Protein AF-A0A8T2RZX1-F1 (afdb_monomer)

Structure (mmCIF, N/CA/C/O backbone):
data_AF-A0A8T2RZX1-F1
#
_entry.id   AF-A0A8T2RZX1-F1
#
loop_
_atom_site.group_PDB
_atom_site.id
_atom_site.type_symbol
_atom_site.label_atom_id
_atom_site.label_alt_id
_atom_site.label_comp_id
_atom_site.label_asym_id
_atom_site.label_entity_id
_atom_site.label_seq_id
_atom_site.pdbx_PDB_ins_code
_atom_site.Cartn_x
_atom_site.Cartn_y
_atom_site.Cartn_z
_atom_site.occupancy
_atom_site.B_iso_or_equiv
_atom_site.auth_seq_id
_atom_site.auth_comp_id
_atom_site.auth_asym_id
_atom_site.auth_atom_id
_atom_site.pdbx_PDB_model_num
ATOM 1 N N . MET A 1 1 ? -17.677 41.504 13.437 1.00 40.47 1 MET A N 1
ATOM 2 C CA . MET A 1 1 ? -18.252 41.024 12.157 1.00 40.47 1 MET A CA 1
ATOM 3 C C . MET A 1 1 ? -18.308 42.037 10.997 1.00 40.47 1 MET A C 1
ATOM 5 O O . MET A 1 1 ? -18.642 41.612 9.906 1.00 40.47 1 MET A O 1
ATOM 9 N N . LYS A 1 2 ? -17.906 43.320 11.119 1.00 29.38 2 LYS A N 1
ATOM 10 C CA . LYS A 1 2 ? -17.843 44.239 9.945 1.00 29.38 2 LYS A CA 1
ATOM 11 C C . LYS A 1 2 ? -16.432 44.645 9.470 1.00 29.38 2 LYS A C 1
ATOM 13 O O . LYS A 1 2 ? -16.306 45.220 8.400 1.00 29.38 2 LYS A O 1
ATOM 18 N N . LYS A 1 3 ? -15.362 44.263 10.188 1.00 27.11 3 LYS A N 1
ATOM 19 C CA . LYS A 1 3 ? -13.953 44.397 9.737 1.00 27.11 3 LYS A CA 1
ATOM 20 C C . LYS A 1 3 ? -13.404 43.164 8.996 1.00 27.11 3 LYS A C 1
ATOM 22 O O . LYS A 1 3 ? -12.312 43.221 8.450 1.00 27.11 3 LYS A O 1
ATOM 27 N N . PHE A 1 4 ? -14.169 42.071 8.938 1.00 28.12 4 PHE A N 1
ATOM 28 C CA . PHE A 1 4 ? -13.739 40.815 8.307 1.00 28.12 4 PHE A CA 1
ATOM 29 C C . PHE A 1 4 ? -13.837 40.853 6.770 1.00 28.12 4 PHE A C 1
ATOM 31 O O . PHE A 1 4 ? -13.107 40.149 6.084 1.00 28.12 4 PHE A O 1
ATOM 38 N N . HIS A 1 5 ? -14.682 41.730 6.212 1.00 31.06 5 HIS A N 1
ATOM 39 C CA . HIS A 1 5 ? -14.920 41.786 4.766 1.00 31.06 5 HIS A CA 1
ATOM 40 C C . HIS A 1 5 ? -13.929 42.643 3.965 1.00 31.06 5 HIS A C 1
ATOM 42 O O . HIS A 1 5 ? -13.880 42.501 2.746 1.00 31.06 5 HIS A O 1
ATOM 48 N N . LEU A 1 6 ? -13.112 43.488 4.607 1.00 27.88 6 LEU A N 1
ATOM 49 C CA . LEU A 1 6 ? -12.158 44.344 3.885 1.00 27.88 6 LEU A CA 1
ATOM 50 C C . LEU A 1 6 ? -10.735 43.765 3.818 1.00 27.88 6 LEU A C 1
ATOM 52 O O . LEU A 1 6 ? -9.947 44.192 2.980 1.00 27.88 6 LEU A O 1
ATOM 56 N N . CYS A 1 7 ? -10.423 42.747 4.631 1.00 28.52 7 CYS A N 1
ATOM 57 C CA . CYS A 1 7 ? -9.118 42.077 4.595 1.00 28.52 7 CYS A CA 1
ATOM 58 C C . CYS A 1 7 ? -8.941 41.196 3.340 1.00 28.52 7 CYS A C 1
ATOM 60 O O . CYS A 1 7 ? -7.827 40.887 2.950 1.00 28.52 7 CYS A O 1
ATOM 62 N N . LEU A 1 8 ? -10.028 40.833 2.651 1.00 29.83 8 LEU A N 1
ATOM 63 C CA . LEU A 1 8 ? -10.008 39.908 1.509 1.00 29.83 8 LEU A CA 1
ATOM 64 C C . LEU A 1 8 ? -9.680 40.549 0.147 1.00 29.83 8 LEU A C 1
ATOM 66 O O . LEU A 1 8 ? -9.555 39.824 -0.836 1.00 29.83 8 LEU A O 1
ATOM 70 N N . ARG A 1 9 ? -9.526 41.879 0.047 1.00 30.45 9 ARG A N 1
ATOM 71 C CA . ARG A 1 9 ? -9.295 42.546 -1.255 1.00 30.45 9 ARG A CA 1
ATOM 72 C C . ARG A 1 9 ? -7.840 42.884 -1.594 1.00 30.45 9 ARG A C 1
ATOM 74 O O . ARG A 1 9 ? -7.581 43.171 -2.755 1.00 30.45 9 ARG A O 1
ATOM 81 N N . VAL A 1 10 ? -6.896 42.803 -0.651 1.00 32.56 10 VAL A N 1
ATOM 82 C CA . VAL A 1 10 ? -5.485 43.196 -0.892 1.00 32.56 10 VAL A CA 1
ATOM 83 C C . VAL A 1 10 ? -4.527 41.992 -1.010 1.00 32.56 10 VAL A C 1
ATOM 85 O O . VAL A 1 10 ? -3.425 42.123 -1.526 1.00 32.56 10 VAL A O 1
ATOM 88 N N . TYR A 1 11 ? -4.959 40.776 -0.662 1.00 30.78 11 TYR A N 1
ATOM 89 C CA . TYR A 1 11 ? -4.113 39.566 -0.655 1.00 30.78 11 TYR A CA 1
ATOM 90 C C . TYR A 1 11 ? -3.891 38.886 -2.021 1.00 30.78 11 TYR A C 1
ATOM 92 O O . TYR A 1 11 ? -3.545 37.708 -2.076 1.00 30.78 11 TYR A O 1
ATOM 100 N N . ARG A 1 12 ? -4.092 39.580 -3.150 1.00 31.86 12 ARG A N 1
ATOM 101 C CA . ARG A 1 12 ? -4.093 38.919 -4.470 1.00 31.86 12 ARG A CA 1
ATOM 102 C C . ARG A 1 12 ? -2.758 38.889 -5.222 1.00 31.86 12 ARG A C 1
ATOM 104 O O . ARG A 1 12 ? -2.741 38.336 -6.315 1.00 31.86 12 ARG A O 1
ATOM 111 N N . VAL A 1 13 ? -1.654 39.431 -4.690 1.00 39.66 13 VAL A N 1
ATOM 112 C CA . VAL A 1 13 ? -0.418 39.587 -5.496 1.00 39.66 13 VAL A CA 1
ATOM 113 C C . VAL A 1 13 ? 0.892 39.360 -4.719 1.00 39.66 13 VAL A C 1
ATOM 115 O O . VAL A 1 13 ? 1.847 40.107 -4.892 1.00 39.66 13 VAL A O 1
ATOM 118 N N . CYS A 1 14 ? 0.995 38.339 -3.855 1.00 29.94 14 CYS A N 1
ATOM 119 C CA . CYS A 1 14 ? 2.312 37.974 -3.304 1.00 29.94 14 CYS A CA 1
ATOM 120 C C . CYS A 1 14 ? 2.469 36.460 -3.041 1.00 29.94 14 CYS A C 1
ATOM 122 O O . CYS A 1 14 ? 1.711 35.907 -2.238 1.00 29.94 14 CYS A O 1
ATOM 124 N N . PRO A 1 15 ? 3.449 35.770 -3.663 1.00 40.44 15 PRO A N 1
ATOM 125 C CA . PRO A 1 15 ? 3.661 34.327 -3.490 1.00 40.44 15 PRO A CA 1
ATOM 126 C C . PRO A 1 15 ? 4.097 33.935 -2.066 1.00 40.44 15 PRO A C 1
ATOM 128 O O . PRO A 1 15 ? 3.793 32.829 -1.626 1.00 40.44 15 PRO A O 1
ATOM 131 N N . TYR A 1 16 ? 4.685 34.854 -1.291 1.00 33.75 16 TYR A N 1
ATOM 132 C CA . TYR A 1 16 ? 5.046 34.620 0.115 1.00 33.75 16 TYR A CA 1
ATOM 133 C C . TYR A 1 16 ? 3.836 34.535 1.068 1.00 33.75 16 TYR A C 1
ATOM 135 O O . TYR A 1 16 ? 3.938 33.957 2.149 1.00 33.75 16 TYR A O 1
ATOM 143 N N . CYS A 1 17 ? 2.656 35.032 0.674 1.00 33.94 17 CYS A N 1
ATOM 144 C CA . CYS A 1 17 ? 1.448 34.943 1.508 1.00 33.94 17 CYS A CA 1
ATOM 145 C C . CYS A 1 17 ? 0.807 33.540 1.525 1.00 33.94 17 CYS A C 1
ATOM 147 O O . CYS A 1 17 ? 0.084 33.224 2.470 1.00 33.94 17 CYS A O 1
ATOM 149 N N . LYS A 1 18 ? 1.094 32.670 0.544 1.00 39.84 18 LYS A N 1
ATOM 150 C CA . LYS A 1 18 ? 0.554 31.294 0.492 1.00 39.84 18 LYS A CA 1
ATOM 151 C C . LYS A 1 18 ? 1.147 30.375 1.570 1.00 39.84 18 LYS A C 1
ATOM 153 O O . LYS A 1 18 ? 0.457 29.498 2.091 1.00 39.84 18 LYS A O 1
ATOM 158 N N . VAL A 1 19 ? 2.396 30.623 1.961 1.00 42.75 19 VAL A N 1
ATOM 159 C CA . VAL A 1 19 ? 3.071 29.893 3.046 1.00 42.75 19 VAL A CA 1
ATOM 160 C C . VAL A 1 19 ? 2.481 30.288 4.403 1.00 42.75 19 VAL A C 1
ATOM 162 O O . VAL A 1 19 ? 2.178 29.427 5.224 1.00 42.75 19 VAL A O 1
ATOM 165 N N . ILE A 1 20 ? 2.196 31.578 4.608 1.00 40.31 20 ILE A N 1
ATOM 166 C CA . ILE A 1 20 ? 1.600 32.084 5.856 1.00 40.31 20 ILE A CA 1
ATOM 167 C C . ILE A 1 20 ? 0.167 31.568 6.042 1.00 40.31 20 ILE A C 1
ATOM 169 O O . ILE A 1 20 ? -0.214 31.223 7.156 1.00 40.31 20 ILE A O 1
ATOM 173 N N . GLN A 1 21 ? -0.617 31.442 4.967 1.00 38.03 21 GLN A N 1
ATOM 174 C CA . GLN A 1 21 ? -1.975 30.890 5.041 1.00 38.03 21 GLN A CA 1
ATOM 175 C C . GLN A 1 21 ? -1.978 29.393 5.407 1.00 38.03 21 GLN A C 1
ATOM 177 O O . GLN A 1 21 ? -2.831 28.948 6.176 1.00 38.03 21 GLN A O 1
ATOM 182 N N . SER A 1 22 ? -0.976 28.644 4.937 1.00 39.19 22 SER A N 1
ATOM 183 C CA . SER A 1 22 ? -0.759 27.237 5.301 1.00 39.19 22 SER A CA 1
ATOM 184 C C . SER A 1 22 ? -0.316 27.096 6.764 1.00 39.19 22 SER A C 1
ATOM 186 O O . SER A 1 22 ? -0.847 26.259 7.488 1.00 39.19 22 SER A O 1
ATOM 188 N N . ILE A 1 23 ? 0.563 27.983 7.247 1.00 42.16 23 ILE A N 1
ATOM 189 C CA . ILE A 1 23 ? 0.969 28.051 8.662 1.00 42.16 23 ILE A CA 1
ATOM 190 C C . ILE A 1 23 ? -0.216 28.432 9.567 1.00 42.16 23 ILE A C 1
ATOM 192 O O . ILE A 1 23 ? -0.361 27.879 10.654 1.00 42.16 23 ILE A O 1
ATOM 196 N N . PHE A 1 24 ? -1.109 29.321 9.124 1.00 37.66 24 PHE A N 1
ATOM 197 C CA . PHE A 1 24 ? -2.290 29.718 9.900 1.00 37.66 24 PHE A CA 1
ATOM 198 C C . PHE A 1 24 ? -3.325 28.586 10.022 1.00 37.66 24 PHE A C 1
ATOM 200 O O . PHE A 1 24 ? -3.945 28.427 11.073 1.00 37.66 24 PHE A O 1
ATOM 207 N N . LEU A 1 25 ? -3.480 27.760 8.980 1.00 42.66 25 LEU A N 1
ATOM 208 C CA . LEU A 1 25 ? -4.264 26.521 9.032 1.00 42.66 25 LEU A CA 1
ATOM 209 C C . LEU A 1 25 ? -3.620 25.490 9.968 1.00 42.66 25 LEU A C 1
ATOM 211 O O . LEU A 1 25 ? -4.326 24.908 10.784 1.00 42.66 25 LEU A O 1
ATOM 215 N N . ILE A 1 26 ? -2.292 25.336 9.933 1.00 46.75 26 ILE A N 1
ATOM 216 C CA . ILE A 1 26 ? -1.540 24.459 10.848 1.00 46.75 26 ILE A CA 1
ATOM 217 C C . ILE A 1 26 ? -1.704 24.905 12.310 1.00 46.75 26 ILE A C 1
ATOM 219 O O . ILE A 1 26 ? -1.990 24.075 13.171 1.00 46.75 26 ILE A O 1
ATOM 223 N N . LEU A 1 27 ? -1.611 26.206 12.601 1.00 36.62 27 LEU A N 1
ATOM 224 C CA . LEU A 1 27 ? -1.799 26.745 13.954 1.00 36.62 27 LEU A CA 1
ATOM 225 C C . LEU A 1 27 ? -3.257 26.658 14.429 1.00 36.62 27 LEU A C 1
ATOM 227 O O . LEU A 1 27 ? -3.494 26.479 15.619 1.00 36.62 27 LEU A O 1
ATOM 231 N N . MET A 1 28 ? -4.243 26.722 13.530 1.00 42.94 28 MET A N 1
ATOM 232 C CA . MET A 1 28 ? -5.652 26.471 13.872 1.00 42.94 28 MET A CA 1
ATOM 233 C C . MET A 1 28 ? -5.938 24.979 14.110 1.00 42.94 28 MET A C 1
ATOM 235 O O . MET A 1 28 ? -6.719 24.652 15.005 1.00 42.94 28 MET A O 1
ATOM 239 N N . PHE A 1 29 ? -5.282 24.083 13.363 1.00 41.84 29 PHE A N 1
ATOM 240 C CA . PHE A 1 29 ? -5.348 22.631 13.563 1.00 41.84 29 PHE A CA 1
ATOM 241 C C . PHE A 1 29 ? -4.657 22.194 14.865 1.00 41.84 29 PHE A C 1
ATOM 243 O O . PHE A 1 29 ? -5.203 21.370 15.592 1.00 41.84 29 PHE A O 1
ATOM 250 N N . GLN A 1 30 ? -3.503 22.775 15.210 1.00 35.97 30 GLN A N 1
ATOM 251 C CA . GLN A 1 30 ? -2.795 22.473 16.460 1.00 35.97 30 GLN A CA 1
ATOM 252 C C . GLN A 1 30 ? -3.371 23.221 17.675 1.00 35.97 30 GLN A C 1
ATOM 254 O O . GLN A 1 30 ? -3.436 22.665 18.767 1.00 35.97 30 GLN A O 1
ATOM 259 N N . GLY A 1 31 ? -3.850 24.457 17.514 1.00 30.95 31 GLY A N 1
ATOM 260 C CA . GLY A 1 31 ? -4.363 25.282 18.614 1.00 30.95 31 GLY A CA 1
ATOM 261 C C . GLY A 1 31 ? -5.676 24.780 19.224 1.00 30.95 31 GLY A C 1
ATOM 262 O O . GLY A 1 31 ? -5.871 24.900 20.430 1.00 30.95 31 GLY A O 1
ATOM 263 N N . ARG A 1 32 ? -6.555 24.146 18.432 1.00 35.62 32 ARG A N 1
ATOM 264 C CA . ARG A 1 32 ? -7.772 23.493 18.958 1.00 35.62 32 ARG A CA 1
ATOM 265 C C . ARG A 1 32 ? -7.502 22.146 19.633 1.00 35.62 32 ARG A C 1
ATOM 267 O O . ARG A 1 32 ? -8.350 21.670 20.378 1.00 35.62 32 ARG A O 1
ATOM 274 N N . PHE A 1 33 ? -6.329 21.558 19.401 1.00 36.06 33 PHE A N 1
ATOM 275 C CA . PHE A 1 33 ? -5.912 20.286 19.989 1.00 36.06 33 PHE A CA 1
ATOM 276 C C . PHE A 1 33 ? -5.457 20.449 21.451 1.00 36.06 33 PHE A C 1
ATOM 278 O O . PHE A 1 33 ? -5.734 19.595 22.286 1.00 36.06 33 PHE A O 1
ATOM 285 N N . TRP A 1 34 ? -4.842 21.586 21.799 1.00 28.66 34 TRP A N 1
ATOM 286 C CA . TRP A 1 34 ? -4.359 21.853 23.163 1.00 28.66 34 TRP A CA 1
ATOM 287 C C . TRP A 1 34 ? -5.446 22.290 24.154 1.00 28.66 34 TRP A C 1
ATOM 289 O O . TRP A 1 34 ? -5.296 22.074 25.354 1.00 28.66 34 TRP A O 1
ATOM 299 N N . GLN A 1 35 ? -6.573 22.836 23.686 1.00 31.02 35 GLN A N 1
ATOM 300 C CA . GLN A 1 35 ? -7.691 23.199 24.571 1.00 31.02 35 GLN A CA 1
ATOM 301 C C . GLN A 1 35 ? -8.473 21.992 25.117 1.00 31.02 35 GLN A C 1
ATOM 303 O O . GLN A 1 35 ? -9.204 22.153 26.085 1.00 31.02 35 GLN A O 1
ATOM 308 N N . GLY A 1 36 ? -8.296 20.789 24.554 1.00 31.25 36 GLY A N 1
ATOM 309 C CA . GLY A 1 36 ? -8.917 19.556 25.059 1.00 31.25 36 GLY A CA 1
ATOM 310 C C . GLY A 1 36 ? -8.085 18.780 26.090 1.00 31.25 36 GLY A C 1
ATOM 311 O O . GLY A 1 36 ? -8.565 17.782 26.613 1.00 31.25 36 GLY A O 1
ATOM 312 N N . VAL A 1 37 ? -6.846 19.205 26.372 1.00 33.16 37 VAL A N 1
ATOM 313 C CA . VAL A 1 37 ? -5.894 18.464 27.230 1.00 33.16 37 VAL A CA 1
ATOM 314 C C . VAL A 1 37 ? -5.577 19.213 28.539 1.00 33.16 37 VAL A C 1
ATOM 316 O O . VAL A 1 37 ? -4.970 18.651 29.443 1.00 33.16 37 VAL A O 1
ATOM 319 N N . ALA A 1 38 ? -6.025 20.465 28.692 1.00 27.39 38 ALA A N 1
ATOM 320 C CA . ALA A 1 38 ? -5.636 21.346 29.802 1.00 27.39 38 ALA A CA 1
ATOM 321 C C . ALA A 1 38 ? -6.643 21.445 30.972 1.00 27.39 38 ALA A C 1
ATOM 323 O O . ALA A 1 38 ? -6.560 22.383 31.760 1.00 27.39 38 ALA A O 1
ATOM 324 N N . GLU A 1 39 ? -7.559 20.488 31.134 1.00 31.56 39 GLU A N 1
ATOM 325 C CA . GLU A 1 39 ? -8.390 20.373 32.343 1.00 31.56 39 GLU A CA 1
ATOM 326 C C . GLU A 1 39 ? -8.179 18.998 32.988 1.00 31.56 39 GLU A C 1
ATOM 328 O O . GLU A 1 39 ? -8.930 18.066 32.724 1.00 31.56 39 GLU A O 1
ATOM 333 N N . ASN A 1 40 ? -7.095 18.864 33.768 1.00 30.45 40 ASN A N 1
ATOM 334 C CA . ASN A 1 40 ? -7.018 18.102 35.028 1.00 30.45 40 ASN A CA 1
ATOM 335 C C . ASN A 1 40 ? -5.576 18.079 35.590 1.00 30.45 40 ASN A C 1
ATOM 337 O O . ASN A 1 40 ? -4.721 17.354 35.095 1.00 30.45 40 ASN A O 1
ATOM 341 N N . GLY A 1 41 ? -5.354 18.822 36.683 1.00 25.53 41 GLY A N 1
ATOM 342 C CA . GLY A 1 41 ? -4.608 18.332 37.857 1.00 25.53 41 GLY A CA 1
ATOM 343 C C . GLY A 1 41 ? -3.070 18.376 37.894 1.00 25.53 41 GLY A C 1
ATOM 344 O O . GLY A 1 41 ? -2.411 17.406 37.557 1.00 25.53 41 GLY A O 1
ATOM 345 N N . HIS A 1 42 ? -2.559 19.495 38.420 1.00 26.97 42 HIS A N 1
ATOM 346 C CA . HIS A 1 42 ? -1.442 19.726 39.365 1.00 26.97 42 HIS A CA 1
ATOM 347 C C . HIS A 1 42 ? -0.428 18.632 39.814 1.00 26.97 42 HIS A C 1
ATOM 349 O O . HIS A 1 42 ? -0.797 17.546 40.246 1.00 26.97 42 HIS A O 1
ATOM 355 N N . ASP A 1 43 ? 0.824 19.126 39.911 1.00 23.98 43 ASP A N 1
ATOM 356 C CA . ASP A 1 43 ? 1.985 18.815 40.784 1.00 23.98 43 ASP A CA 1
ATOM 357 C C . ASP A 1 43 ? 2.790 17.502 40.640 1.00 23.98 43 ASP A C 1
ATOM 359 O O . ASP A 1 43 ? 2.336 16.426 41.010 1.00 23.98 43 ASP A O 1
ATOM 363 N N . VAL A 1 44 ? 4.066 17.624 40.211 1.00 24.05 44 VAL A N 1
ATOM 364 C CA . VAL A 1 44 ? 5.291 17.455 41.044 1.00 24.05 44 VAL A CA 1
ATOM 365 C C . VAL A 1 44 ? 6.587 17.639 40.202 1.00 24.05 44 VAL A C 1
ATOM 367 O O . VAL A 1 44 ? 6.818 16.951 39.217 1.00 24.05 44 VAL A O 1
ATOM 370 N N . SER A 1 45 ? 7.422 18.587 40.656 1.00 23.38 45 SER A N 1
ATOM 371 C CA . SER A 1 45 ? 8.904 18.717 40.667 1.00 23.38 45 SER A CA 1
ATOM 372 C C . SER A 1 45 ? 9.829 18.326 39.480 1.00 23.38 45 SER A C 1
ATOM 374 O O . SER A 1 45 ? 10.107 17.160 39.234 1.00 23.38 45 SER A O 1
ATOM 376 N N . GLN A 1 46 ? 10.448 19.375 38.906 1.00 23.59 46 GLN A N 1
ATOM 377 C CA . GLN A 1 46 ? 11.855 19.587 38.468 1.00 23.59 46 GLN A CA 1
ATOM 378 C C . GLN A 1 46 ? 12.762 18.395 38.077 1.00 23.59 46 GLN A C 1
ATOM 380 O O . GLN A 1 46 ? 13.173 17.638 38.951 1.00 23.59 46 GLN A O 1
ATOM 385 N N . THR A 1 47 ? 13.296 18.390 36.840 1.00 22.48 47 THR A N 1
ATOM 386 C CA . THR A 1 47 ? 14.721 18.718 36.537 1.00 22.48 47 THR A CA 1
ATOM 387 C C . THR A 1 47 ? 15.024 18.821 35.023 1.00 22.48 47 THR A C 1
ATOM 389 O O . THR A 1 47 ? 14.574 18.006 34.231 1.00 22.48 47 THR A O 1
ATOM 392 N N . GLU A 1 48 ? 15.807 19.859 34.695 1.00 24.34 48 GLU A N 1
ATOM 393 C CA . GLU A 1 48 ? 16.734 20.090 33.562 1.00 24.34 48 GLU A CA 1
ATOM 394 C C . GLU A 1 48 ? 16.275 20.121 32.083 1.00 24.34 48 GLU A C 1
ATOM 396 O O . GLU A 1 48 ? 15.779 19.167 31.496 1.00 24.34 48 GLU A O 1
ATOM 401 N N . ALA A 1 49 ? 16.581 21.262 31.451 1.00 22.73 49 ALA A N 1
ATOM 402 C CA . ALA A 1 49 ? 16.531 21.551 30.018 1.00 22.73 49 ALA A CA 1
ATOM 403 C C . ALA A 1 49 ? 17.916 22.034 29.542 1.00 22.73 49 ALA A C 1
ATOM 405 O O . ALA A 1 49 ? 18.672 22.569 30.358 1.00 22.73 49 ALA A O 1
ATOM 406 N N . PRO A 1 50 ? 18.197 22.007 28.224 1.00 25.36 50 PRO A N 1
ATOM 407 C CA . PRO A 1 50 ? 19.051 23.044 27.647 1.00 25.36 50 PRO A CA 1
ATOM 408 C C . PRO A 1 50 ? 18.457 23.738 26.401 1.00 25.36 50 PRO A C 1
ATOM 410 O O . PRO A 1 50 ? 18.252 23.138 25.353 1.00 25.36 50 PRO A O 1
ATOM 413 N N . LEU A 1 51 ? 18.237 25.048 26.577 1.00 24.38 51 LEU A N 1
ATOM 414 C CA . LEU A 1 51 ? 18.689 26.199 25.770 1.00 24.38 51 LEU A CA 1
ATOM 415 C C . LEU A 1 51 ? 18.383 26.298 24.252 1.00 24.38 51 LEU A C 1
ATOM 417 O O . LEU A 1 51 ? 19.057 25.716 23.409 1.00 24.38 51 LEU A O 1
ATOM 421 N N . LEU A 1 52 ? 17.491 27.247 23.930 1.00 22.70 52 LEU A N 1
ATOM 422 C CA . LEU A 1 52 ? 17.409 28.016 22.673 1.00 22.70 52 LEU A CA 1
ATOM 423 C C . LEU A 1 52 ? 17.975 29.439 22.887 1.00 22.70 52 LEU A C 1
ATOM 425 O O . LEU A 1 52 ? 17.773 29.989 23.975 1.00 22.70 52 LEU A O 1
ATOM 429 N N . PRO A 1 53 ? 18.564 30.108 21.872 1.00 25.42 53 PRO A N 1
ATOM 430 C CA . PRO A 1 53 ? 18.780 31.551 21.904 1.00 25.42 53 PRO A CA 1
ATOM 431 C C . PRO A 1 53 ? 17.627 32.348 21.271 1.00 25.42 53 PRO A C 1
ATOM 433 O O . PRO A 1 53 ? 17.049 31.990 20.247 1.00 25.42 53 PRO A O 1
ATOM 436 N N . TYR A 1 54 ? 17.364 33.470 21.934 1.00 21.12 54 TYR A N 1
ATOM 437 C CA . TYR A 1 54 ? 16.430 34.564 21.678 1.00 21.12 54 TYR A CA 1
ATOM 438 C C . TYR A 1 54 ? 16.736 35.386 20.420 1.00 21.12 54 TYR A C 1
ATOM 440 O O . TYR A 1 54 ? 17.908 35.619 20.164 1.00 21.12 54 TYR A O 1
ATOM 448 N N . TRP A 1 55 ? 15.700 36.020 19.837 1.00 22.55 55 TRP A N 1
ATOM 449 C CA . TRP A 1 55 ? 15.650 37.485 19.643 1.00 22.55 55 TRP A CA 1
ATOM 450 C C . TRP A 1 55 ? 14.214 38.028 19.798 1.00 22.55 55 TRP A C 1
ATOM 452 O O . TRP A 1 55 ? 13.282 37.608 19.118 1.00 22.55 55 TRP A O 1
ATOM 462 N N . ALA A 1 56 ? 14.071 38.985 20.716 1.00 22.14 56 ALA A N 1
ATOM 463 C CA . ALA A 1 56 ? 12.958 39.926 20.892 1.00 22.14 56 ALA A CA 1
ATOM 464 C C . ALA A 1 56 ? 13.375 41.272 20.228 1.00 22.14 56 ALA A C 1
ATOM 466 O O . ALA A 1 56 ? 14.554 41.446 19.951 1.00 22.14 56 ALA A O 1
ATOM 467 N N . SER A 1 57 ? 12.584 42.316 19.965 1.00 25.23 57 SER A N 1
ATOM 468 C CA . SER A 1 57 ? 11.219 42.706 20.312 1.00 25.23 57 SER A CA 1
ATOM 469 C C . SER A 1 57 ? 10.868 44.003 19.544 1.00 25.23 57 SER A C 1
ATOM 471 O O . SER A 1 57 ? 11.750 44.819 19.305 1.00 25.23 57 SER A O 1
ATOM 473 N N . ASN A 1 58 ? 9.568 44.221 19.306 1.00 22.64 58 ASN A N 1
ATOM 474 C CA . ASN A 1 58 ? 8.811 45.490 19.358 1.00 22.64 58 ASN A CA 1
ATOM 475 C C . ASN A 1 58 ? 9.161 46.711 18.480 1.00 22.64 58 ASN A C 1
ATOM 477 O O . ASN A 1 58 ? 10.247 47.271 18.567 1.00 22.64 58 ASN A O 1
ATOM 481 N N . SER A 1 59 ? 8.116 47.301 17.869 1.00 22.77 59 SER A N 1
ATOM 482 C CA . SER A 1 59 ? 7.771 48.729 18.050 1.00 22.77 59 SER A CA 1
ATOM 483 C C . SER A 1 59 ? 6.325 49.067 17.640 1.00 22.77 59 SER A C 1
ATOM 485 O O . SER A 1 59 ? 5.761 48.485 16.720 1.00 22.77 59 SER A O 1
ATOM 487 N N . LYS A 1 60 ? 5.735 49.996 18.406 1.00 22.47 60 LYS A N 1
ATOM 488 C CA . LYS A 1 60 ? 4.329 50.435 18.476 1.00 22.47 60 LYS A CA 1
ATOM 489 C C . LYS A 1 60 ? 3.856 51.255 17.267 1.00 22.47 60 LYS A C 1
ATOM 491 O O . LYS A 1 60 ? 4.613 52.029 16.696 1.00 22.47 60 LYS A O 1
ATOM 496 N N . MET A 1 61 ? 2.552 51.170 16.995 1.00 21.62 61 MET A N 1
ATOM 497 C CA . MET A 1 61 ? 1.803 51.987 16.035 1.00 21.62 61 MET A CA 1
ATOM 498 C C . MET A 1 61 ? 1.163 53.190 16.756 1.00 21.62 61 MET A C 1
ATOM 500 O O . MET A 1 61 ? 0.468 53.002 17.756 1.00 21.62 61 MET A O 1
ATOM 504 N N . GLN A 1 62 ? 1.398 54.411 16.263 1.00 22.75 62 GLN A N 1
ATOM 505 C CA . GLN A 1 62 ? 0.679 55.630 16.661 1.00 22.75 62 GLN A CA 1
ATOM 506 C C . GLN A 1 62 ? -0.361 56.014 15.602 1.00 22.75 62 GLN A C 1
ATOM 508 O O . GLN A 1 62 ? -0.163 55.823 14.405 1.00 22.75 62 GLN A O 1
ATOM 513 N N . VAL A 1 63 ? -1.483 56.534 16.095 1.00 21.95 63 VAL A N 1
ATOM 514 C CA . VAL A 1 63 ? -2.691 56.948 15.375 1.00 21.95 63 VAL A CA 1
ATOM 515 C C . VAL A 1 63 ? -2.629 58.449 15.099 1.00 21.95 63 VAL A C 1
ATOM 517 O O . VAL A 1 63 ? -2.314 59.208 16.012 1.00 21.95 63 VAL A O 1
ATOM 520 N N . ASN A 1 64 ? -3.016 58.880 13.895 1.00 21.28 64 ASN A N 1
ATOM 521 C CA . ASN A 1 64 ? -3.860 60.066 13.748 1.00 21.28 64 ASN A CA 1
ATOM 522 C C . ASN A 1 64 ? -4.654 60.051 12.435 1.00 21.28 64 ASN A C 1
ATOM 524 O O . ASN A 1 64 ? -4.184 59.599 11.395 1.00 21.28 64 ASN A O 1
ATOM 528 N N . ASP A 1 65 ? -5.888 60.522 12.560 1.00 20.91 65 ASP A N 1
ATOM 529 C CA . ASP A 1 65 ? -6.986 60.540 11.598 1.00 20.91 65 ASP A CA 1
ATOM 530 C C . ASP A 1 65 ? -7.208 61.987 11.122 1.00 20.91 65 ASP A C 1
ATOM 532 O O . ASP A 1 65 ? -7.037 62.898 11.936 1.00 20.91 65 ASP A O 1
ATOM 536 N N . SER A 1 66 ? -7.594 62.198 9.851 1.00 22.84 66 SER A N 1
ATOM 537 C CA . SER A 1 66 ? -8.613 63.180 9.398 1.00 22.84 66 SER A CA 1
ATOM 538 C C . SER A 1 66 ? -8.588 63.476 7.881 1.00 22.84 66 SER A C 1
ATOM 540 O O . SER A 1 66 ? -7.654 64.079 7.369 1.00 22.84 66 SER A O 1
ATOM 542 N N . ARG A 1 67 ? -9.700 63.102 7.222 1.00 23.53 67 ARG A N 1
ATOM 543 C CA . ARG A 1 67 ? -10.517 63.763 6.159 1.00 23.53 67 ARG A CA 1
ATOM 544 C C . ARG A 1 67 ? -9.886 64.645 5.052 1.00 23.53 67 ARG A C 1
ATOM 546 O O . ARG A 1 67 ? -9.272 65.658 5.348 1.00 23.53 67 ARG A O 1
ATOM 553 N N . GLY A 1 68 ? -10.367 64.441 3.808 1.00 21.95 68 GLY A N 1
ATOM 554 C CA . GLY A 1 68 ? -10.748 65.556 2.907 1.00 21.95 68 GLY A CA 1
ATOM 555 C C . GLY A 1 68 ? -10.517 65.409 1.385 1.00 21.95 68 GLY A C 1
ATOM 556 O O . GLY A 1 68 ? -9.400 65.562 0.927 1.00 21.95 68 GLY A O 1
ATOM 557 N N . SER A 1 69 ? -11.613 65.194 0.639 1.00 21.36 69 SER A N 1
ATOM 558 C CA . SER A 1 69 ? -12.020 65.708 -0.700 1.00 21.36 69 SER A CA 1
ATOM 559 C C . SER A 1 69 ? -11.095 65.776 -1.949 1.00 21.36 69 SER A C 1
ATOM 561 O O . SER A 1 69 ? -10.100 66.480 -1.976 1.00 21.36 69 SER A O 1
ATOM 563 N N . SER A 1 70 ? -11.592 65.148 -3.035 1.00 25.17 70 SER A N 1
ATOM 564 C CA . SER A 1 70 ? -11.692 65.565 -4.464 1.00 25.17 70 SER A CA 1
ATOM 565 C C . SER A 1 70 ? -10.643 66.472 -5.145 1.00 25.17 70 SER A C 1
ATOM 567 O O . SER A 1 70 ? -10.561 67.642 -4.792 1.00 25.17 70 SER A O 1
ATOM 569 N N . GLN A 1 71 ? -10.055 65.996 -6.262 1.00 22.12 71 GLN A N 1
ATOM 570 C CA . GLN A 1 71 ? -9.998 66.614 -7.618 1.00 22.12 71 GLN A CA 1
ATOM 571 C C . GLN A 1 71 ? -8.938 65.916 -8.514 1.00 22.12 71 GLN A C 1
ATOM 573 O O . GLN A 1 71 ? -7.901 65.473 -8.036 1.00 22.12 71 GLN A O 1
ATOM 578 N N . SER A 1 72 ? -9.204 65.827 -9.819 1.00 24.75 72 SER A N 1
ATOM 579 C CA . SER A 1 72 ? -8.219 65.687 -10.919 1.00 24.75 72 SER A CA 1
ATOM 580 C C . SER A 1 72 ? -8.207 67.013 -11.707 1.00 24.75 72 SER A C 1
ATOM 582 O O . SER A 1 72 ? -9.177 67.753 -11.516 1.00 24.75 72 SER A O 1
ATOM 584 N N . PRO A 1 73 ? -7.295 67.315 -12.664 1.00 41.28 73 PRO A N 1
ATOM 585 C CA . PRO A 1 73 ? -6.173 66.541 -13.235 1.00 41.28 73 PRO A CA 1
ATOM 586 C C . PRO A 1 73 ? -4.846 67.351 -13.346 1.00 41.28 73 PRO A C 1
ATOM 588 O O . PRO A 1 73 ? -4.875 68.560 -13.208 1.00 41.28 73 PRO A O 1
ATOM 591 N N . GLU A 1 74 ? -3.701 66.715 -13.638 1.00 22.23 74 GLU A N 1
ATOM 592 C CA . GLU A 1 74 ? -2.657 67.205 -14.578 1.00 22.23 74 GLU A CA 1
ATOM 593 C C . GLU A 1 74 ? -1.373 66.356 -14.529 1.00 22.23 74 GLU A C 1
ATOM 595 O O . GLU A 1 74 ? -0.991 65.763 -13.524 1.00 22.23 74 GLU A O 1
ATOM 600 N N . SER A 1 75 ? -0.744 66.285 -15.693 1.00 25.08 75 SER A N 1
ATOM 601 C CA . SER A 1 75 ? 0.497 65.621 -16.084 1.00 25.08 75 SER A CA 1
ATOM 602 C C . SER A 1 75 ? 1.759 66.119 -15.369 1.00 25.08 75 SER A C 1
ATOM 604 O O . SER A 1 75 ? 1.960 67.325 -15.295 1.00 25.08 75 SER A O 1
ATOM 606 N N . SER A 1 76 ? 2.671 65.211 -14.984 1.00 24.48 76 SER A N 1
ATOM 607 C CA . SER A 1 76 ? 4.126 65.266 -15.277 1.00 24.48 76 SER A CA 1
ATOM 608 C C . SER A 1 76 ? 4.979 64.351 -14.371 1.00 24.48 76 SER A C 1
ATOM 610 O O . SER A 1 76 ? 4.769 64.257 -13.171 1.00 24.48 76 SER A O 1
ATOM 612 N N . LEU A 1 77 ? 5.956 63.697 -15.013 1.00 26.34 77 LEU A N 1
ATOM 613 C CA . LEU A 1 77 ? 7.228 63.149 -14.511 1.00 26.34 77 LEU A CA 1
ATOM 614 C C . LEU A 1 77 ? 7.229 62.209 -13.283 1.00 26.34 77 LEU A C 1
ATOM 616 O O . LEU A 1 77 ? 7.192 62.620 -12.127 1.00 26.34 77 LEU A O 1
ATOM 620 N N . SER A 1 78 ? 7.464 60.923 -13.558 1.00 26.11 78 SER A N 1
ATOM 621 C CA . SER A 1 78 ? 7.942 59.931 -12.588 1.00 26.11 78 SER A CA 1
ATOM 622 C C . SER A 1 78 ? 9.345 60.291 -12.058 1.00 26.11 78 SER A C 1
ATOM 624 O O . SER A 1 78 ? 10.246 60.498 -12.874 1.00 26.11 78 SER A O 1
ATOM 626 N N . PRO A 1 79 ? 9.596 60.296 -10.733 1.00 27.92 79 PRO A N 1
ATOM 627 C CA . PRO A 1 79 ? 10.949 60.270 -10.190 1.00 27.92 79 PRO A CA 1
ATOM 628 C C . PRO A 1 79 ? 11.501 58.841 -10.227 1.00 27.92 79 PRO A C 1
ATOM 630 O O . PRO A 1 79 ? 10.789 57.871 -9.964 1.00 27.92 79 PRO A O 1
ATOM 633 N N . ALA A 1 80 ? 12.780 58.737 -10.572 1.00 27.55 80 ALA A N 1
ATOM 634 C CA . ALA A 1 80 ? 13.535 57.507 -10.739 1.00 27.55 80 ALA A CA 1
ATOM 635 C C . ALA A 1 80 ? 13.411 56.536 -9.549 1.00 27.55 80 ALA A C 1
ATOM 637 O O . ALA A 1 80 ? 13.612 56.903 -8.392 1.00 27.55 80 ALA A O 1
ATOM 638 N N . SER A 1 81 ? 13.140 55.269 -9.869 1.00 31.86 81 SER A N 1
ATOM 639 C CA . SER A 1 81 ? 13.292 54.146 -8.944 1.00 31.86 81 SER A CA 1
ATOM 640 C C . SER A 1 81 ? 14.785 53.931 -8.645 1.00 31.86 81 SER A C 1
ATOM 642 O O . SER A 1 81 ? 15.593 54.001 -9.576 1.00 31.86 81 SER A O 1
ATOM 644 N N . PRO A 1 82 ? 15.188 53.659 -7.390 1.00 30.77 82 PRO A N 1
ATOM 645 C CA . PRO A 1 82 ? 16.581 53.388 -7.065 1.00 30.77 82 PRO A CA 1
ATOM 646 C C . PRO A 1 82 ? 17.044 52.094 -7.744 1.00 30.77 82 PRO A C 1
ATOM 648 O O . PRO A 1 82 ? 16.377 51.060 -7.682 1.00 30.77 82 PRO A O 1
ATOM 651 N N . PHE A 1 83 ? 18.189 52.195 -8.417 1.00 31.42 83 PHE A N 1
ATOM 652 C CA . PHE A 1 83 ? 18.903 51.113 -9.082 1.00 31.42 83 PHE A CA 1
ATOM 653 C C . PHE A 1 83 ? 19.124 49.926 -8.132 1.00 31.42 83 PHE A C 1
ATOM 655 O O . PHE A 1 83 ? 19.800 50.055 -7.113 1.00 31.42 83 PHE A O 1
ATOM 662 N N . ILE A 1 84 ? 18.605 48.755 -8.506 1.00 34.34 84 ILE A N 1
ATOM 663 C CA . ILE A 1 84 ? 19.100 47.466 -8.013 1.00 34.34 84 ILE A CA 1
ATOM 664 C C . ILE A 1 84 ? 20.305 47.104 -8.897 1.00 34.34 84 ILE A C 1
ATOM 666 O O . ILE A 1 84 ? 20.167 47.141 -10.123 1.00 34.34 84 ILE A O 1
ATOM 670 N N . PRO A 1 85 ? 21.486 46.791 -8.335 1.00 29.67 85 PRO A N 1
ATOM 671 C CA . PRO A 1 85 ? 22.643 46.409 -9.134 1.00 29.67 85 PRO A CA 1
ATOM 672 C C . PRO A 1 85 ? 22.365 45.102 -9.884 1.00 29.67 85 PRO A C 1
ATOM 674 O O . PRO A 1 85 ? 21.846 44.139 -9.318 1.00 29.67 85 PRO A O 1
ATOM 677 N N . ALA A 1 86 ? 22.712 45.088 -11.172 1.00 30.91 86 ALA A N 1
ATOM 678 C CA . ALA A 1 86 ? 22.636 43.908 -12.018 1.00 30.91 86 ALA A CA 1
ATOM 679 C C . ALA A 1 86 ? 23.515 42.790 -11.437 1.00 30.91 86 ALA A C 1
ATOM 681 O O . ALA A 1 86 ? 24.716 42.975 -11.229 1.00 30.91 86 ALA A O 1
ATOM 682 N N . LEU A 1 87 ? 22.901 41.635 -11.178 1.00 31.48 87 LEU A N 1
ATOM 683 C CA . LEU A 1 87 ? 23.617 40.400 -10.874 1.00 31.48 87 LEU A CA 1
ATOM 684 C C . LEU A 1 87 ? 24.421 39.961 -12.113 1.00 31.48 87 LEU A C 1
ATOM 686 O O . LEU A 1 87 ? 23.942 40.150 -13.236 1.00 31.48 87 LEU A O 1
ATOM 690 N N . PRO A 1 88 ? 25.636 39.409 -11.940 1.00 32.34 88 PRO A N 1
ATOM 691 C CA . PRO A 1 88 ? 26.522 39.100 -13.055 1.00 32.34 88 PRO A CA 1
ATOM 692 C C . PRO A 1 88 ? 25.892 38.074 -13.998 1.00 32.34 88 PRO A C 1
ATOM 694 O O . PRO A 1 88 ? 25.312 37.087 -13.548 1.00 32.34 88 PRO A O 1
ATOM 697 N N . ASN A 1 89 ? 26.074 38.282 -15.304 1.00 39.47 89 ASN A N 1
ATOM 698 C CA . ASN A 1 89 ? 25.908 37.240 -16.313 1.00 39.47 89 ASN A CA 1
ATOM 699 C C . ASN A 1 89 ? 26.770 36.028 -15.925 1.00 39.47 89 ASN A C 1
ATOM 701 O O . ASN A 1 89 ? 27.983 36.026 -16.128 1.00 39.47 89 ASN A O 1
ATOM 705 N N . GLY A 1 90 ? 26.130 35.009 -15.364 1.00 33.00 90 GLY A N 1
ATOM 706 C CA . GLY A 1 90 ? 26.720 33.724 -15.035 1.00 33.00 90 GLY A CA 1
ATOM 707 C C . GLY A 1 90 ? 25.631 32.666 -15.119 1.00 33.00 90 GLY A C 1
ATOM 708 O O . GLY A 1 90 ? 24.751 32.626 -14.269 1.00 33.00 90 GLY A O 1
ATOM 709 N N . SER A 1 91 ? 25.698 31.868 -16.188 1.00 29.20 91 SER A N 1
ATOM 710 C CA . SER A 1 91 ? 24.903 30.666 -16.481 1.00 29.20 91 SER A CA 1
ATOM 711 C C . SER A 1 91 ? 23.379 30.800 -16.365 1.00 29.20 91 SER A C 1
ATOM 713 O O . SER A 1 91 ? 22.797 30.744 -15.285 1.00 29.20 91 SER A O 1
ATOM 715 N N . ILE A 1 92 ? 22.719 30.823 -17.528 1.00 35.47 92 ILE A N 1
ATOM 716 C CA . ILE A 1 92 ? 21.408 30.179 -17.702 1.00 35.47 92 ILE A CA 1
ATOM 717 C C . ILE A 1 92 ? 21.496 28.832 -16.963 1.00 35.47 92 ILE A C 1
ATOM 719 O O . ILE A 1 92 ? 22.440 28.095 -17.265 1.00 35.47 92 ILE A O 1
ATOM 723 N N . PRO A 1 93 ? 20.613 28.500 -15.999 1.00 31.92 93 PRO A N 1
ATOM 724 C CA . PRO A 1 93 ? 20.627 27.163 -15.432 1.00 31.92 93 PRO A CA 1
ATOM 725 C C . PRO A 1 93 ? 20.443 26.219 -16.612 1.00 31.92 93 PRO A C 1
ATOM 727 O O . PRO A 1 93 ? 19.449 26.332 -17.338 1.00 31.92 93 PRO A O 1
ATOM 730 N N . GLN A 1 94 ? 21.453 25.384 -16.865 1.00 35.31 94 GLN A N 1
ATOM 731 C CA . GLN A 1 94 ? 21.379 24.329 -17.864 1.00 35.31 94 GLN A CA 1
ATOM 732 C C . GLN A 1 94 ? 20.026 23.638 -17.707 1.00 35.31 94 GLN A C 1
ATOM 734 O O . GLN A 1 94 ? 19.543 23.456 -16.586 1.00 35.31 94 GLN A O 1
ATOM 739 N N . GLN A 1 95 ? 19.389 23.331 -18.839 1.00 36.12 95 GLN A N 1
ATOM 740 C CA . GLN A 1 95 ? 18.216 22.465 -18.885 1.00 36.12 95 GLN A CA 1
ATOM 741 C C . GLN A 1 95 ? 18.378 21.371 -17.836 1.00 36.12 95 GLN A C 1
ATOM 743 O O . GLN A 1 95 ? 19.434 20.753 -17.792 1.00 36.12 95 GLN A O 1
ATOM 748 N N . ARG A 1 96 ? 17.363 21.182 -16.989 1.00 42.91 96 ARG A N 1
ATOM 749 C CA . ARG A 1 96 ? 17.313 20.112 -15.995 1.00 42.91 96 ARG A CA 1
ATOM 750 C C . ARG A 1 96 ? 17.602 18.792 -16.718 1.00 42.91 96 ARG A C 1
ATOM 752 O O . ARG A 1 96 ? 16.708 18.243 -17.364 1.00 42.91 96 ARG A O 1
ATOM 759 N N . GLU A 1 97 ? 18.863 18.364 -16.707 1.00 47.00 97 GLU A N 1
ATOM 760 C CA . GLU A 1 97 ? 19.281 17.063 -17.215 1.00 47.00 97 GLU A CA 1
ATOM 761 C C . GLU A 1 97 ? 18.451 16.043 -16.425 1.00 47.00 97 GLU A C 1
ATOM 763 O O . GLU A 1 97 ? 18.198 16.227 -15.236 1.00 47.00 97 GLU A O 1
ATOM 768 N N . GLY A 1 98 ? 17.803 15.132 -17.150 1.00 62.56 98 GLY A N 1
ATOM 769 C CA . GLY A 1 98 ? 16.522 14.549 -16.753 1.00 62.56 98 GLY A CA 1
ATOM 770 C C . GLY A 1 98 ? 16.479 13.871 -15.379 1.00 62.56 98 GLY A C 1
ATOM 771 O O . GLY A 1 98 ? 17.490 13.456 -14.829 1.00 62.56 98 GLY A O 1
ATOM 772 N N . LEU A 1 99 ? 15.268 13.695 -14.845 1.00 72.88 99 LEU A N 1
ATOM 773 C CA . LEU A 1 99 ? 15.039 12.977 -13.590 1.00 72.88 99 LEU A CA 1
ATOM 774 C C . LEU A 1 99 ? 15.577 11.541 -13.704 1.00 72.88 99 LEU A C 1
ATOM 776 O O . LEU A 1 99 ? 15.046 10.776 -14.507 1.00 72.88 99 LEU A O 1
ATOM 780 N N . CYS A 1 100 ? 16.612 11.180 -12.939 1.00 80.62 100 CYS A N 1
ATOM 781 C CA . CYS A 1 100 ? 17.304 9.886 -13.053 1.00 80.62 100 CYS A CA 1
ATOM 782 C C . CYS A 1 100 ? 17.867 9.603 -14.458 1.00 80.62 100 CYS A C 1
ATOM 784 O O . CYS A 1 100 ? 17.788 8.476 -14.949 1.00 80.62 100 CYS A O 1
ATOM 786 N N . ASN A 1 101 ? 18.331 10.638 -15.165 1.00 77.62 101 ASN A N 1
ATOM 787 C CA . ASN A 1 101 ? 18.679 10.580 -16.588 1.00 77.62 101 ASN A CA 1
ATOM 788 C C . ASN A 1 101 ? 17.512 10.164 -17.508 1.00 77.62 101 ASN A C 1
ATOM 790 O O . ASN A 1 101 ? 17.728 9.907 -18.691 1.00 77.62 101 ASN A O 1
ATOM 794 N N . LEU A 1 102 ? 16.261 10.116 -17.029 1.00 80.06 102 LEU A N 1
ATOM 795 C CA . LEU A 1 102 ? 15.072 9.744 -17.805 1.00 80.06 102 LEU A CA 1
ATOM 796 C C . LEU A 1 102 ? 14.450 10.946 -18.528 1.00 80.06 102 LEU A C 1
ATOM 798 O O . LEU A 1 102 ? 14.668 12.108 -18.189 1.00 80.06 102 LEU A O 1
ATOM 802 N N . ASN A 1 103 ? 13.626 10.671 -19.546 1.00 76.62 103 ASN A N 1
ATOM 803 C CA . ASN A 1 103 ? 12.847 11.722 -20.202 1.00 76.62 103 ASN A CA 1
ATOM 804 C C . ASN A 1 103 ? 11.725 12.194 -19.266 1.00 76.62 103 ASN A C 1
ATOM 806 O O . ASN A 1 103 ? 10.712 11.510 -19.111 1.00 76.62 103 ASN A O 1
ATOM 810 N N . VAL A 1 104 ? 11.901 13.385 -18.692 1.00 71.31 104 VAL A N 1
ATOM 811 C CA . VAL A 1 104 ? 10.963 13.993 -17.741 1.00 71.31 104 VAL A CA 1
ATOM 812 C C . VAL A 1 104 ? 9.557 14.093 -18.328 1.00 71.31 104 VAL A C 1
ATOM 814 O O . VAL A 1 104 ? 8.604 13.775 -17.629 1.00 71.31 104 VAL A O 1
ATOM 817 N N . SER A 1 105 ? 9.392 14.419 -19.614 1.00 78.81 105 SER A N 1
ATOM 818 C CA . SER A 1 105 ? 8.062 14.569 -20.227 1.00 78.81 105 SER A CA 1
ATOM 819 C C . SER A 1 105 ? 7.231 13.280 -20.219 1.00 78.81 105 SER A C 1
ATOM 821 O O . SER A 1 105 ? 6.004 13.346 -20.193 1.00 78.81 105 SER A O 1
ATOM 823 N N . ALA A 1 106 ? 7.873 12.106 -20.212 1.00 75.31 106 ALA A N 1
ATOM 824 C CA . ALA A 1 106 ? 7.174 10.820 -20.181 1.00 75.31 106 ALA A CA 1
ATOM 825 C C . ALA A 1 106 ? 6.608 10.480 -18.790 1.00 75.31 106 ALA A C 1
ATOM 827 O O . ALA A 1 106 ? 5.616 9.760 -18.689 1.00 75.31 106 ALA A O 1
ATOM 828 N N . ILE A 1 107 ? 7.218 11.015 -17.728 1.00 82.31 107 ILE A N 1
ATOM 829 C CA . ILE A 1 107 ? 6.904 10.677 -16.331 1.00 82.31 107 ILE A CA 1
ATOM 830 C C . ILE A 1 107 ? 6.392 11.867 -15.515 1.00 82.31 107 ILE A C 1
ATOM 832 O O . ILE A 1 107 ? 5.868 11.675 -14.424 1.00 82.31 107 ILE A O 1
ATOM 836 N N . GLU A 1 108 ? 6.467 13.089 -16.046 1.00 84.50 108 GLU A N 1
ATOM 837 C CA . GLU A 1 108 ? 6.137 14.337 -15.349 1.00 84.50 108 GLU A CA 1
ATOM 838 C C . GLU A 1 108 ? 4.760 14.288 -14.687 1.00 84.50 108 GLU A C 1
ATOM 840 O O . GLU A 1 108 ? 4.600 14.687 -13.536 1.00 84.50 108 GLU A O 1
ATOM 845 N N . ARG A 1 109 ? 3.758 13.769 -15.395 1.00 89.44 109 ARG A N 1
ATOM 846 C CA . ARG A 1 109 ? 2.394 13.654 -14.875 1.00 89.44 109 ARG A CA 1
ATOM 847 C C . ARG A 1 109 ? 2.283 12.671 -13.716 1.00 89.44 109 ARG A C 1
ATOM 849 O O . ARG A 1 109 ? 1.551 12.959 -12.773 1.00 89.44 109 ARG A O 1
ATOM 856 N N . ILE A 1 110 ? 3.005 11.553 -13.773 1.00 92.69 110 ILE A N 1
ATOM 857 C CA . ILE A 1 110 ? 3.055 10.580 -12.679 1.00 92.69 110 ILE A CA 1
ATOM 858 C C . ILE A 1 110 ? 3.745 11.213 -11.476 1.00 92.69 110 ILE A C 1
ATOM 860 O O . ILE A 1 110 ? 3.176 11.210 -10.393 1.00 92.69 110 ILE A O 1
ATOM 864 N N . VAL A 1 111 ? 4.906 11.843 -11.667 1.00 90.38 111 VAL A N 1
ATOM 865 C CA . VAL A 1 111 ? 5.667 12.443 -10.563 1.00 90.38 111 VAL A CA 1
ATOM 866 C C . VAL A 1 111 ? 4.914 13.613 -9.924 1.00 90.38 111 VAL A C 1
ATOM 868 O O . VAL A 1 111 ? 4.829 13.694 -8.701 1.00 90.38 111 VAL A O 1
ATOM 871 N N . ARG A 1 112 ? 4.292 14.493 -10.721 1.00 90.50 112 ARG A N 1
ATOM 872 C CA . ARG A 1 112 ? 3.434 15.576 -10.205 1.00 90.50 112 ARG A CA 1
ATOM 873 C C . ARG A 1 112 ? 2.224 15.032 -9.450 1.00 90.50 112 ARG A C 1
ATOM 875 O O . ARG A 1 112 ? 1.865 15.586 -8.414 1.00 90.50 112 ARG A O 1
ATOM 882 N N . ARG A 1 113 ? 1.603 13.955 -9.944 1.00 93.19 113 ARG A N 1
ATOM 883 C CA . ARG A 1 113 ? 0.512 13.288 -9.227 1.00 93.19 113 ARG A CA 1
ATOM 884 C C . ARG A 1 113 ? 1.001 12.749 -7.889 1.00 93.19 113 ARG A C 1
ATOM 886 O O . ARG A 1 113 ? 0.380 13.037 -6.878 1.00 93.19 113 ARG A O 1
ATOM 893 N N . THR A 1 114 ? 2.131 12.049 -7.873 1.00 95.25 114 THR A N 1
ATOM 894 C CA . THR A 1 114 ? 2.747 11.543 -6.644 1.00 95.25 114 THR A CA 1
ATOM 895 C C . THR A 1 114 ? 3.065 12.663 -5.660 1.00 95.25 114 THR A C 1
ATOM 897 O O . THR A 1 114 ? 2.770 12.528 -4.480 1.00 95.25 114 THR A O 1
ATOM 900 N N . ALA A 1 115 ? 3.602 13.795 -6.125 1.00 94.00 115 ALA A N 1
ATOM 901 C CA . ALA A 1 115 ? 3.840 14.961 -5.276 1.00 94.00 115 ALA A CA 1
ATOM 902 C C . ALA A 1 115 ? 2.541 15.484 -4.637 1.00 94.00 115 ALA A C 1
ATOM 904 O O . ALA A 1 115 ? 2.525 15.771 -3.442 1.00 94.00 115 ALA A O 1
ATOM 905 N N . GLY A 1 116 ? 1.445 15.539 -5.401 1.00 93.44 116 GLY A N 1
ATOM 906 C CA . GLY A 1 116 ? 0.132 15.922 -4.883 1.00 93.44 116 GLY A CA 1
ATOM 907 C C . GLY A 1 116 ? -0.457 14.909 -3.896 1.00 93.44 116 GLY A C 1
ATOM 908 O O . GLY A 1 116 ? -0.894 15.280 -2.808 1.00 93.44 116 GLY A O 1
ATOM 909 N N . ASP A 1 117 ? -0.413 13.623 -4.239 1.00 95.00 117 ASP A N 1
ATOM 910 C CA . ASP A 1 117 ? -0.897 12.518 -3.404 1.00 95.00 117 ASP A CA 1
ATOM 911 C C . ASP A 1 117 ? -0.103 12.398 -2.090 1.00 95.00 117 ASP A C 1
ATOM 913 O O . ASP A 1 117 ? -0.660 12.047 -1.048 1.00 95.00 117 ASP A O 1
ATOM 917 N N . CYS A 1 118 ? 1.178 12.770 -2.120 1.00 95.75 118 CYS A N 1
ATOM 918 C CA . CYS A 1 118 ? 2.087 12.827 -0.977 1.00 95.75 118 CYS A CA 1
ATOM 919 C C . CYS A 1 118 ? 2.318 14.247 -0.451 1.00 95.75 118 CYS A C 1
ATOM 921 O O . CYS A 1 118 ? 3.352 14.516 0.159 1.00 95.75 118 CYS A O 1
ATOM 923 N N . THR A 1 119 ? 1.394 15.181 -0.657 1.00 92.88 119 THR A N 1
ATOM 924 C CA . THR A 1 119 ? 1.595 16.567 -0.222 1.00 92.88 119 THR A CA 1
ATOM 925 C C . THR A 1 119 ? 1.735 16.702 1.287 1.00 92.88 119 THR A C 1
ATOM 927 O O . THR A 1 119 ? 0.955 16.148 2.069 1.00 92.88 119 THR A O 1
ATOM 930 N N . ALA A 1 120 ? 2.676 17.534 1.731 1.00 82.88 120 ALA A N 1
ATOM 931 C CA . ALA A 1 120 ? 2.604 18.078 3.085 1.00 82.88 120 ALA A CA 1
ATOM 932 C C . ALA A 1 120 ? 1.418 19.068 3.140 1.00 82.88 120 ALA A C 1
ATOM 934 O O . ALA A 1 120 ? 1.271 19.855 2.202 1.00 82.88 120 ALA A O 1
ATOM 935 N N . PRO A 1 121 ? 0.531 19.047 4.161 1.00 81.06 121 PRO A N 1
ATOM 936 C CA . PRO A 1 121 ? 0.592 18.344 5.452 1.00 81.06 121 PRO A CA 1
ATOM 937 C C . PRO A 1 121 ? -0.169 16.999 5.521 1.00 81.06 121 PRO A C 1
ATOM 939 O O . PRO A 1 121 ? -0.237 16.397 6.592 1.00 81.06 121 PRO A O 1
ATOM 942 N N . LEU A 1 122 ? -0.781 16.535 4.426 1.00 87.31 122 LEU A N 1
ATOM 943 C CA . LEU A 1 122 ? -1.693 15.383 4.443 1.00 87.31 122 LEU A CA 1
ATOM 944 C C . LEU A 1 122 ? -0.998 14.025 4.363 1.00 87.31 122 LEU A C 1
ATOM 946 O O . LEU A 1 122 ? -1.581 13.050 4.828 1.00 87.31 122 LEU A O 1
ATOM 950 N N . ALA A 1 123 ? 0.224 13.955 3.825 1.00 90.81 123 ALA A N 1
ATOM 951 C CA . ALA A 1 123 ? 0.913 12.697 3.529 1.00 90.81 123 ALA A CA 1
ATOM 952 C C . ALA A 1 123 ? 0.874 11.690 4.690 1.00 90.81 123 ALA A C 1
ATOM 954 O O . ALA A 1 123 ? 0.541 10.533 4.474 1.00 90.81 123 ALA A O 1
ATOM 955 N N . LYS A 1 124 ? 1.098 12.130 5.937 1.00 91.31 124 LYS A N 1
ATOM 956 C CA . LYS A 1 124 ? 1.031 11.258 7.123 1.00 91.31 124 LYS A CA 1
ATOM 957 C C . LYS A 1 124 ? -0.337 10.582 7.298 1.00 91.31 124 LYS A C 1
ATOM 959 O O . LYS A 1 124 ? -0.401 9.423 7.689 1.00 91.31 124 LYS A O 1
ATOM 964 N N . TYR A 1 125 ? -1.422 11.298 7.014 1.00 91.06 125 TYR A N 1
ATOM 965 C CA . TYR A 1 125 ? -2.788 10.818 7.222 1.00 91.06 125 TYR A CA 1
ATOM 966 C C . TYR A 1 125 ? -3.328 10.012 6.042 1.00 91.06 125 TYR A C 1
ATOM 968 O O . TYR A 1 125 ? -4.249 9.233 6.233 1.00 91.06 125 TYR A O 1
ATOM 976 N N . VAL A 1 126 ? -2.774 10.181 4.839 1.00 92.31 126 VAL A N 1
ATOM 977 C CA . VAL A 1 126 ? -3.176 9.421 3.639 1.00 92.31 126 VAL A CA 1
ATOM 978 C C . VAL A 1 126 ? -2.098 8.446 3.156 1.00 92.31 126 VAL A C 1
ATOM 980 O O . VAL A 1 126 ? -2.241 7.838 2.095 1.00 92.31 126 VAL A O 1
ATOM 983 N N . GLY A 1 127 ? -1.023 8.291 3.937 1.00 92.56 127 GLY A N 1
ATOM 984 C CA . GLY A 1 127 ? 0.177 7.515 3.617 1.00 92.56 127 GLY A CA 1
ATOM 985 C C . GLY A 1 127 ? -0.153 6.113 3.136 1.00 92.56 127 GLY A C 1
ATOM 986 O O . GLY A 1 127 ? 0.222 5.720 2.037 1.00 92.56 127 GLY A O 1
ATOM 987 N N . ASN A 1 128 ? -0.949 5.404 3.929 1.00 91.75 128 ASN A N 1
ATOM 988 C CA . ASN A 1 128 ? -1.269 4.001 3.709 1.00 91.75 128 ASN A CA 1
ATOM 989 C C . ASN A 1 128 ? -2.117 3.730 2.448 1.00 91.75 128 ASN A C 1
ATOM 991 O O . ASN A 1 128 ? -2.023 2.660 1.862 1.00 91.75 128 ASN A O 1
ATOM 995 N N . VAL A 1 129 ? -2.950 4.682 2.026 1.00 91.94 129 VAL A N 1
ATOM 996 C CA . VAL A 1 129 ? -4.036 4.439 1.052 1.00 91.94 129 VAL A CA 1
ATOM 997 C C . VAL A 1 129 ? -3.896 5.224 -0.248 1.00 91.94 129 VAL A C 1
ATOM 999 O O . VAL A 1 129 ? -4.359 4.769 -1.292 1.00 91.94 129 VAL A O 1
ATOM 1002 N N . ILE A 1 130 ? -3.246 6.389 -0.208 1.00 94.50 130 ILE A N 1
ATOM 1003 C CA . ILE A 1 130 ? -3.076 7.268 -1.371 1.00 94.50 130 ILE A CA 1
ATOM 1004 C C . ILE A 1 130 ? -1.588 7.461 -1.664 1.00 94.50 130 ILE A C 1
ATOM 1006 O O . ILE A 1 130 ? -1.116 7.024 -2.712 1.00 94.50 130 ILE A O 1
ATOM 1010 N N . CYS A 1 131 ? -0.841 8.057 -0.728 1.00 96.06 131 CYS A N 1
ATOM 1011 C CA . CYS A 1 131 ? 0.533 8.491 -0.986 1.00 96.06 131 CYS A CA 1
ATOM 1012 C C . CYS A 1 131 ? 1.481 7.322 -1.289 1.00 96.06 131 CYS A C 1
ATOM 1014 O O . CYS A 1 131 ? 2.074 7.292 -2.364 1.00 96.06 131 CYS A O 1
ATOM 1016 N N . CYS A 1 132 ? 1.611 6.334 -0.401 1.00 96.19 132 CYS A N 1
ATOM 1017 C CA . CYS A 1 132 ? 2.572 5.249 -0.602 1.00 96.19 132 CYS A CA 1
ATOM 1018 C C . CYS A 1 132 ? 2.213 4.324 -1.773 1.00 96.19 132 CYS A C 1
ATOM 1020 O O . CYS A 1 132 ? 3.107 4.041 -2.569 1.00 96.19 132 CYS A O 1
ATOM 1022 N N . PRO A 1 133 ? 0.938 3.941 -1.991 1.00 95.50 133 PRO A N 1
ATOM 1023 C CA . PRO A 1 133 ? 0.537 3.254 -3.220 1.00 95.50 133 PRO A CA 1
ATOM 1024 C C . PRO A 1 133 ? 0.934 3.999 -4.505 1.00 95.50 133 PRO A C 1
ATOM 1026 O O . PRO A 1 133 ? 1.435 3.387 -5.448 1.00 95.50 133 PRO A O 1
ATOM 1029 N N . GLN A 1 134 ? 0.749 5.324 -4.551 1.00 96.56 134 GLN A N 1
ATOM 1030 C CA . GLN A 1 134 ? 1.145 6.140 -5.701 1.00 96.56 134 GLN A CA 1
ATOM 1031 C C . GLN A 1 134 ? 2.675 6.263 -5.823 1.00 96.56 134 GLN A C 1
ATOM 1033 O O . GLN A 1 134 ? 3.206 6.184 -6.932 1.00 96.56 134 GLN A O 1
ATOM 1038 N N . PHE A 1 135 ? 3.390 6.431 -4.709 1.00 96.56 135 PHE A N 1
ATOM 1039 C CA . PHE A 1 135 ? 4.846 6.559 -4.690 1.00 96.56 135 PHE A CA 1
ATOM 1040 C C . PHE A 1 135 ? 5.537 5.272 -5.150 1.00 96.56 135 PHE A C 1
ATOM 1042 O O . PHE A 1 135 ? 6.369 5.318 -6.051 1.00 96.56 135 PHE A O 1
ATOM 1049 N N . THR A 1 136 ? 5.139 4.113 -4.623 1.00 95.56 136 THR A N 1
ATOM 1050 C CA . THR A 1 136 ? 5.674 2.814 -5.053 1.00 95.56 136 THR A CA 1
ATOM 1051 C C . THR A 1 136 ? 5.376 2.538 -6.529 1.00 9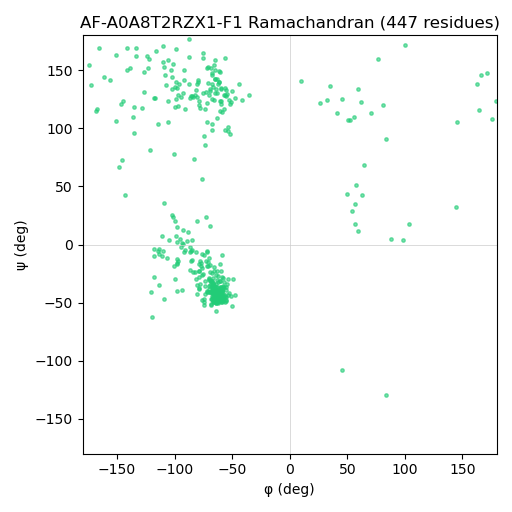5.56 136 THR A C 1
ATOM 1053 O O . THR A 1 136 ? 6.276 2.146 -7.269 1.00 95.56 136 THR A O 1
ATOM 1056 N N . SER A 1 137 ? 4.149 2.824 -6.988 1.00 96.31 137 SER A N 1
ATOM 1057 C CA . SER A 1 137 ? 3.779 2.723 -8.408 1.00 96.31 137 SER A CA 1
ATOM 1058 C C . SER A 1 137 ? 4.702 3.564 -9.298 1.00 96.31 137 SER A C 1
ATOM 1060 O O . SER A 1 137 ? 5.199 3.088 -10.319 1.00 96.31 137 SER A O 1
ATOM 1062 N N . MET A 1 138 ? 4.989 4.803 -8.886 1.00 95.56 138 MET A N 1
ATOM 1063 C CA . MET A 1 138 ? 5.914 5.683 -9.596 1.00 95.56 138 MET A CA 1
ATOM 1064 C C . MET A 1 138 ? 7.328 5.096 -9.682 1.00 95.56 138 MET A C 1
ATOM 1066 O O . MET A 1 138 ? 7.912 5.152 -10.761 1.00 95.56 138 MET A O 1
ATOM 1070 N N . LEU A 1 139 ? 7.868 4.514 -8.603 1.00 95.25 139 LEU A N 1
ATOM 1071 C CA . LEU A 1 139 ? 9.203 3.900 -8.629 1.00 95.25 139 LEU A CA 1
ATOM 1072 C C . LEU A 1 139 ? 9.285 2.763 -9.661 1.00 95.25 139 LEU A C 1
ATOM 1074 O O . LEU A 1 139 ? 10.211 2.741 -10.471 1.00 95.25 139 LEU A O 1
ATOM 1078 N N . TRP A 1 140 ? 8.288 1.873 -9.707 1.00 96.00 140 TRP A N 1
ATOM 1079 C CA . TRP A 1 140 ? 8.233 0.801 -10.712 1.00 96.00 140 TRP A CA 1
ATOM 1080 C C . TRP A 1 140 ? 8.113 1.336 -12.140 1.00 96.00 140 TRP A C 1
ATOM 1082 O O . TRP A 1 140 ? 8.775 0.839 -13.049 1.00 96.00 140 TRP A O 1
ATOM 1092 N N . ILE A 1 141 ? 7.313 2.386 -12.346 1.00 95.62 141 ILE A N 1
ATOM 1093 C CA . ILE A 1 141 ? 7.188 3.044 -13.652 1.00 95.62 141 ILE A CA 1
ATOM 1094 C C . ILE A 1 141 ? 8.518 3.637 -14.100 1.00 95.62 141 ILE A C 1
ATOM 1096 O O . ILE A 1 141 ? 8.899 3.488 -15.260 1.00 95.62 141 ILE A O 1
ATOM 1100 N N . MET A 1 142 ? 9.243 4.284 -13.192 1.00 92.81 142 MET A N 1
ATOM 1101 C CA . MET A 1 142 ? 10.565 4.824 -13.489 1.00 92.81 142 MET A CA 1
ATOM 1102 C C . MET A 1 142 ? 11.564 3.714 -13.822 1.00 92.81 142 MET A C 1
ATOM 1104 O O . MET A 1 142 ? 12.311 3.863 -14.787 1.00 92.81 142 MET A O 1
ATOM 1108 N N . GLY A 1 143 ? 11.505 2.577 -13.121 1.00 93.31 143 GLY A N 1
ATOM 1109 C CA . GLY A 1 143 ? 12.235 1.363 -13.495 1.00 93.31 143 GLY A CA 1
ATOM 1110 C C . GLY A 1 143 ? 11.901 0.880 -14.908 1.00 93.31 143 GLY A C 1
ATOM 1111 O O . GLY A 1 143 ? 12.803 0.589 -15.690 1.00 93.31 143 GLY A O 1
ATOM 1112 N N . GLY A 1 144 ? 10.620 0.857 -15.284 1.00 94.69 144 GLY A N 1
ATOM 1113 C CA . GLY A 1 144 ? 10.195 0.470 -16.637 1.00 94.69 144 GLY A CA 1
ATOM 1114 C C . GLY A 1 144 ? 10.743 1.408 -17.713 1.00 94.69 144 GLY A C 1
ATOM 1115 O O . GLY A 1 144 ? 11.245 0.967 -18.746 1.00 94.69 144 GLY A O 1
ATOM 1116 N N . MET A 1 145 ? 10.721 2.713 -17.439 1.00 92.06 145 MET A N 1
ATOM 1117 C CA . MET A 1 145 ? 11.270 3.733 -18.336 1.00 92.06 145 MET A CA 1
ATOM 1118 C C . MET A 1 145 ? 12.795 3.664 -18.457 1.00 92.06 145 MET A C 1
ATOM 1120 O O . MET A 1 145 ? 13.327 3.916 -19.539 1.00 92.06 145 MET A O 1
ATOM 1124 N N . TYR A 1 146 ? 13.491 3.327 -17.371 1.00 92.56 146 TYR A N 1
ATOM 1125 C CA . TYR A 1 146 ? 14.923 3.040 -17.388 1.00 92.56 146 TYR A CA 1
ATOM 1126 C C . TYR A 1 146 ? 15.220 1.818 -18.265 1.00 92.56 146 TYR A C 1
ATOM 1128 O O . TYR A 1 146 ? 16.060 1.884 -19.164 1.00 92.56 146 TYR A O 1
ATOM 1136 N N . SER A 1 147 ? 14.441 0.748 -18.090 1.00 93.56 147 SER A N 1
ATOM 1137 C CA . SER A 1 147 ? 14.599 -0.507 -18.823 1.00 93.56 147 SER A CA 1
ATOM 1138 C C . SER A 1 147 ? 14.447 -0.375 -20.338 1.00 93.56 147 SER A C 1
ATOM 1140 O O . SER A 1 147 ? 15.140 -1.061 -21.083 1.00 93.56 147 SER A O 1
ATOM 1142 N N . LEU A 1 148 ? 13.616 0.552 -20.825 1.00 91.88 148 LEU A N 1
ATOM 1143 C CA . LEU A 1 148 ? 13.507 0.854 -22.262 1.00 91.88 148 LEU A CA 1
ATOM 1144 C C . LEU A 1 148 ? 14.820 1.343 -22.902 1.00 91.88 148 LEU A C 1
ATOM 1146 O O . LEU A 1 148 ? 14.912 1.387 -24.126 1.00 91.88 148 LEU A O 1
ATOM 1150 N N . ARG A 1 149 ? 15.806 1.769 -22.104 1.00 88.06 149 ARG A N 1
ATOM 1151 C CA . ARG A 1 149 ? 17.081 2.324 -22.586 1.00 88.06 149 ARG A CA 1
ATOM 1152 C C . ARG A 1 149 ? 18.280 1.449 -22.269 1.00 88.06 149 ARG A C 1
ATOM 1154 O O . ARG A 1 149 ? 19.234 1.451 -23.038 1.00 88.06 149 ARG A O 1
ATOM 1161 N N . SER A 1 150 ? 18.249 0.778 -21.122 1.00 91.12 150 SER A N 1
ATOM 1162 C CA . SER A 1 150 ? 19.350 -0.051 -20.633 1.00 91.12 150 SER A CA 1
ATOM 1163 C C . SER A 1 150 ? 19.161 -1.538 -20.933 1.00 91.12 150 SER A C 1
ATOM 1165 O O . SER A 1 150 ? 20.121 -2.290 -20.823 1.00 91.12 150 SER A O 1
ATOM 1167 N N . ASP A 1 151 ? 17.940 -1.982 -21.261 1.00 93.75 151 ASP A N 1
ATOM 1168 C CA . ASP A 1 151 ? 17.530 -3.397 -21.277 1.00 93.75 151 ASP A CA 1
ATOM 1169 C C . ASP A 1 151 ? 17.735 -4.129 -19.929 1.00 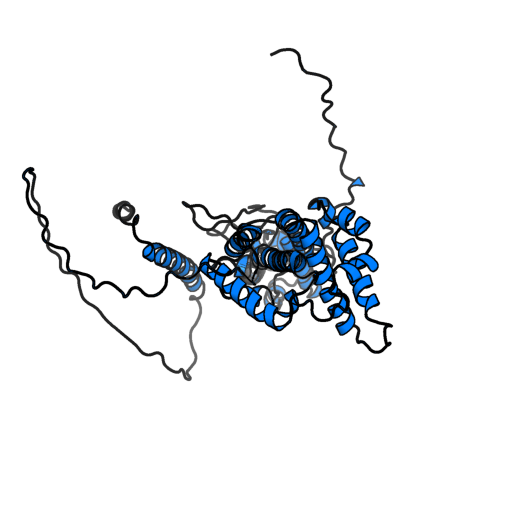93.75 151 ASP A C 1
ATOM 1171 O O . ASP A 1 151 ? 17.687 -5.363 -19.842 1.00 93.75 151 ASP A O 1
ATOM 1175 N N . HIS A 1 152 ? 17.887 -3.359 -18.846 1.00 94.88 152 HIS A N 1
ATOM 1176 C CA . HIS A 1 152 ? 17.928 -3.826 -17.462 1.00 94.88 152 HIS A CA 1
ATOM 1177 C C . HIS A 1 152 ? 16.635 -3.454 -16.727 1.00 94.88 152 HIS A C 1
ATOM 1179 O O . HIS A 1 152 ? 16.115 -2.354 -16.869 1.00 94.88 152 HIS A O 1
ATOM 1185 N N . LEU A 1 153 ? 16.095 -4.378 -15.936 1.00 96.06 153 LEU A N 1
ATOM 1186 C CA . LEU A 1 153 ? 14.852 -4.231 -15.168 1.00 96.06 153 LEU A CA 1
ATOM 1187 C C . LEU A 1 153 ? 15.068 -3.639 -13.767 1.00 96.06 153 LEU A C 1
ATOM 1189 O O . LEU A 1 153 ? 14.117 -3.499 -13.003 1.00 96.06 153 LEU A O 1
ATOM 1193 N N . ALA A 1 154 ? 16.306 -3.287 -13.440 1.00 94.88 154 ALA A N 1
ATOM 1194 C CA . ALA A 1 154 ? 16.724 -2.682 -12.187 1.00 94.88 154 ALA A CA 1
ATOM 1195 C C . ALA A 1 154 ? 17.787 -1.620 -12.469 1.00 94.88 154 ALA A C 1
ATOM 1197 O O . ALA A 1 154 ? 18.557 -1.756 -13.421 1.00 94.88 154 ALA A O 1
ATOM 1198 N N . PHE A 1 155 ? 17.832 -0.591 -11.628 1.00 93.12 155 PHE A N 1
ATOM 1199 C CA . PHE A 1 155 ? 18.914 0.389 -11.634 1.00 93.12 155 PHE A CA 1
ATOM 1200 C C . PHE A 1 155 ? 20.210 -0.235 -11.110 1.00 93.12 155 PHE A C 1
ATOM 1202 O O . PHE A 1 155 ? 20.178 -1.142 -10.275 1.00 93.12 155 PHE A O 1
ATOM 1209 N N . HIS A 1 156 ? 21.352 0.293 -11.548 1.00 90.62 156 HIS A N 1
ATOM 1210 C CA . HIS A 1 156 ? 22.623 0.023 -10.880 1.00 90.62 156 HIS A CA 1
ATOM 1211 C C . HIS A 1 156 ? 22.661 0.687 -9.492 1.00 90.62 156 HIS A C 1
ATOM 1213 O O . HIS A 1 156 ? 22.015 1.712 -9.272 1.00 90.62 156 HIS A O 1
ATOM 1219 N N . ASP A 1 157 ? 23.424 0.121 -8.551 1.00 87.44 157 ASP A N 1
ATOM 1220 C CA . ASP A 1 157 ? 23.415 0.550 -7.141 1.00 87.44 157 ASP A CA 1
ATOM 1221 C C . ASP A 1 157 ? 23.719 2.044 -6.948 1.00 87.44 157 ASP A C 1
ATOM 1223 O O . ASP A 1 157 ? 23.051 2.728 -6.172 1.00 87.44 157 ASP A O 1
ATOM 1227 N N . ASN A 1 158 ? 24.710 2.569 -7.671 1.00 86.69 158 ASN A N 1
ATOM 1228 C CA . ASN A 1 158 ? 25.070 3.986 -7.637 1.00 86.69 158 ASN A CA 1
ATOM 1229 C C . ASN A 1 158 ? 23.968 4.876 -8.236 1.00 86.69 158 ASN A C 1
ATOM 1231 O O . ASN A 1 158 ? 23.602 5.888 -7.641 1.00 86.69 158 ASN A O 1
ATOM 1235 N N . GLU A 1 159 ? 23.400 4.469 -9.372 1.00 89.62 159 GLU A N 1
ATOM 1236 C CA . GLU A 1 159 ? 22.330 5.203 -10.051 1.00 89.62 159 GLU A CA 1
ATOM 1237 C C . GLU A 1 159 ? 21.046 5.239 -9.217 1.00 89.62 159 GLU A C 1
ATOM 1239 O O . GLU A 1 159 ? 20.339 6.242 -9.222 1.00 89.62 159 GLU A O 1
ATOM 1244 N N . ALA A 1 160 ? 20.743 4.176 -8.467 1.00 92.19 160 ALA A N 1
ATOM 1245 C CA . ALA A 1 160 ? 19.556 4.100 -7.621 1.00 92.19 160 ALA A CA 1
ATOM 1246 C C . ALA A 1 160 ? 19.575 5.130 -6.480 1.00 92.19 160 ALA A C 1
ATOM 1248 O O . ALA A 1 160 ? 18.543 5.734 -6.180 1.00 92.19 160 ALA A O 1
ATOM 1249 N N . VAL A 1 161 ? 20.737 5.346 -5.853 1.00 91.12 161 VAL A N 1
ATOM 1250 C CA . VAL A 1 161 ? 20.897 6.329 -4.768 1.00 91.12 161 VAL A CA 1
ATOM 1251 C C . VAL A 1 161 ? 20.692 7.748 -5.296 1.00 91.12 161 VAL A C 1
ATOM 1253 O O . VAL A 1 161 ? 19.900 8.506 -4.731 1.00 91.12 161 VAL A O 1
ATOM 1256 N N . GLU A 1 162 ? 21.369 8.093 -6.392 1.00 90.75 162 GLU A N 1
ATOM 1257 C CA . GLU A 1 162 ? 21.259 9.411 -7.027 1.00 90.75 162 GLU A CA 1
ATOM 1258 C C . GLU A 1 162 ? 19.838 9.653 -7.556 1.00 90.75 162 GLU A C 1
ATOM 1260 O O . GLU A 1 162 ? 19.227 10.684 -7.272 1.00 90.75 162 GLU A O 1
ATOM 1265 N N . CYS A 1 163 ? 19.254 8.654 -8.223 1.00 91.69 163 CYS A N 1
ATOM 1266 C CA . CYS A 1 163 ? 17.898 8.720 -8.755 1.00 91.69 163 CYS A CA 1
ATOM 1267 C C . CYS A 1 163 ? 16.849 8.955 -7.663 1.00 91.69 163 CYS A C 1
ATOM 1269 O O . CYS A 1 163 ? 15.974 9.810 -7.813 1.00 91.69 163 CYS A O 1
ATOM 1271 N N . LEU A 1 164 ? 16.922 8.225 -6.545 1.00 92.19 164 LEU A N 1
ATOM 1272 C CA . LEU A 1 164 ? 15.963 8.402 -5.457 1.00 92.19 164 LEU A CA 1
ATOM 1273 C C . LEU A 1 164 ? 16.062 9.807 -4.839 1.00 92.19 164 LEU A C 1
ATOM 1275 O O . LEU A 1 164 ? 15.033 10.403 -4.509 1.00 92.19 164 LEU A O 1
ATOM 1279 N N . ALA A 1 165 ? 17.272 10.362 -4.732 1.00 91.31 165 ALA A N 1
ATOM 1280 C CA . ALA A 1 165 ? 17.475 11.736 -4.276 1.00 91.31 165 ALA A CA 1
ATOM 1281 C C . ALA A 1 165 ? 16.861 12.758 -5.251 1.00 91.31 165 ALA A C 1
ATOM 1283 O O . ALA A 1 165 ? 16.139 13.662 -4.823 1.00 91.31 165 ALA A O 1
ATOM 1284 N N . ASP A 1 166 ? 17.067 12.583 -6.557 1.00 89.62 166 ASP A N 1
ATOM 1285 C CA . ASP A 1 166 ? 16.485 13.444 -7.589 1.00 89.62 166 ASP A CA 1
ATOM 1286 C C . ASP A 1 166 ? 14.952 13.401 -7.597 1.00 89.62 166 ASP A C 1
ATOM 1288 O O . ASP A 1 166 ? 14.298 14.446 -7.700 1.00 89.62 166 ASP A O 1
ATOM 1292 N N . ILE A 1 167 ? 14.365 12.207 -7.436 1.00 91.69 167 ILE A N 1
ATOM 1293 C CA . ILE A 1 167 ? 12.912 12.009 -7.294 1.00 91.69 167 ILE A CA 1
ATOM 1294 C C . ILE A 1 167 ? 12.386 12.838 -6.133 1.00 91.69 167 ILE A C 1
ATOM 1296 O O . ILE A 1 167 ? 11.412 13.577 -6.290 1.00 91.69 167 ILE A O 1
ATOM 1300 N N . MET A 1 168 ? 13.037 12.741 -4.977 1.00 92.12 168 MET A N 1
ATOM 1301 C CA . MET A 1 168 ? 12.607 13.454 -3.782 1.00 92.12 168 MET A CA 1
ATOM 1302 C C . MET A 1 168 ? 12.747 14.968 -3.933 1.00 92.12 168 MET A C 1
ATOM 1304 O O . MET A 1 168 ? 11.810 15.692 -3.593 1.00 92.12 168 MET A O 1
ATOM 1308 N N . ASN A 1 169 ? 13.841 15.453 -4.523 1.00 90.88 169 ASN A N 1
ATOM 1309 C CA . ASN A 1 169 ? 14.018 16.875 -4.821 1.00 90.88 169 ASN A CA 1
ATOM 1310 C C . ASN A 1 169 ? 12.901 17.397 -5.738 1.00 90.88 169 ASN A C 1
ATOM 1312 O O . ASN A 1 169 ? 12.269 18.413 -5.440 1.00 90.88 169 ASN A O 1
ATOM 1316 N N . PHE A 1 170 ? 12.589 16.668 -6.814 1.00 88.88 170 PHE A N 1
ATOM 1317 C CA . PHE A 1 170 ? 11.496 17.029 -7.715 1.00 88.88 170 PHE A CA 1
ATOM 1318 C C . PHE A 1 170 ? 10.139 17.008 -7.003 1.00 88.88 170 PHE A C 1
ATOM 1320 O O . PHE A 1 170 ? 9.327 17.919 -7.185 1.00 88.88 170 PHE A O 1
ATOM 1327 N N . MET A 1 171 ? 9.863 15.980 -6.197 1.00 91.19 171 MET A N 1
ATOM 1328 C CA . MET A 1 171 ? 8.613 15.890 -5.446 1.00 91.19 171 MET A CA 1
ATOM 1329 C C . MET A 1 171 ? 8.440 17.082 -4.508 1.00 91.19 171 MET A C 1
ATOM 1331 O O . MET A 1 171 ? 7.375 17.698 -4.518 1.00 91.19 171 MET A O 1
ATOM 1335 N N . VAL A 1 172 ? 9.479 17.446 -3.754 1.00 92.50 172 VAL A N 1
ATOM 1336 C CA . VAL A 1 172 ? 9.461 18.589 -2.829 1.00 92.50 172 VAL A CA 1
ATOM 1337 C C . VAL A 1 172 ? 9.238 19.908 -3.568 1.00 92.50 172 VAL A C 1
ATOM 1339 O O . VAL A 1 172 ? 8.397 20.704 -3.151 1.00 92.50 172 VAL A O 1
ATOM 1342 N N . GLU A 1 173 ? 9.900 20.125 -4.708 1.00 89.56 173 GLU A N 1
ATOM 1343 C CA . GLU A 1 173 ? 9.659 21.300 -5.562 1.00 89.56 173 GLU A CA 1
ATOM 1344 C C . GLU A 1 173 ? 8.204 21.406 -6.045 1.00 89.56 173 GLU A C 1
ATOM 1346 O O . GLU A 1 173 ? 7.704 22.506 -6.288 1.00 89.56 173 GLU A O 1
ATOM 1351 N N . ASN A 1 174 ? 7.509 20.272 -6.162 1.00 88.19 174 ASN A N 1
ATOM 1352 C CA . ASN A 1 174 ? 6.109 20.195 -6.575 1.00 88.19 174 ASN A CA 1
ATOM 1353 C C . ASN A 1 174 ? 5.130 20.084 -5.389 1.00 88.19 174 ASN A C 1
ATOM 1355 O O . ASN A 1 174 ? 3.957 19.777 -5.594 1.00 88.19 174 ASN A O 1
ATOM 1359 N N . GLY A 1 175 ? 5.577 20.367 -4.159 1.00 88.94 175 GLY A N 1
ATOM 1360 C CA . GLY A 1 175 ? 4.730 20.400 -2.958 1.00 88.94 175 GLY A CA 1
ATOM 1361 C C . GLY A 1 175 ? 4.571 19.060 -2.230 1.00 88.94 175 GLY A C 1
ATOM 1362 O O . GLY A 1 175 ? 3.836 18.981 -1.243 1.00 88.94 175 GLY A O 1
ATOM 1363 N N . GLY A 1 176 ? 5.276 18.022 -2.680 1.00 93.06 176 GLY A N 1
ATOM 1364 C CA . GLY A 1 176 ? 5.368 16.736 -2.000 1.00 93.06 176 GLY A CA 1
ATOM 1365 C C . GLY A 1 176 ? 6.063 16.836 -0.642 1.00 93.06 176 GLY A C 1
ATOM 1366 O O . GLY A 1 176 ? 6.803 17.775 -0.346 1.00 93.06 176 GLY A O 1
ATOM 1367 N N . ASN A 1 177 ? 5.811 15.852 0.214 1.00 95.44 177 ASN A N 1
ATOM 1368 C CA . ASN A 1 177 ? 6.410 15.777 1.536 1.00 95.44 177 ASN A CA 1
ATOM 1369 C C . ASN A 1 177 ? 7.883 15.337 1.449 1.00 95.44 177 ASN A C 1
ATOM 1371 O O . ASN A 1 177 ? 8.202 14.323 0.826 1.00 95.44 177 ASN A O 1
ATOM 1375 N N . ALA A 1 178 ? 8.773 16.076 2.116 1.00 93.94 178 ALA A N 1
ATOM 1376 C CA . ALA A 1 178 ? 10.208 15.798 2.145 1.00 93.94 178 ALA A CA 1
ATOM 1377 C C . ALA A 1 178 ? 10.574 14.454 2.801 1.00 93.94 178 ALA A C 1
ATOM 1379 O O . ALA A 1 178 ? 11.615 13.897 2.479 1.00 93.94 178 ALA A O 1
ATOM 1380 N N . THR A 1 179 ? 9.717 13.903 3.666 1.00 94.75 179 THR A N 1
ATOM 1381 C CA . THR A 1 179 ? 9.936 12.614 4.346 1.00 94.75 179 THR A CA 1
ATOM 1382 C C . THR A 1 179 ? 9.144 11.464 3.712 1.00 94.75 179 THR A C 1
ATOM 1384 O O . THR A 1 179 ? 8.852 10.470 4.372 1.00 94.75 179 THR A O 1
ATOM 1387 N N . THR A 1 180 ? 8.760 11.574 2.430 1.00 95.25 180 THR A N 1
ATOM 1388 C CA . THR A 1 180 ? 7.967 10.529 1.745 1.00 95.25 180 THR A CA 1
ATOM 1389 C C . THR A 1 180 ? 8.669 9.166 1.739 1.00 95.25 180 THR A C 1
ATOM 1391 O O . THR A 1 180 ? 8.012 8.150 1.953 1.00 95.25 180 THR A O 1
ATOM 1394 N N . THR A 1 181 ? 9.991 9.120 1.556 1.00 94.81 181 THR A N 1
ATOM 1395 C CA . THR A 1 181 ? 10.762 7.864 1.603 1.00 94.81 181 THR A CA 1
ATOM 1396 C C . THR A 1 181 ? 10.674 7.186 2.966 1.00 94.81 181 THR A C 1
ATOM 1398 O O . THR A 1 181 ? 10.420 5.989 3.033 1.00 94.81 181 THR A O 1
ATOM 1401 N N . GLU A 1 182 ? 10.793 7.945 4.054 1.00 94.56 182 GLU A N 1
ATOM 1402 C CA . GLU A 1 182 ? 10.630 7.433 5.420 1.00 94.56 182 GLU A CA 1
ATOM 1403 C C . GLU A 1 182 ? 9.190 6.969 5.675 1.00 94.56 182 GLU A C 1
ATOM 1405 O O . GLU A 1 182 ? 8.969 5.872 6.181 1.00 94.56 182 GLU A O 1
ATOM 1410 N N . LEU A 1 183 ? 8.203 7.779 5.272 1.00 94.38 183 LEU A N 1
ATOM 1411 C CA . LEU A 1 183 ? 6.778 7.480 5.429 1.00 94.38 183 LEU A CA 1
ATOM 1412 C C . LEU A 1 183 ? 6.377 6.180 4.719 1.00 94.38 183 LEU A C 1
ATOM 1414 O O . LEU A 1 183 ? 5.570 5.418 5.247 1.00 94.38 183 LEU A O 1
ATOM 1418 N N . CYS A 1 184 ? 6.924 5.946 3.527 1.00 95.38 184 CYS A N 1
ATOM 1419 C CA . CYS A 1 184 ? 6.592 4.804 2.681 1.00 95.38 184 CYS A CA 1
ATOM 1420 C C . CYS A 1 184 ? 7.596 3.653 2.773 1.00 95.38 184 CYS A C 1
ATOM 1422 O O . CYS A 1 184 ? 7.483 2.699 2.005 1.00 95.38 184 CYS A O 1
ATOM 1424 N N . ASN A 1 185 ? 8.556 3.731 3.702 1.00 94.50 185 ASN A N 1
ATOM 1425 C CA . ASN A 1 185 ? 9.629 2.754 3.873 1.00 94.50 185 ASN A CA 1
ATOM 1426 C C . ASN A 1 185 ? 10.364 2.430 2.555 1.00 94.50 185 ASN A C 1
ATOM 1428 O O . ASN A 1 185 ? 10.617 1.270 2.234 1.00 94.50 185 ASN A O 1
ATOM 1432 N N . ALA A 1 186 ? 10.663 3.465 1.773 1.00 93.19 186 ALA A N 1
ATOM 1433 C CA . ALA A 1 186 ? 11.328 3.337 0.489 1.00 93.19 186 ALA A CA 1
ATOM 1434 C C . ALA A 1 186 ? 12.830 3.600 0.608 1.00 93.19 186 ALA A C 1
ATOM 1436 O O . ALA A 1 186 ? 13.263 4.571 1.231 1.00 93.19 186 ALA A O 1
ATOM 1437 N N . GLN A 1 187 ? 13.610 2.737 -0.030 1.00 92.62 187 GLN A N 1
ATOM 1438 C CA . GLN A 1 187 ? 15.067 2.724 -0.035 1.00 92.62 187 GLN A CA 1
ATOM 1439 C C . GLN A 1 187 ? 15.584 2.534 -1.470 1.00 92.62 187 GLN A C 1
ATOM 1441 O O . GLN A 1 187 ? 14.844 2.044 -2.328 1.00 92.62 187 GLN A O 1
ATOM 1446 N N . PRO A 1 188 ? 16.862 2.849 -1.754 1.00 90.94 188 PRO A N 1
ATOM 1447 C CA . PRO A 1 188 ? 17.463 2.596 -3.066 1.00 90.94 188 PRO A CA 1
ATOM 1448 C C . PRO A 1 188 ? 17.332 1.137 -3.533 1.00 90.94 188 PRO A C 1
ATOM 1450 O O . PRO A 1 188 ? 17.175 0.886 -4.725 1.00 90.94 188 PRO A O 1
ATOM 1453 N N . SER A 1 189 ? 17.292 0.174 -2.603 1.00 89.19 189 SER A N 1
ATOM 1454 C CA . SER A 1 189 ? 17.075 -1.246 -2.912 1.00 89.19 189 SER A CA 1
ATOM 1455 C C . SER A 1 189 ? 15.743 -1.538 -3.613 1.00 89.19 189 SER A C 1
ATOM 1457 O O . SER A 1 189 ? 15.637 -2.528 -4.330 1.00 89.19 189 SER A O 1
ATOM 1459 N N . ASN A 1 190 ? 14.735 -0.667 -3.478 1.00 90.50 190 ASN A N 1
ATOM 1460 C CA . ASN A 1 190 ? 13.480 -0.788 -4.226 1.00 90.50 190 ASN A CA 1
ATOM 1461 C C . ASN A 1 190 ? 13.625 -0.462 -5.724 1.00 90.50 190 ASN A C 1
ATOM 1463 O O . ASN A 1 190 ? 12.713 -0.763 -6.489 1.00 90.50 190 ASN A O 1
ATOM 1467 N N . LEU A 1 191 ? 14.727 0.179 -6.135 1.00 92.00 191 LEU A N 1
ATOM 1468 C CA . LEU A 1 191 ? 15.055 0.475 -7.535 1.00 92.00 191 LEU A CA 1
ATOM 1469 C C . LEU A 1 191 ? 16.056 -0.529 -8.120 1.00 92.00 191 LEU A C 1
ATOM 1471 O O . LEU A 1 191 ? 16.029 -0.782 -9.324 1.00 92.00 191 LEU A O 1
ATOM 1475 N N . THR A 1 192 ? 16.930 -1.093 -7.284 1.00 92.56 192 THR A N 1
ATOM 1476 C CA . THR A 1 192 ? 17.896 -2.125 -7.698 1.00 92.56 192 THR A CA 1
ATOM 1477 C C . THR A 1 192 ? 17.302 -3.533 -7.675 1.00 92.56 192 THR A C 1
ATOM 1479 O O . THR A 1 192 ? 17.896 -4.459 -8.218 1.00 92.56 192 THR A O 1
ATOM 1482 N N . HIS A 1 193 ? 16.128 -3.702 -7.052 1.00 89.44 193 HIS A N 1
ATOM 1483 C CA . HIS A 1 193 ? 15.459 -4.991 -6.832 1.00 89.44 193 HIS A CA 1
ATOM 1484 C C . HIS A 1 193 ? 16.343 -6.028 -6.131 1.00 89.44 193 HIS A C 1
ATOM 1486 O O . HIS A 1 193 ? 16.170 -7.229 -6.324 1.00 89.44 193 HIS A O 1
ATOM 1492 N N . GLY A 1 194 ? 17.283 -5.543 -5.314 1.00 83.62 194 GLY A N 1
ATOM 1493 C CA . GLY A 1 194 ? 18.039 -6.308 -4.327 1.00 83.62 194 GLY A CA 1
ATOM 1494 C C . GLY A 1 194 ? 18.574 -7.650 -4.828 1.00 83.62 194 GLY A C 1
ATOM 1495 O O . GLY A 1 194 ? 19.548 -7.713 -5.573 1.00 83.62 194 GLY A O 1
ATOM 1496 N N . MET A 1 195 ? 17.963 -8.729 -4.340 1.00 86.69 195 MET A N 1
ATOM 1497 C CA . MET A 1 195 ? 18.442 -10.104 -4.466 1.00 86.69 195 MET A CA 1
ATOM 1498 C C . MET A 1 195 ? 17.872 -10.866 -5.669 1.00 86.69 195 MET A C 1
ATOM 1500 O O . MET A 1 195 ? 18.170 -12.054 -5.818 1.00 86.69 195 MET A O 1
ATOM 1504 N N . CYS A 1 196 ? 17.037 -10.251 -6.515 1.00 92.50 196 CYS A N 1
ATOM 1505 C CA . CYS A 1 196 ? 16.456 -10.988 -7.633 1.00 92.50 196 CYS A CA 1
ATOM 1506 C C . CYS A 1 196 ? 17.538 -11.366 -8.666 1.00 92.50 196 CYS A C 1
ATOM 1508 O O . CYS A 1 196 ? 18.230 -10.491 -9.185 1.00 92.50 196 CYS A O 1
ATOM 1510 N N . PRO A 1 197 ? 17.686 -12.653 -9.028 1.00 92.19 197 PRO A N 1
ATOM 1511 C CA . PRO A 1 197 ? 18.808 -13.101 -9.855 1.00 92.19 197 PRO A CA 1
ATOM 1512 C C . PRO A 1 197 ? 18.652 -12.788 -11.348 1.00 92.19 197 PRO A C 1
ATOM 1514 O O . PRO A 1 197 ? 19.609 -12.902 -12.113 1.00 92.19 197 PRO A O 1
ATOM 1517 N N . VAL A 1 198 ? 17.445 -12.430 -11.786 1.00 93.81 198 VAL A N 1
ATOM 1518 C CA . VAL A 1 198 ? 17.135 -12.139 -13.186 1.00 93.81 198 VAL A CA 1
ATOM 1519 C C . VAL A 1 198 ? 16.771 -10.668 -13.305 1.00 93.81 198 VAL A C 1
ATOM 1521 O O . VAL A 1 198 ? 15.668 -10.267 -12.955 1.00 93.81 198 VAL A O 1
ATOM 1524 N N . LEU A 1 199 ? 17.708 -9.872 -13.820 1.00 94.50 199 LEU A N 1
ATOM 1525 C CA . LEU A 1 199 ? 17.550 -8.420 -13.969 1.00 94.50 199 LEU A CA 1
ATOM 1526 C C . LEU A 1 199 ? 17.610 -7.951 -15.428 1.00 94.50 199 LEU A C 1
ATOM 1528 O O . LEU A 1 199 ? 17.452 -6.766 -15.693 1.00 94.50 199 LEU A O 1
ATOM 1532 N N . ASN A 1 200 ? 17.860 -8.844 -16.386 1.00 94.25 200 ASN A N 1
ATOM 1533 C CA . ASN A 1 200 ? 17.899 -8.504 -17.808 1.00 94.25 200 ASN A CA 1
ATOM 1534 C C . ASN A 1 200 ? 16.574 -8.873 -18.485 1.00 94.25 200 ASN A C 1
ATOM 1536 O O . ASN A 1 200 ? 16.028 -9.945 -18.222 1.00 94.25 200 ASN A O 1
ATOM 1540 N N . VAL A 1 201 ? 16.095 -8.016 -19.390 1.00 97.00 201 VAL A N 1
ATOM 1541 C CA . VAL A 1 201 ? 14.834 -8.220 -20.123 1.00 97.00 201 VAL A CA 1
ATOM 1542 C C . VAL A 1 201 ? 14.807 -9.560 -20.857 1.00 97.00 201 VAL A C 1
ATOM 1544 O O . VAL A 1 201 ? 13.844 -10.308 -20.729 1.00 97.00 201 VAL A O 1
ATOM 1547 N N . LYS A 1 202 ? 15.869 -9.906 -21.591 1.00 96.38 202 LYS A N 1
ATOM 1548 C CA . LYS A 1 202 ? 15.898 -11.137 -22.387 1.00 96.38 202 LYS A CA 1
ATOM 1549 C C . LYS A 1 202 ? 15.793 -12.375 -21.494 1.00 96.38 202 LYS A C 1
ATOM 1551 O O . LYS A 1 202 ? 15.005 -13.272 -21.767 1.00 96.38 202 LYS A O 1
ATOM 1556 N N . ALA A 1 203 ? 16.552 -12.392 -20.400 1.00 95.31 203 ALA A N 1
ATOM 1557 C CA . ALA A 1 203 ? 16.504 -13.481 -19.428 1.00 95.31 203 ALA A CA 1
ATOM 1558 C C . ALA A 1 203 ? 15.132 -13.568 -18.733 1.00 95.31 203 ALA A C 1
ATOM 1560 O O . ALA A 1 203 ? 14.635 -14.659 -18.477 1.00 95.31 203 ALA A O 1
ATOM 1561 N N . PHE A 1 204 ? 14.488 -12.430 -18.462 1.00 97.31 204 PHE A N 1
ATOM 1562 C CA . PHE A 1 204 ? 13.126 -12.403 -17.932 1.00 97.31 204 PHE A CA 1
ATOM 1563 C C . PHE A 1 204 ? 12.135 -13.066 -18.897 1.00 97.31 204 PHE A C 1
ATOM 1565 O O . PHE A 1 204 ? 11.356 -13.926 -18.487 1.00 97.31 204 PHE A O 1
ATOM 1572 N N . GLU A 1 205 ? 12.184 -12.699 -20.179 1.00 96.94 205 GLU A N 1
ATOM 1573 C CA . GLU A 1 205 ? 11.278 -13.203 -21.218 1.00 96.94 205 GLU A CA 1
ATOM 1574 C C . GLU A 1 205 ? 11.483 -14.697 -21.526 1.00 96.94 205 GLU A C 1
ATOM 1576 O O . GLU A 1 205 ? 10.548 -15.370 -21.955 1.00 96.94 205 GLU A O 1
ATOM 1581 N N . GLU A 1 206 ? 12.678 -15.235 -21.264 1.00 96.06 206 GLU A N 1
ATOM 1582 C CA . GLU A 1 206 ? 12.974 -16.672 -21.351 1.00 96.06 206 GLU A CA 1
ATOM 1583 C C . GLU A 1 206 ? 12.361 -17.475 -20.184 1.00 96.06 206 GLU A C 1
ATOM 1585 O O . GLU A 1 206 ? 11.986 -18.637 -20.359 1.00 96.06 206 GLU A O 1
ATOM 1590 N N . VAL A 1 207 ? 12.235 -16.869 -18.997 1.00 95.75 207 VAL A N 1
ATOM 1591 C CA . VAL A 1 207 ? 11.779 -17.537 -17.761 1.00 95.75 207 VAL A CA 1
ATOM 1592 C C . VAL A 1 207 ? 10.275 -17.386 -17.532 1.00 95.75 207 VAL A C 1
ATOM 1594 O O . VAL A 1 207 ? 9.604 -18.308 -17.052 1.00 95.75 207 VAL A O 1
ATOM 1597 N N . VAL A 1 208 ? 9.730 -16.210 -17.836 1.00 97.06 208 VAL A N 1
ATOM 1598 C CA . VAL A 1 208 ? 8.351 -15.835 -17.522 1.00 97.06 208 VAL A CA 1
ATOM 1599 C C . VAL A 1 208 ? 7.468 -16.002 -18.751 1.00 97.06 208 VAL A C 1
ATOM 1601 O O . VAL A 1 208 ? 7.792 -15.552 -19.844 1.00 97.06 208 VAL A O 1
ATOM 1604 N N . ASN A 1 209 ? 6.278 -16.582 -18.568 1.00 97.00 209 ASN A N 1
ATOM 1605 C CA . ASN A 1 209 ? 5.254 -16.560 -19.610 1.00 97.00 209 ASN A CA 1
ATOM 1606 C C . ASN A 1 209 ? 4.638 -15.152 -19.710 1.00 97.00 209 ASN A C 1
ATOM 1608 O O . ASN A 1 209 ? 3.606 -14.856 -19.100 1.00 97.00 209 ASN A O 1
ATOM 1612 N N . THR A 1 210 ? 5.287 -14.295 -20.492 1.00 97.50 210 THR A N 1
ATOM 1613 C CA . THR A 1 210 ? 4.924 -12.887 -20.696 1.00 97.50 210 THR A CA 1
ATOM 1614 C C . THR A 1 210 ? 3.522 -12.712 -21.266 1.00 97.50 210 THR A C 1
ATOM 1616 O O . THR A 1 210 ? 2.795 -11.820 -20.838 1.00 97.50 210 THR A O 1
ATOM 1619 N N . SER A 1 211 ? 3.090 -13.606 -22.161 1.00 96.75 211 SER A N 1
ATOM 1620 C CA . SER A 1 211 ? 1.740 -13.570 -22.735 1.00 96.75 211 SER A CA 1
ATOM 1621 C C . SER A 1 211 ? 0.654 -13.749 -21.669 1.00 96.75 211 SER A C 1
ATOM 1623 O O . SER A 1 211 ? -0.311 -12.983 -21.624 1.00 96.75 211 SER A O 1
ATOM 1625 N N . LYS A 1 212 ? 0.843 -14.708 -20.751 1.00 96.62 212 LYS A N 1
ATOM 1626 C CA . LYS A 1 212 ? -0.071 -14.946 -19.630 1.00 96.62 212 LYS A CA 1
ATOM 1627 C C . LYS A 1 212 ? -0.056 -13.762 -18.664 1.00 96.62 212 LYS A C 1
ATOM 1629 O O . LYS A 1 212 ? -1.124 -13.291 -18.279 1.00 96.62 212 LYS A O 1
ATOM 1634 N N . LEU A 1 213 ? 1.128 -13.257 -18.319 1.00 97.81 213 LEU A N 1
ATOM 1635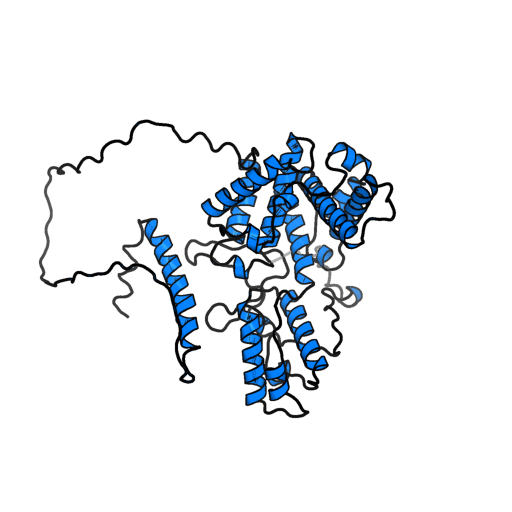 C CA . LEU A 1 213 ? 1.286 -12.117 -17.416 1.00 97.81 213 LEU A CA 1
ATOM 1636 C C . LEU A 1 213 ? 0.599 -10.850 -17.963 1.00 97.81 213 LEU A C 1
ATOM 1638 O O . LEU A 1 213 ? -0.201 -10.231 -17.263 1.00 97.81 213 LEU A O 1
ATOM 1642 N N . LEU A 1 214 ? 0.824 -10.505 -19.235 1.00 97.56 214 LEU A N 1
ATOM 1643 C CA . LEU A 1 214 ? 0.166 -9.364 -19.882 1.00 97.56 214 LEU A CA 1
ATOM 1644 C C . 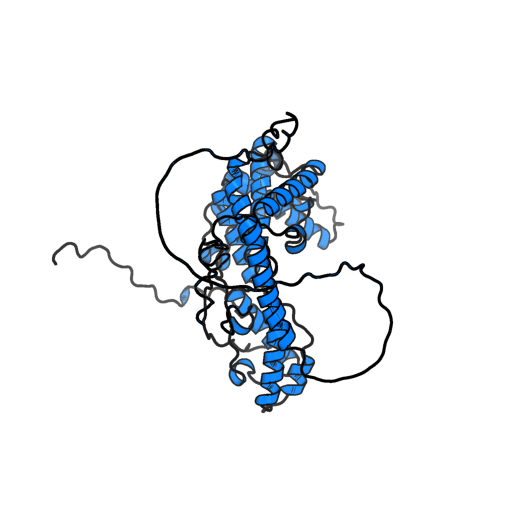LEU A 1 214 ? -1.348 -9.556 -19.996 1.00 97.56 214 LEU A C 1
ATOM 1646 O O . LEU A 1 214 ? -2.103 -8.610 -19.768 1.00 97.56 214 LEU A O 1
ATOM 1650 N N . SER A 1 215 ? -1.816 -10.771 -20.297 1.00 95.56 215 SER A N 1
ATOM 1651 C CA . SER A 1 215 ? -3.258 -11.050 -20.347 1.00 95.56 215 SER A CA 1
ATOM 1652 C C . SER A 1 215 ? -3.945 -10.847 -18.992 1.00 95.56 215 SER A C 1
ATOM 1654 O O . SER A 1 215 ? -5.087 -10.401 -18.952 1.00 95.56 215 SER A O 1
ATOM 1656 N N . ALA A 1 216 ? -3.234 -11.110 -17.892 1.00 96.31 216 ALA A N 1
ATOM 1657 C CA . ALA A 1 216 ? -3.738 -10.923 -16.537 1.00 96.31 216 ALA A CA 1
ATOM 1658 C C . ALA A 1 216 ? -3.709 -9.452 -16.088 1.00 96.31 216 ALA A C 1
ATOM 1660 O O . ALA A 1 216 ? -4.616 -9.013 -15.389 1.00 96.31 216 ALA A O 1
ATOM 1661 N N . CYS A 1 217 ? -2.679 -8.694 -16.480 1.00 97.25 217 CYS A N 1
ATOM 1662 C CA . CYS A 1 217 ? -2.375 -7.388 -15.883 1.00 97.25 217 CYS A CA 1
ATOM 1663 C C . CYS A 1 217 ? -2.597 -6.170 -16.793 1.00 97.25 217 CYS A C 1
ATOM 1665 O O . CYS A 1 217 ? -2.548 -5.039 -16.315 1.00 97.25 217 CYS A O 1
ATOM 1667 N N . SER A 1 218 ? -2.850 -6.358 -18.091 1.00 93.38 218 SER A N 1
ATOM 1668 C CA . SER A 1 218 ? -3.029 -5.238 -19.033 1.00 93.38 218 SER A CA 1
ATOM 1669 C C . SER A 1 218 ? -4.295 -4.415 -18.786 1.00 93.38 218 SER A C 1
ATOM 1671 O O . SER A 1 218 ? -4.309 -3.211 -19.032 1.00 93.38 218 SER A O 1
ATOM 1673 N N . THR A 1 219 ? -5.359 -5.046 -18.286 1.00 91.31 219 THR A N 1
ATOM 1674 C CA . THR A 1 219 ? -6.603 -4.376 -17.891 1.00 91.31 219 THR A CA 1
ATOM 1675 C C . THR A 1 219 ? -7.055 -4.921 -16.546 1.00 91.31 219 THR A C 1
ATOM 1677 O O . THR A 1 219 ? -7.713 -5.954 -16.475 1.00 91.31 219 THR A O 1
ATOM 1680 N N . VAL A 1 220 ? -6.698 -4.218 -15.474 1.00 93.44 220 VAL A N 1
ATOM 1681 C CA . VAL A 1 220 ? -7.088 -4.594 -14.111 1.00 93.44 220 VAL A CA 1
ATOM 1682 C C . VAL A 1 220 ? -8.412 -3.916 -13.760 1.00 93.44 220 VAL A C 1
ATOM 1684 O O . VAL A 1 220 ? -8.492 -2.684 -13.720 1.00 93.44 220 VAL A O 1
ATOM 1687 N N . ASP A 1 221 ? -9.455 -4.711 -13.520 1.00 91.44 221 ASP A N 1
ATOM 1688 C CA . ASP A 1 221 ? -10.719 -4.227 -12.962 1.00 91.44 221 ASP A CA 1
ATOM 1689 C C . ASP A 1 221 ? -10.631 -4.182 -11.424 1.00 91.44 221 ASP A C 1
ATOM 1691 O O . ASP A 1 221 ? -10.276 -5.194 -10.819 1.00 91.44 221 ASP A O 1
ATOM 1695 N N . PRO A 1 222 ? -10.951 -3.052 -10.764 1.00 88.81 222 PRO A N 1
ATOM 1696 C CA . PRO A 1 222 ? -10.828 -2.941 -9.312 1.00 88.81 222 PRO A CA 1
ATOM 1697 C C . PRO A 1 222 ? -11.672 -3.942 -8.523 1.00 88.81 222 PRO A C 1
ATOM 1699 O O . PRO A 1 222 ? -11.219 -4.433 -7.495 1.00 88.81 222 PRO A O 1
ATOM 1702 N N . LEU A 1 223 ? -12.892 -4.250 -8.975 1.00 86.62 223 LEU A N 1
ATOM 1703 C CA . LEU A 1 223 ? -13.765 -5.173 -8.252 1.00 86.62 223 LEU A CA 1
ATOM 1704 C C . LEU A 1 223 ? -13.278 -6.604 -8.437 1.00 86.62 223 LEU A C 1
ATOM 1706 O O . LEU A 1 223 ? -13.145 -7.338 -7.462 1.00 86.62 223 LEU A O 1
ATOM 1710 N N . GLN A 1 224 ? -12.975 -6.994 -9.674 1.00 88.31 224 GLN A N 1
ATOM 1711 C CA . GLN A 1 224 ? -12.450 -8.321 -9.952 1.00 88.31 224 GLN A CA 1
ATOM 1712 C C . GLN A 1 224 ? -11.130 -8.551 -9.221 1.00 88.31 224 GLN A C 1
ATOM 1714 O O . GLN A 1 224 ? -11.001 -9.568 -8.558 1.00 88.31 224 GLN A O 1
ATOM 1719 N N . GLU A 1 225 ? -10.185 -7.614 -9.276 1.00 91.44 225 GLU A N 1
ATOM 1720 C CA . GLU A 1 225 ? -8.873 -7.815 -8.661 1.00 91.44 225 GLU A CA 1
ATOM 1721 C C . GLU A 1 225 ? -8.947 -7.876 -7.130 1.00 91.44 225 GLU A C 1
ATOM 1723 O O . GLU A 1 225 ? -8.275 -8.699 -6.516 1.00 91.44 225 GLU A O 1
ATOM 1728 N N . CYS A 1 226 ? -9.806 -7.071 -6.496 1.00 89.62 226 CYS A N 1
ATOM 1729 C CA . CYS A 1 226 ? -9.958 -7.098 -5.041 1.00 89.62 226 CYS A CA 1
ATOM 1730 C C . CYS A 1 226 ? -10.757 -8.318 -4.537 1.00 89.62 226 CYS A C 1
ATOM 1732 O O . CYS A 1 226 ? -10.586 -8.715 -3.386 1.00 89.62 226 CYS A O 1
ATOM 1734 N N . CYS A 1 227 ? -11.630 -8.904 -5.366 1.00 86.06 227 CYS A N 1
ATOM 1735 C CA . CYS A 1 227 ? -12.490 -10.035 -4.991 1.00 86.06 227 CYS A CA 1
ATOM 1736 C C . CYS A 1 227 ? -11.960 -11.405 -5.424 1.00 86.06 227 CYS A C 1
ATOM 1738 O O . CYS A 1 227 ? -12.154 -12.406 -4.740 1.00 86.06 227 CYS A O 1
ATOM 1740 N N . ASN A 1 228 ? -11.397 -11.459 -6.622 1.00 87.19 228 ASN A N 1
ATOM 1741 C CA . ASN A 1 228 ? -11.011 -12.659 -7.347 1.00 87.19 228 ASN A CA 1
ATOM 1742 C C . ASN A 1 228 ? -9.777 -12.325 -8.193 1.00 87.19 228 ASN A C 1
ATOM 1744 O O . ASN A 1 228 ? -9.849 -12.227 -9.422 1.00 87.19 228 ASN A O 1
ATOM 1748 N N . ALA A 1 229 ? -8.678 -12.061 -7.484 1.00 90.19 229 ALA A N 1
ATOM 1749 C CA . ALA A 1 229 ? -7.436 -11.553 -8.044 1.00 90.19 229 ALA A CA 1
ATOM 1750 C C . ALA A 1 229 ? -6.912 -12.445 -9.175 1.00 90.19 229 ALA A C 1
ATOM 1752 O O . ALA A 1 229 ? -6.826 -13.666 -9.033 1.00 90.19 229 ALA A O 1
ATOM 1753 N N . VAL A 1 230 ? -6.523 -11.824 -10.288 1.00 93.38 230 VAL A N 1
ATOM 1754 C CA . VAL A 1 230 ? -5.921 -12.520 -11.436 1.00 93.38 230 VAL A CA 1
ATOM 1755 C C . VAL A 1 230 ? -4.526 -11.978 -11.709 1.00 93.38 230 VAL A C 1
ATOM 1757 O O . VAL A 1 230 ? -3.608 -12.759 -11.969 1.00 93.38 230 VAL A O 1
ATOM 1760 N N . CYS A 1 231 ? -4.339 -10.660 -11.607 1.00 97.12 231 CYS A N 1
ATOM 1761 C CA . CYS A 1 231 ? -3.052 -10.040 -11.882 1.00 97.12 231 CYS A CA 1
ATOM 1762 C C . CYS A 1 231 ? -2.058 -10.253 -10.734 1.00 97.12 231 CYS A C 1
ATOM 1764 O O . CYS A 1 231 ? -0.942 -10.705 -10.991 1.00 97.12 231 CYS A O 1
ATOM 1766 N N . GLN A 1 232 ? -2.448 -10.026 -9.473 1.00 94.75 232 GLN A N 1
ATOM 1767 C CA . GLN A 1 232 ? -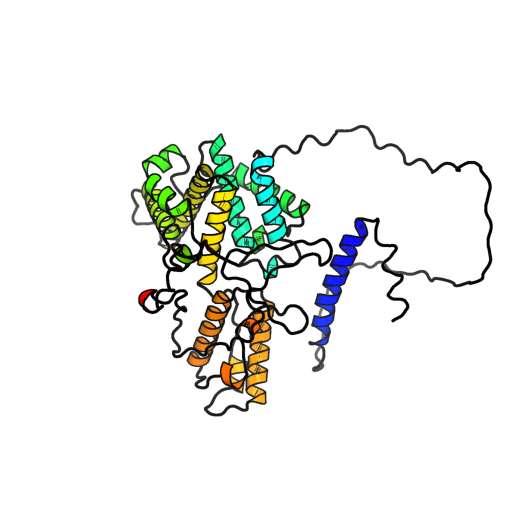1.548 -10.221 -8.332 1.00 94.75 232 GLN A CA 1
ATOM 1768 C C . GLN A 1 232 ? -0.997 -11.663 -8.258 1.00 94.75 232 GLN A C 1
ATOM 1770 O O . GLN A 1 232 ? 0.221 -11.811 -8.157 1.00 94.75 232 GLN A O 1
ATOM 1775 N N . PRO A 1 233 ? -1.807 -12.736 -8.405 1.00 95.50 233 PRO A N 1
ATOM 1776 C CA . PRO A 1 233 ? -1.274 -14.099 -8.452 1.00 95.50 233 PRO A CA 1
ATOM 1777 C C . PRO A 1 233 ? -0.362 -14.362 -9.657 1.00 95.50 233 PRO A C 1
ATOM 1779 O O . PRO A 1 233 ? 0.597 -15.121 -9.536 1.00 95.50 233 PRO A O 1
ATOM 1782 N N . ALA A 1 234 ? -0.631 -13.747 -10.815 1.00 97.50 234 ALA A N 1
ATOM 1783 C CA . ALA A 1 234 ? 0.236 -13.872 -11.987 1.00 97.50 234 ALA A CA 1
ATOM 1784 C C . ALA A 1 234 ? 1.606 -13.209 -11.762 1.00 97.50 234 ALA A C 1
ATOM 1786 O O . ALA A 1 234 ? 2.623 -13.765 -12.179 1.00 97.50 234 ALA A O 1
ATOM 1787 N N . ILE A 1 235 ? 1.639 -12.066 -11.069 1.00 98.25 235 ILE A N 1
ATOM 1788 C CA . ILE A 1 235 ? 2.876 -11.386 -10.664 1.00 98.25 235 ILE A CA 1
ATOM 1789 C C . ILE A 1 235 ? 3.676 -12.266 -9.703 1.00 98.25 235 ILE A C 1
ATOM 1791 O O . ILE A 1 235 ? 4.861 -12.498 -9.934 1.00 98.25 235 ILE A O 1
ATOM 1795 N N . THR A 1 236 ? 3.030 -12.810 -8.670 1.00 96.81 236 THR A N 1
ATOM 1796 C CA . THR A 1 236 ? 3.705 -13.666 -7.688 1.00 96.81 236 THR A CA 1
ATOM 1797 C C . THR A 1 236 ? 4.204 -14.981 -8.315 1.00 96.81 236 THR A C 1
ATOM 1799 O O . THR A 1 236 ? 5.325 -15.391 -8.026 1.00 96.81 236 THR A O 1
ATOM 1802 N N . ASP A 1 237 ? 3.456 -15.619 -9.231 1.00 96.25 237 ASP A N 1
ATOM 1803 C CA . ASP A 1 237 ? 3.941 -16.803 -9.978 1.00 96.25 237 ASP A CA 1
ATOM 1804 C C . ASP A 1 237 ? 5.182 -16.473 -10.821 1.00 96.25 237 ASP A C 1
ATOM 1806 O O . ASP A 1 237 ? 6.154 -17.230 -10.822 1.00 96.25 237 ASP A O 1
ATOM 1810 N N . ALA A 1 238 ? 5.185 -15.324 -11.504 1.00 97.69 238 ALA A N 1
ATOM 1811 C CA . ALA A 1 238 ? 6.351 -14.865 -12.253 1.00 97.69 238 ALA A CA 1
ATOM 1812 C C . ALA A 1 238 ? 7.553 -14.611 -11.327 1.00 97.69 238 ALA A C 1
ATOM 1814 O O . ALA A 1 238 ? 8.652 -15.087 -11.611 1.00 97.69 238 ALA A O 1
ATOM 1815 N N . ALA A 1 239 ? 7.345 -13.944 -10.191 1.00 96.75 239 ALA A N 1
ATOM 1816 C CA . ALA A 1 239 ? 8.394 -13.665 -9.215 1.00 96.75 239 ALA A CA 1
ATOM 1817 C C . ALA A 1 239 ? 9.014 -14.947 -8.634 1.00 96.75 239 ALA A C 1
ATOM 1819 O O . ALA A 1 239 ? 10.236 -15.054 -8.549 1.00 96.75 239 ALA A O 1
ATOM 1820 N N . ILE A 1 240 ? 8.197 -15.957 -8.312 1.00 94.88 240 ILE A N 1
ATOM 1821 C CA . ILE A 1 240 ? 8.674 -17.264 -7.834 1.00 94.88 240 ILE A CA 1
ATOM 1822 C C . ILE A 1 240 ? 9.548 -17.952 -8.891 1.00 94.88 240 ILE A C 1
ATOM 1824 O O . ILE A 1 240 ? 10.593 -18.516 -8.555 1.00 94.88 240 ILE A O 1
ATOM 1828 N N . ARG A 1 241 ? 9.166 -17.893 -10.174 1.00 94.62 241 ARG A N 1
ATOM 1829 C CA . ARG A 1 241 ? 9.969 -18.463 -11.272 1.00 94.62 241 ARG A CA 1
ATOM 1830 C C . ARG A 1 241 ? 11.324 -17.773 -11.398 1.00 94.62 241 ARG A C 1
ATOM 1832 O O . ARG A 1 241 ? 12.332 -18.461 -11.529 1.00 94.62 241 ARG A O 1
ATOM 1839 N N . LEU A 1 242 ? 11.355 -16.443 -11.310 1.00 94.62 242 LEU A N 1
ATOM 1840 C CA . LEU A 1 242 ? 12.596 -15.663 -11.355 1.00 94.62 242 LEU A CA 1
ATOM 1841 C C . LEU A 1 242 ? 13.496 -15.979 -10.157 1.00 94.62 242 LEU A C 1
ATOM 1843 O O . LEU A 1 242 ? 14.671 -16.280 -10.345 1.00 94.62 242 LEU A O 1
ATOM 1847 N N . ALA A 1 243 ? 12.937 -16.003 -8.945 1.00 92.62 243 ALA A N 1
ATOM 1848 C CA . ALA A 1 243 ? 13.659 -16.361 -7.725 1.00 92.62 243 ALA A CA 1
ATOM 1849 C C . ALA A 1 243 ? 14.288 -17.764 -7.815 1.00 92.62 243 ALA A C 1
ATOM 1851 O O . ALA A 1 243 ? 15.409 -17.984 -7.358 1.00 92.62 243 ALA A O 1
ATOM 1852 N N . SER A 1 244 ? 13.591 -18.699 -8.464 1.00 87.94 244 SER A N 1
ATOM 1853 C CA . SER A 1 244 ? 14.060 -20.073 -8.678 1.00 87.94 244 SER A CA 1
ATOM 1854 C C . SER A 1 244 ? 15.112 -20.194 -9.790 1.00 87.94 244 SER A C 1
ATOM 1856 O O . SER A 1 244 ? 15.825 -21.189 -9.848 1.00 87.94 244 SER A O 1
ATOM 1858 N N . HIS A 1 245 ? 15.227 -19.208 -10.684 1.00 81.31 245 HIS A N 1
ATOM 1859 C CA . HIS A 1 245 ? 16.136 -19.260 -11.834 1.00 81.31 245 HIS A CA 1
ATOM 1860 C C . HIS A 1 245 ? 17.598 -18.956 -11.464 1.00 81.31 245 HIS A C 1
ATOM 1862 O O . HIS A 1 245 ? 18.518 -19.453 -12.108 1.00 81.31 245 HIS A O 1
ATOM 1868 N N . GLY A 1 246 ? 17.829 -18.170 -10.409 1.00 62.94 246 GLY A N 1
ATOM 1869 C CA . GLY A 1 246 ? 19.177 -17.888 -9.891 1.00 62.94 246 GLY A CA 1
ATOM 1870 C C . GLY A 1 246 ? 19.758 -18.953 -8.979 1.00 62.94 246 GLY A C 1
ATOM 1871 O O . GLY A 1 246 ? 20.920 -18.851 -8.594 1.00 62.94 246 GLY A O 1
ATOM 1872 N N . SER A 1 247 ? 18.959 -19.960 -8.635 1.00 55.91 247 SER A N 1
ATOM 1873 C CA . SER A 1 247 ? 19.291 -20.935 -7.614 1.00 55.91 247 SER A CA 1
ATOM 1874 C C . SER A 1 247 ? 18.934 -22.332 -8.112 1.00 55.91 247 SER A C 1
ATOM 1876 O O . SER A 1 247 ? 17.776 -22.742 -8.086 1.00 55.91 247 SER A O 1
ATOM 1878 N N . GLY A 1 248 ? 19.954 -23.145 -8.399 1.00 50.38 248 GLY A N 1
ATOM 1879 C CA . GLY A 1 248 ? 19.928 -24.458 -7.765 1.00 50.38 248 GLY A CA 1
ATOM 1880 C C . GLY A 1 248 ? 19.842 -24.158 -6.274 1.00 50.38 248 GLY A C 1
ATOM 1881 O O . GLY A 1 248 ? 20.828 -23.702 -5.713 1.00 50.38 248 GLY A O 1
ATOM 1882 N N . LEU A 1 249 ? 18.636 -24.222 -5.700 1.00 50.09 249 LEU A N 1
ATOM 1883 C CA . LEU A 1 249 ? 18.382 -23.916 -4.295 1.00 50.09 249 LEU A CA 1
ATOM 1884 C C . LEU A 1 249 ? 19.342 -24.765 -3.462 1.00 50.09 249 LEU A C 1
ATOM 1886 O O . LEU A 1 249 ? 19.084 -25.949 -3.241 1.00 50.09 249 LEU A O 1
ATOM 1890 N N . GLU A 1 250 ? 20.470 -24.194 -3.032 1.00 47.75 250 GLU A N 1
ATOM 1891 C CA . GLU A 1 250 ? 21.191 -24.803 -1.932 1.00 47.75 250 GLU A CA 1
ATOM 1892 C C . GLU A 1 250 ? 20.219 -24.818 -0.744 1.00 47.75 250 GLU A C 1
ATOM 1894 O O . GLU A 1 250 ? 19.541 -23.813 -0.505 1.00 47.75 250 GLU A O 1
ATOM 1899 N N . PRO A 1 251 ? 20.102 -25.931 0.000 1.00 51.34 251 PRO A N 1
ATOM 1900 C CA . PRO A 1 251 ? 19.051 -26.117 1.007 1.00 51.34 251 PRO A CA 1
ATOM 1901 C C . PRO A 1 251 ? 19.191 -25.218 2.253 1.00 51.34 251 PRO A C 1
ATOM 1903 O O . PRO A 1 251 ? 18.617 -25.526 3.294 1.00 51.34 251 PRO A O 1
ATOM 1906 N N . THR A 1 252 ? 20.010 -24.167 2.194 1.00 53.81 252 THR A N 1
ATOM 1907 C CA . THR A 1 252 ? 20.563 -23.435 3.340 1.00 53.81 252 THR A CA 1
ATOM 1908 C C . THR A 1 252 ? 20.072 -21.992 3.463 1.00 53.81 252 THR A C 1
ATOM 1910 O O . THR A 1 252 ? 20.386 -21.347 4.463 1.00 53.81 252 THR A O 1
ATOM 1913 N N . LEU A 1 253 ? 19.291 -21.472 2.506 1.00 59.31 253 LEU A N 1
ATOM 1914 C CA . LEU A 1 253 ? 18.647 -20.163 2.652 1.00 59.31 253 LEU A CA 1
ATOM 1915 C C . LEU A 1 253 ? 17.511 -20.250 3.686 1.00 59.31 253 LEU A C 1
ATOM 1917 O O . LEU A 1 253 ? 16.582 -21.041 3.534 1.00 59.31 253 LEU A O 1
ATOM 1921 N N . ASP A 1 254 ? 17.586 -19.438 4.744 1.00 67.75 254 ASP A N 1
ATOM 1922 C CA . ASP A 1 254 ? 16.513 -19.319 5.739 1.00 67.75 254 ASP A CA 1
ATOM 1923 C C . ASP A 1 254 ? 15.218 -18.805 5.077 1.00 67.75 254 ASP A C 1
ATOM 1925 O O . ASP A 1 254 ? 15.264 -18.015 4.129 1.00 67.75 254 ASP A O 1
ATOM 1929 N N . MET A 1 255 ? 14.051 -19.208 5.588 1.00 66.19 255 MET A N 1
ATOM 1930 C CA . MET A 1 255 ? 12.735 -18.859 5.031 1.00 66.19 255 MET A CA 1
ATOM 1931 C C . MET A 1 255 ? 12.542 -17.343 4.869 1.00 66.19 255 MET A C 1
ATOM 1933 O O . MET A 1 255 ? 11.906 -16.898 3.913 1.00 66.19 255 MET A O 1
ATOM 1937 N N . THR A 1 256 ? 13.124 -16.550 5.773 1.00 68.88 256 THR A N 1
ATOM 1938 C CA . THR A 1 256 ? 13.093 -15.080 5.734 1.00 68.88 256 THR A CA 1
ATOM 1939 C C . THR A 1 256 ? 13.809 -14.512 4.505 1.00 68.88 256 THR A C 1
ATOM 1941 O O . THR A 1 256 ? 13.317 -13.583 3.864 1.00 68.88 256 THR A O 1
ATOM 1944 N N . SER A 1 257 ? 14.938 -15.112 4.124 1.00 77.44 257 SER A N 1
ATOM 1945 C CA . SER A 1 257 ? 15.694 -14.727 2.931 1.00 77.44 257 SER A CA 1
ATOM 1946 C C . SER A 1 257 ? 14.959 -15.111 1.647 1.00 77.44 257 SER A C 1
ATOM 1948 O O . SER A 1 257 ? 14.940 -14.333 0.697 1.00 77.44 257 SER A O 1
ATOM 1950 N N . GLN A 1 258 ? 14.262 -16.251 1.639 1.00 82.81 258 GLN A N 1
ATOM 1951 C CA . GLN A 1 258 ? 13.460 -16.677 0.493 1.00 82.81 258 GLN A CA 1
ATOM 1952 C C . GLN A 1 258 ? 12.264 -15.744 0.244 1.00 82.81 258 GLN A C 1
ATOM 1954 O O . GLN A 1 258 ? 11.988 -15.395 -0.903 1.00 82.81 258 GLN A O 1
ATOM 1959 N N . GLU A 1 259 ? 11.572 -15.302 1.300 1.00 88.81 259 GLU A N 1
ATOM 1960 C CA . GLU A 1 259 ? 10.484 -14.324 1.171 1.00 88.81 259 GLU A CA 1
ATOM 1961 C C . GLU A 1 259 ? 10.994 -12.987 0.612 1.00 88.81 259 GLU A C 1
ATOM 1963 O O . GLU A 1 259 ? 10.348 -12.394 -0.254 1.00 88.81 259 GLU A O 1
ATOM 1968 N N . GLN A 1 260 ? 12.166 -12.528 1.063 1.00 89.75 260 GLN A N 1
ATOM 1969 C CA . GLN A 1 260 ? 12.764 -11.293 0.560 1.00 89.75 260 GLN A CA 1
ATOM 1970 C C . GLN A 1 260 ? 13.151 -11.399 -0.921 1.00 89.75 260 GLN A C 1
ATOM 1972 O O . GLN A 1 260 ? 12.817 -10.501 -1.687 1.00 89.75 260 GLN A O 1
ATOM 1977 N N . VAL A 1 261 ? 13.763 -12.509 -1.351 1.00 92.00 261 VAL A N 1
ATOM 1978 C CA . VAL A 1 261 ? 14.103 -12.737 -2.770 1.00 92.00 261 VAL A CA 1
ATOM 1979 C C . VAL A 1 261 ? 12.851 -12.710 -3.652 1.00 92.00 261 VAL A C 1
ATOM 1981 O O . VAL A 1 261 ? 12.873 -12.131 -4.737 1.00 92.00 261 VAL A O 1
ATOM 1984 N N . ILE A 1 262 ? 11.738 -13.298 -3.198 1.00 93.50 262 ILE A N 1
ATOM 1985 C CA . ILE A 1 262 ? 10.476 -13.258 -3.951 1.00 93.50 262 ILE A CA 1
ATOM 1986 C C . ILE A 1 262 ? 9.958 -11.820 -4.055 1.00 93.50 262 ILE A C 1
ATOM 1988 O O . ILE A 1 262 ? 9.604 -11.402 -5.152 1.00 93.50 262 ILE A O 1
ATOM 1992 N N . LYS A 1 263 ? 9.950 -11.050 -2.958 1.00 93.50 263 LYS A N 1
ATOM 1993 C CA . LYS A 1 263 ? 9.526 -9.634 -2.968 1.00 93.50 263 LYS A CA 1
ATOM 1994 C C . LYS A 1 263 ? 10.378 -8.781 -3.904 1.00 93.50 263 LYS A C 1
ATOM 1996 O O . LYS A 1 263 ? 9.848 -7.961 -4.651 1.00 93.50 263 LYS A O 1
ATOM 2001 N N . ASP A 1 264 ? 11.683 -9.003 -3.887 1.00 94.00 264 ASP A N 1
ATOM 2002 C CA . ASP A 1 264 ? 12.632 -8.350 -4.780 1.00 94.00 264 ASP A CA 1
ATOM 2003 C C . ASP A 1 264 ? 12.321 -8.693 -6.250 1.00 94.00 264 ASP A C 1
ATOM 2005 O O . ASP A 1 264 ? 12.238 -7.807 -7.103 1.00 94.00 264 ASP A O 1
ATOM 2009 N N . CYS A 1 265 ? 12.018 -9.961 -6.548 1.00 96.88 265 CYS A N 1
ATOM 2010 C CA . CYS A 1 265 ? 11.583 -10.368 -7.883 1.00 96.88 265 CYS A CA 1
ATOM 2011 C C . CYS A 1 265 ? 10.185 -9.867 -8.273 1.00 96.88 265 CYS A C 1
ATOM 2013 O O . CYS A 1 265 ? 9.951 -9.629 -9.457 1.00 96.88 265 CYS A O 1
ATOM 2015 N N . GLU A 1 266 ? 9.258 -9.648 -7.335 1.00 97.31 266 GLU A N 1
ATOM 2016 C CA . GLU A 1 266 ? 8.002 -8.948 -7.639 1.00 97.31 266 GLU A CA 1
ATOM 2017 C C . GLU A 1 266 ? 8.297 -7.534 -8.163 1.00 97.31 266 GLU A C 1
ATOM 2019 O O . GLU A 1 266 ? 7.691 -7.115 -9.148 1.00 97.31 266 GLU A O 1
ATOM 2024 N N . GLY A 1 267 ? 9.282 -6.837 -7.581 1.00 96.62 267 GLY A N 1
ATOM 2025 C CA . GLY A 1 267 ? 9.769 -5.543 -8.074 1.00 96.62 267 GLY A CA 1
ATOM 2026 C C . GLY A 1 267 ? 10.228 -5.590 -9.535 1.00 96.62 267 GLY A C 1
ATOM 2027 O O . GLY A 1 267 ? 9.812 -4.750 -10.338 1.00 96.62 267 GLY A O 1
ATOM 2028 N N . VAL A 1 268 ? 10.995 -6.619 -9.912 1.00 97.81 268 VAL A N 1
ATOM 2029 C CA . VAL A 1 268 ? 11.416 -6.859 -11.306 1.00 97.81 268 VAL A CA 1
ATOM 2030 C C . VAL A 1 268 ? 10.211 -7.049 -12.231 1.00 97.81 268 VAL A C 1
ATOM 2032 O O . VAL A 1 268 ? 10.156 -6.453 -13.309 1.00 97.81 268 VAL A O 1
ATOM 2035 N N . VAL A 1 269 ? 9.223 -7.847 -11.811 1.00 98.44 269 VAL A N 1
ATOM 2036 C CA . VAL A 1 269 ? 7.998 -8.095 -12.589 1.00 98.44 269 VAL A CA 1
ATOM 2037 C C . VAL A 1 269 ? 7.195 -6.807 -12.781 1.00 98.44 269 VAL A C 1
ATOM 2039 O O . VAL A 1 269 ? 6.735 -6.539 -13.892 1.00 98.44 269 VAL A O 1
ATOM 2042 N N . PHE A 1 270 ? 7.057 -5.981 -11.739 1.00 98.25 270 PHE A N 1
ATOM 2043 C CA . PHE A 1 270 ? 6.406 -4.673 -11.842 1.00 98.25 270 PHE A CA 1
ATOM 2044 C C . PHE A 1 270 ? 7.143 -3.737 -12.807 1.00 98.25 270 PHE A C 1
ATOM 2046 O O . PHE A 1 270 ? 6.499 -3.104 -13.644 1.00 98.25 270 PHE A O 1
ATOM 2053 N N . THR A 1 271 ? 8.478 -3.680 -12.752 1.00 97.88 271 THR A N 1
ATOM 2054 C CA . THR A 1 271 ? 9.276 -2.898 -13.707 1.00 97.88 271 THR A CA 1
ATOM 2055 C C . THR A 1 271 ? 9.059 -3.371 -15.148 1.00 97.88 271 THR A C 1
ATOM 2057 O O . THR A 1 271 ? 8.823 -2.542 -16.031 1.00 97.88 271 THR A O 1
ATOM 2060 N N . TRP A 1 272 ? 9.079 -4.685 -15.402 1.00 98.31 272 TRP A N 1
ATOM 2061 C CA . TRP A 1 272 ? 8.832 -5.227 -16.743 1.00 98.31 272 TRP A CA 1
ATOM 2062 C C . TRP A 1 272 ? 7.407 -4.911 -17.223 1.00 98.31 272 TRP A C 1
ATOM 2064 O O . TRP A 1 272 ? 7.218 -4.415 -18.329 1.00 98.31 272 TRP A O 1
ATOM 2074 N N . LEU A 1 273 ? 6.393 -5.082 -16.370 1.00 98.44 273 LEU A N 1
ATOM 2075 C CA . LEU A 1 273 ? 5.016 -4.692 -16.694 1.00 98.44 273 LEU A CA 1
ATOM 2076 C C . LEU A 1 273 ? 4.903 -3.201 -17.025 1.00 98.44 273 LEU A C 1
ATOM 2078 O O . LEU A 1 273 ? 4.182 -2.827 -17.947 1.00 98.44 273 LEU A O 1
ATOM 2082 N N . ALA A 1 274 ? 5.614 -2.338 -16.301 1.00 97.19 274 ALA A N 1
ATOM 2083 C CA . ALA A 1 274 ? 5.591 -0.907 -16.567 1.00 97.19 274 ALA A CA 1
ATOM 2084 C C . ALA A 1 274 ? 6.213 -0.542 -17.920 1.00 97.19 274 ALA A C 1
ATOM 2086 O O . ALA A 1 274 ? 5.700 0.347 -18.606 1.00 97.19 274 ALA A O 1
ATOM 2087 N N . ARG A 1 275 ? 7.289 -1.243 -18.302 1.00 95.88 275 ARG A N 1
ATOM 2088 C CA . ARG A 1 275 ? 7.934 -1.135 -19.617 1.00 95.88 275 ARG A CA 1
ATOM 2089 C C . ARG A 1 275 ? 6.952 -1.460 -20.742 1.00 95.88 275 ARG A C 1
ATOM 2091 O O . ARG A 1 275 ? 6.836 -0.675 -21.677 1.00 95.88 275 ARG A O 1
ATOM 2098 N N . GLU A 1 276 ? 6.211 -2.558 -20.614 1.00 97.25 276 GLU A N 1
ATOM 2099 C CA . GLU A 1 276 ? 5.305 -3.036 -21.667 1.00 97.25 276 GLU A CA 1
ATOM 2100 C C . GLU A 1 276 ? 3.973 -2.270 -21.733 1.00 97.25 276 GLU A C 1
ATOM 2102 O O . GLU A 1 276 ? 3.453 -2.003 -22.816 1.00 97.25 276 GLU A O 1
ATOM 2107 N N . LEU A 1 277 ? 3.396 -1.892 -20.588 1.00 96.00 277 LEU A N 1
ATOM 2108 C CA . LEU A 1 277 ? 2.098 -1.203 -20.539 1.00 96.00 277 LEU A CA 1
ATOM 2109 C C . LEU A 1 277 ? 2.211 0.308 -20.793 1.00 96.00 277 LEU A C 1
ATOM 2111 O O . LEU A 1 277 ? 1.237 0.956 -21.185 1.00 96.00 277 LEU A O 1
ATOM 2115 N N . GLY A 1 278 ? 3.385 0.884 -20.536 1.00 93.62 278 GLY A N 1
ATOM 2116 C CA . GLY A 1 278 ? 3.595 2.325 -20.495 1.00 93.62 278 GLY A CA 1
ATOM 2117 C C . GLY A 1 278 ? 3.074 2.969 -19.205 1.00 93.62 278 GLY A C 1
ATOM 2118 O O . GLY A 1 278 ? 2.217 2.438 -18.496 1.00 93.62 278 GLY A O 1
ATOM 2119 N N . ALA A 1 279 ? 3.588 4.167 -18.910 1.00 93.06 279 ALA A N 1
ATOM 2120 C CA . ALA A 1 279 ? 3.471 4.809 -17.598 1.00 93.06 279 ALA A CA 1
ATOM 2121 C C . ALA A 1 279 ? 2.036 4.921 -17.051 1.00 93.06 279 ALA A C 1
ATOM 2123 O O . ALA A 1 279 ? 1.802 4.679 -15.873 1.00 93.06 279 ALA A O 1
ATOM 2124 N N . GLU A 1 280 ? 1.055 5.272 -17.880 1.00 93.00 280 GLU A N 1
ATOM 2125 C CA . GLU A 1 280 ? -0.309 5.537 -17.402 1.00 93.00 280 GLU A CA 1
ATOM 2126 C C . GLU A 1 280 ? -1.138 4.282 -17.170 1.00 93.00 280 GLU A C 1
ATOM 2128 O O . GLU A 1 280 ? -1.846 4.191 -16.165 1.00 93.00 280 GLU A O 1
ATOM 2133 N N . ALA A 1 281 ? -1.054 3.318 -18.089 1.00 95.12 281 ALA A N 1
ATOM 2134 C CA . ALA A 1 281 ? -1.737 2.042 -17.926 1.00 95.12 281 ALA A CA 1
ATOM 2135 C C . ALA A 1 281 ? -1.139 1.277 -16.738 1.00 95.12 281 ALA A C 1
ATOM 2137 O O . ALA A 1 281 ? -1.892 0.791 -15.893 1.00 95.12 281 ALA A O 1
ATOM 2138 N N . ALA A 1 282 ? 0.193 1.288 -16.612 1.00 96.56 282 ALA A N 1
ATOM 2139 C CA . ALA A 1 282 ? 0.903 0.750 -15.459 1.00 96.56 282 ALA A CA 1
ATOM 2140 C C . ALA A 1 282 ? 0.473 1.440 -14.157 1.00 96.56 282 ALA A C 1
ATOM 2142 O O . ALA A 1 282 ? 0.055 0.763 -13.222 1.00 96.56 282 ALA A O 1
ATOM 2143 N N . ASN A 1 283 ? 0.455 2.781 -14.110 1.00 95.75 283 ASN A N 1
ATOM 2144 C CA . ASN A 1 283 ? 0.049 3.504 -12.901 1.00 95.75 283 ASN A CA 1
ATOM 2145 C C . ASN A 1 283 ? -1.379 3.162 -12.475 1.00 95.75 283 ASN A C 1
ATOM 2147 O O . ASN A 1 283 ? -1.652 2.980 -11.292 1.00 95.75 283 ASN A O 1
ATOM 2151 N N . LYS A 1 284 ? -2.305 3.057 -13.434 1.00 94.62 284 LYS A N 1
ATOM 2152 C CA . LYS A 1 284 ? -3.680 2.651 -13.141 1.00 94.62 284 LYS A CA 1
ATOM 2153 C C . LYS A 1 284 ? -3.724 1.234 -12.562 1.00 94.62 284 LYS A C 1
ATOM 2155 O O . LYS A 1 284 ? -4.359 1.039 -11.530 1.00 94.62 284 LYS A O 1
ATOM 2160 N N . ALA A 1 285 ? -3.053 0.273 -13.198 1.00 96.44 285 ALA A N 1
ATOM 2161 C CA . ALA A 1 285 ? -3.029 -1.121 -12.760 1.00 96.44 285 ALA A CA 1
ATOM 2162 C C . ALA A 1 285 ? -2.397 -1.278 -11.367 1.00 96.44 285 ALA A C 1
ATOM 2164 O O . ALA A 1 285 ? -3.010 -1.852 -10.469 1.00 96.44 285 ALA A O 1
ATOM 2165 N N . PHE A 1 286 ? -1.213 -0.706 -11.150 1.00 97.19 286 PHE A N 1
ATOM 2166 C CA . PHE A 1 286 ? -0.462 -0.855 -9.902 1.00 97.19 286 PHE A CA 1
ATOM 2167 C C . PHE A 1 286 ? -1.187 -0.241 -8.718 1.00 97.19 286 PHE A C 1
ATOM 2169 O O . PHE A 1 286 ? -1.271 -0.854 -7.659 1.00 97.19 286 PHE A O 1
ATOM 2176 N N . ARG A 1 287 ? -1.808 0.925 -8.904 1.00 94.88 287 ARG A N 1
ATOM 2177 C CA . ARG A 1 287 ? -2.614 1.531 -7.845 1.00 94.88 287 ARG A CA 1
ATOM 2178 C C . ARG A 1 287 ? -3.813 0.682 -7.457 1.00 94.88 287 ARG A C 1
ATOM 2180 O O . ARG A 1 287 ? -4.159 0.677 -6.278 1.00 94.88 287 ARG A O 1
ATOM 2187 N N . ILE A 1 288 ? -4.449 0.002 -8.413 1.00 94.75 288 ILE A N 1
ATOM 2188 C CA . ILE A 1 288 ? -5.547 -0.929 -8.126 1.00 94.75 288 ILE A CA 1
ATOM 2189 C C . ILE A 1 288 ? -5.023 -2.096 -7.289 1.00 94.75 288 ILE A C 1
ATOM 2191 O O . ILE A 1 288 ? -5.566 -2.338 -6.216 1.00 94.75 288 ILE A O 1
ATOM 2195 N N . LEU A 1 289 ? -3.929 -2.735 -7.716 1.00 95.38 289 LEU A N 1
ATOM 2196 C CA . LEU A 1 289 ? -3.289 -3.833 -6.981 1.00 95.38 289 LEU A CA 1
ATOM 2197 C C . LEU A 1 289 ? -2.929 -3.419 -5.548 1.00 95.38 289 LEU A C 1
ATOM 2199 O O . LEU A 1 289 ? -3.301 -4.089 -4.584 1.00 95.38 289 LEU A O 1
ATOM 2203 N N . SER A 1 290 ? -2.278 -2.263 -5.389 1.00 93.94 290 SER A N 1
ATOM 2204 C CA . SER A 1 290 ? -1.935 -1.721 -4.076 1.00 93.94 290 SER A CA 1
ATOM 2205 C C . SER A 1 290 ? -3.173 -1.421 -3.231 1.00 93.94 290 SER A C 1
ATOM 2207 O O . SER A 1 290 ? -3.182 -1.768 -2.056 1.00 93.94 290 SER A O 1
ATOM 2209 N N . ASN A 1 291 ? -4.231 -0.830 -3.802 1.00 91.19 291 ASN A N 1
ATOM 2210 C CA . ASN A 1 291 ? -5.475 -0.555 -3.070 1.00 91.19 291 ASN A CA 1
ATOM 2211 C C . ASN A 1 291 ? -6.154 -1.848 -2.600 1.00 91.19 291 ASN A C 1
ATOM 2213 O O . ASN A 1 291 ? -6.539 -1.948 -1.437 1.00 91.19 291 ASN A O 1
ATOM 2217 N N . CYS A 1 292 ? -6.240 -2.860 -3.466 1.00 91.06 292 CYS A N 1
ATOM 2218 C CA . CYS A 1 292 ? -6.780 -4.164 -3.095 1.00 91.06 292 CYS A CA 1
ATOM 2219 C C . CYS A 1 292 ? -5.986 -4.800 -1.952 1.00 91.06 292 CYS A C 1
ATOM 2221 O O . CYS A 1 292 ? -6.587 -5.339 -1.027 1.00 91.06 292 CYS A O 1
ATOM 2223 N N . LYS A 1 293 ? -4.653 -4.685 -1.974 1.00 91.06 293 LYS A N 1
ATOM 2224 C CA . LYS A 1 293 ? -3.779 -5.200 -0.914 1.00 91.06 293 LYS A CA 1
ATOM 2225 C C . LYS A 1 293 ? -3.969 -4.461 0.413 1.00 91.06 293 LYS A C 1
ATOM 2227 O O . LYS A 1 293 ? -4.153 -5.104 1.442 1.00 91.06 293 LYS A O 1
ATOM 2232 N N . VAL A 1 294 ? -3.948 -3.125 0.419 1.00 90.81 294 VAL A N 1
ATOM 2233 C CA . VAL A 1 294 ? -4.051 -2.352 1.675 1.00 90.81 294 VAL A CA 1
ATOM 2234 C C . VAL A 1 294 ? -5.438 -2.444 2.309 1.00 90.81 294 VAL A C 1
ATOM 2236 O O . VAL A 1 294 ? -5.555 -2.278 3.520 1.00 90.81 294 VAL A O 1
ATOM 2239 N N . ASN A 1 295 ? -6.482 -2.738 1.532 1.00 89.69 295 ASN A N 1
ATOM 2240 C CA . ASN A 1 295 ? -7.838 -2.913 2.052 1.00 89.69 295 ASN A CA 1
ATOM 2241 C C . ASN A 1 295 ? -8.058 -4.238 2.797 1.00 89.69 295 ASN A C 1
ATOM 2243 O O . ASN A 1 295 ? -9.091 -4.391 3.429 1.00 89.69 295 ASN A O 1
ATOM 2247 N N . GLN A 1 296 ? -7.116 -5.182 2.763 1.00 86.75 296 GLN A N 1
ATOM 2248 C CA . GLN A 1 296 ? -7.269 -6.486 3.426 1.00 86.75 296 GLN A CA 1
ATOM 2249 C C . GLN A 1 296 ? -6.847 -6.484 4.902 1.00 86.75 296 GLN A C 1
ATOM 2251 O O . GLN A 1 296 ? -6.917 -7.519 5.560 1.00 86.75 296 GLN A O 1
ATOM 2256 N N . VAL A 1 297 ? -6.359 -5.355 5.423 1.00 89.56 297 VAL A N 1
ATOM 2257 C CA . VAL A 1 297 ? -5.817 -5.257 6.783 1.00 89.56 297 VAL A CA 1
ATOM 2258 C C . VAL A 1 297 ? -6.260 -3.970 7.468 1.00 89.56 297 VAL A C 1
ATOM 2260 O O . VAL A 1 297 ? -6.467 -2.942 6.824 1.00 89.56 297 VAL A O 1
ATOM 2263 N N . CYS A 1 298 ? -6.348 -4.005 8.798 1.00 93.19 298 CYS A N 1
ATOM 2264 C CA . CYS A 1 298 ? -6.479 -2.794 9.600 1.00 93.19 298 CYS A CA 1
ATOM 2265 C C . CYS A 1 298 ? -5.107 -2.112 9.761 1.00 93.19 298 CYS A C 1
ATOM 2267 O O . CYS A 1 298 ? -4.209 -2.720 10.346 1.00 93.19 298 CYS A O 1
ATOM 2269 N N . PRO A 1 299 ? -4.929 -0.854 9.317 1.00 93.62 299 PRO A N 1
ATOM 2270 C CA . PRO A 1 299 ? -3.654 -0.149 9.465 1.00 93.62 299 PRO A CA 1
ATOM 2271 C C . PRO A 1 299 ? -3.488 0.561 10.821 1.00 93.62 299 PRO A C 1
ATOM 2273 O O . PRO A 1 299 ? -2.436 1.141 11.083 1.00 93.62 299 PRO A O 1
ATOM 2276 N N . LEU A 1 300 ? -4.518 0.575 11.674 1.00 94.81 300 LEU A N 1
ATOM 2277 C CA . LEU A 1 300 ? -4.484 1.294 12.949 1.00 94.81 300 LEU A CA 1
ATOM 2278 C C . LEU A 1 300 ? -3.721 0.509 14.016 1.00 94.81 300 LEU A C 1
ATOM 2280 O O . LEU A 1 300 ? -3.860 -0.704 14.157 1.00 94.81 300 LEU A O 1
ATOM 2284 N N . THR A 1 301 ? -2.959 1.233 14.831 1.00 94.38 301 THR A N 1
ATOM 2285 C CA . THR A 1 301 ? -2.275 0.660 15.990 1.00 94.38 301 THR A CA 1
ATOM 2286 C C . THR A 1 301 ? -3.195 0.645 17.207 1.00 94.38 301 THR A C 1
ATOM 2288 O O . THR A 1 301 ? -3.714 1.689 17.617 1.00 94.38 301 THR A O 1
ATOM 2291 N N . PHE A 1 302 ? -3.332 -0.525 17.831 1.00 93.25 302 PHE A N 1
ATOM 2292 C CA . PHE A 1 302 ? -4.101 -0.730 19.059 1.00 93.25 302 PHE A CA 1
ATOM 2293 C C . PHE A 1 302 ? -3.208 -0.589 20.300 1.00 93.25 302 PHE A C 1
ATOM 2295 O O . PHE A 1 302 ? -2.149 -1.206 20.390 1.00 93.25 302 PHE A O 1
ATOM 2302 N N . LYS A 1 303 ? -3.646 0.209 21.279 1.00 92.94 303 LYS A N 1
ATOM 2303 C CA . LYS A 1 303 ? -3.022 0.314 22.611 1.00 92.94 303 LYS A CA 1
ATOM 2304 C C . LYS A 1 303 ? -3.575 -0.730 23.585 1.00 92.94 303 LYS A C 1
ATOM 2306 O O . LYS A 1 303 ? -4.507 -1.466 23.261 1.00 92.94 303 LYS A O 1
ATOM 2311 N N . ASP A 1 304 ? -3.031 -0.752 24.798 1.00 92.19 304 ASP A N 1
ATOM 2312 C CA . ASP A 1 304 ? -3.597 -1.511 25.913 1.00 92.19 304 ASP A CA 1
ATOM 2313 C C . ASP A 1 304 ? -5.066 -1.133 26.175 1.00 92.19 304 ASP A C 1
ATOM 2315 O O . ASP A 1 304 ? -5.416 0.041 26.306 1.00 92.19 304 ASP A O 1
ATOM 2319 N N . THR A 1 305 ? -5.921 -2.149 26.230 1.00 95.44 305 THR A N 1
ATOM 2320 C CA . THR A 1 305 ? -7.383 -2.057 26.344 1.00 95.44 305 THR A CA 1
ATOM 2321 C C . THR A 1 305 ? -7.878 -2.156 27.786 1.00 95.44 305 THR A C 1
ATOM 2323 O O . THR A 1 305 ? -9.088 -2.101 28.020 1.00 95.44 305 THR A O 1
ATOM 2326 N N . SER A 1 306 ? -6.979 -2.219 28.777 1.00 94.75 306 SER A N 1
ATOM 2327 C CA . SER A 1 306 ? -7.336 -2.423 30.187 1.00 94.75 306 SER A CA 1
ATOM 2328 C C . SER A 1 306 ? -8.300 -1.365 30.722 1.00 94.75 306 SER A C 1
ATOM 2330 O O . SER A 1 306 ? -9.115 -1.666 31.592 1.00 94.75 306 SER A O 1
ATOM 2332 N N . SER A 1 307 ? -8.225 -0.121 30.236 1.00 93.94 307 SER A N 1
ATOM 2333 C CA . SER A 1 307 ? -9.148 0.952 30.633 1.00 93.94 307 SER A CA 1
ATOM 2334 C C . SER A 1 307 ? -10.584 0.683 30.173 1.00 93.94 307 SER A C 1
ATOM 2336 O O . SER A 1 307 ? -11.516 0.862 30.956 1.00 93.94 307 SER A O 1
ATOM 2338 N N . VAL A 1 308 ? -10.757 0.199 28.940 1.00 96.06 308 VAL A N 1
ATOM 2339 C CA . VAL A 1 308 ? -12.059 -0.189 28.382 1.00 96.06 308 VAL A CA 1
ATOM 2340 C C . VAL A 1 308 ? -12.582 -1.417 29.114 1.00 96.06 308 VAL A C 1
ATOM 2342 O O . VAL A 1 308 ? -13.721 -1.415 29.572 1.00 96.06 308 VAL A O 1
ATOM 2345 N N . VAL A 1 309 ? -11.736 -2.433 29.311 1.00 95.75 309 VAL A N 1
ATOM 2346 C CA . VAL A 1 309 ? -12.127 -3.664 30.009 1.00 95.75 309 VAL A CA 1
ATOM 2347 C C . VAL A 1 309 ? -12.595 -3.359 31.430 1.00 95.75 309 VAL A C 1
ATOM 2349 O O . VAL A 1 309 ? -13.694 -3.751 31.806 1.00 95.75 309 VAL A O 1
ATOM 2352 N N . LYS A 1 310 ? -11.835 -2.584 32.211 1.00 94.62 310 LYS A N 1
ATOM 2353 C CA . LYS A 1 310 ? -12.224 -2.208 33.583 1.00 94.62 310 LYS A CA 1
ATOM 2354 C C . LYS A 1 310 ? -13.566 -1.472 33.648 1.00 94.62 310 LYS A C 1
ATOM 2356 O O . LYS A 1 310 ? -14.310 -1.679 34.600 1.00 94.62 310 LYS A O 1
ATOM 2361 N N . ALA A 1 311 ? -13.864 -0.624 32.665 1.00 94.50 311 ALA A N 1
ATOM 2362 C CA . ALA A 1 311 ? -15.088 0.175 32.628 1.00 94.50 311 ALA A CA 1
ATOM 2363 C C . ALA A 1 311 ? -16.314 -0.596 32.106 1.00 94.50 311 ALA A C 1
ATOM 2365 O O . ALA A 1 311 ? -17.441 -0.278 32.478 1.00 94.50 311 ALA A O 1
ATOM 2366 N N . CYS A 1 312 ? -16.100 -1.580 31.230 1.00 95.38 312 CYS A N 1
ATOM 2367 C CA . CYS A 1 312 ? -17.159 -2.237 30.464 1.00 95.38 312 CYS A CA 1
ATOM 2368 C C . CYS A 1 312 ? -17.386 -3.713 30.824 1.00 95.38 312 CYS A C 1
ATOM 2370 O O . CYS A 1 312 ? -18.281 -4.336 30.254 1.00 95.38 312 CYS A O 1
ATOM 2372 N N . ASN A 1 313 ? -16.579 -4.295 31.716 1.00 89.69 313 ASN A N 1
ATOM 2373 C CA . ASN A 1 313 ? -16.697 -5.709 32.060 1.00 89.69 313 ASN A CA 1
ATOM 2374 C C . ASN A 1 313 ? -18.001 -6.019 32.817 1.00 89.69 313 ASN A C 1
ATOM 2376 O O . ASN A 1 313 ? -18.493 -5.221 33.616 1.00 89.69 313 ASN A O 1
ATOM 2380 N N . GLY A 1 314 ? -18.525 -7.224 32.597 1.00 83.69 314 GLY A N 1
ATOM 2381 C CA . GLY A 1 314 ? -19.775 -7.707 33.176 1.00 83.69 314 GLY A CA 1
ATOM 2382 C C . GLY A 1 314 ? -20.981 -7.633 32.225 1.00 83.69 314 GLY A C 1
ATOM 2383 O O . GLY A 1 314 ? -20.896 -7.094 31.124 1.00 83.69 314 GLY A O 1
ATOM 2384 N N . PRO A 1 315 ? -22.128 -8.210 32.629 1.00 79.88 315 PRO A N 1
ATOM 2385 C CA . PRO A 1 315 ? -23.299 -8.369 31.761 1.00 79.88 315 PRO A CA 1
ATOM 2386 C C . PRO A 1 315 ? -24.138 -7.091 31.587 1.00 79.88 315 PRO A C 1
ATOM 2388 O O . PRO A 1 315 ? -24.958 -7.021 30.678 1.00 79.88 315 PRO A O 1
ATOM 2391 N N . SER A 1 316 ? -23.962 -6.092 32.457 1.00 84.44 316 SER A N 1
ATOM 2392 C CA . SER A 1 316 ? -24.688 -4.816 32.414 1.00 84.44 316 SER A CA 1
ATOM 2393 C C . SER A 1 316 ? -23.772 -3.677 32.879 1.00 84.44 316 SER A C 1
ATOM 2395 O O . SER A 1 316 ? -23.929 -3.196 34.005 1.00 84.44 316 SER A O 1
ATOM 2397 N N . PRO A 1 317 ? -22.781 -3.276 32.064 1.00 87.12 317 PRO A N 1
ATOM 2398 C CA . PRO A 1 317 ? -21.871 -2.194 32.422 1.00 87.12 317 PRO A CA 1
ATOM 2399 C C . PRO A 1 317 ? -22.608 -0.856 32.539 1.00 87.12 317 PRO A C 1
ATOM 2401 O O . PRO A 1 317 ? -23.592 -0.615 31.834 1.00 87.12 317 PRO A O 1
ATOM 2404 N N . ASP A 1 318 ? -22.110 0.037 33.400 1.00 93.31 318 ASP A N 1
ATOM 2405 C CA . ASP A 1 318 ? -22.601 1.415 33.430 1.00 93.31 318 ASP A CA 1
ATOM 2406 C C . ASP A 1 318 ? -22.342 2.067 32.069 1.00 93.31 318 ASP A C 1
ATOM 2408 O O . ASP A 1 318 ? -21.195 2.240 31.645 1.00 93.31 318 ASP A O 1
ATOM 2412 N N . LYS A 1 319 ? -23.426 2.412 31.367 1.00 92.88 319 LYS A N 1
ATOM 2413 C CA . LYS A 1 319 ? -23.352 2.909 29.991 1.00 92.88 319 LYS A CA 1
ATOM 2414 C C . LYS A 1 319 ? -22.493 4.168 29.890 1.00 92.88 319 LYS A C 1
ATOM 2416 O O . LYS A 1 319 ? -21.753 4.313 28.923 1.00 92.88 319 LYS A O 1
ATOM 2421 N N . SER A 1 320 ? -22.584 5.076 30.860 1.00 94.75 320 SER A N 1
ATOM 2422 C CA . SER A 1 320 ? -21.874 6.354 30.804 1.00 94.75 320 SER A CA 1
ATOM 2423 C C . SER A 1 320 ? -20.366 6.148 30.933 1.00 94.75 320 SER A C 1
ATOM 2425 O O . SER A 1 320 ? -19.599 6.593 30.073 1.00 94.75 320 SER A O 1
ATOM 2427 N N . THR A 1 321 ? -19.931 5.426 31.967 1.00 95.81 321 THR A N 1
ATOM 2428 C CA . THR A 1 321 ? -18.512 5.142 32.213 1.00 95.81 321 THR A CA 1
ATOM 2429 C C . THR A 1 321 ? -17.914 4.284 31.102 1.00 95.81 321 THR A C 1
ATOM 2431 O O . THR A 1 321 ? -16.845 4.611 30.584 1.00 95.81 321 THR A O 1
ATOM 2434 N N . CYS A 1 322 ? -18.621 3.233 30.683 1.00 96.50 322 CYS A N 1
ATOM 2435 C CA . CYS A 1 322 ? -18.155 2.342 29.629 1.00 96.50 322 CYS A CA 1
ATOM 2436 C C . CYS A 1 322 ? -18.017 3.060 28.280 1.00 96.50 322 CYS A C 1
ATOM 2438 O O . CYS A 1 322 ? -16.954 3.004 27.658 1.00 96.50 322 CYS A O 1
ATOM 2440 N N . CYS A 1 323 ? -19.045 3.795 27.841 1.00 96.88 323 CYS A N 1
ATOM 2441 C CA . CYS A 1 323 ? -18.981 4.483 26.555 1.00 96.88 323 CYS A CA 1
ATOM 2442 C C . CYS A 1 323 ? -17.937 5.595 26.545 1.00 96.88 323 CYS A C 1
ATOM 2444 O O . CYS A 1 323 ? -17.247 5.735 25.545 1.00 96.88 323 CYS A O 1
ATOM 2446 N N . THR A 1 324 ? -17.736 6.307 27.658 1.00 96.88 324 THR A N 1
ATOM 2447 C CA . THR A 1 324 ? -16.662 7.309 27.760 1.00 96.88 324 THR A CA 1
ATOM 2448 C C . THR A 1 324 ? -15.278 6.676 27.602 1.00 96.88 324 THR A C 1
ATOM 2450 O O . THR A 1 324 ? -14.430 7.205 26.879 1.00 96.88 324 THR A O 1
ATOM 2453 N N . ALA A 1 325 ? -15.034 5.528 28.242 1.00 96.88 325 ALA A N 1
ATOM 2454 C CA . ALA A 1 325 ? -13.772 4.805 28.102 1.00 96.88 325 ALA A CA 1
ATOM 2455 C C . ALA A 1 325 ? -13.560 4.314 26.659 1.00 96.88 325 ALA A C 1
ATOM 2457 O O . ALA A 1 325 ? -12.478 4.491 26.095 1.00 96.88 325 ALA A O 1
ATOM 2458 N N . LEU A 1 326 ? -14.607 3.758 26.042 1.00 96.81 326 LEU A N 1
ATOM 2459 C CA . LEU A 1 326 ? -14.572 3.266 24.667 1.00 96.81 326 LEU A CA 1
ATOM 2460 C C . LEU A 1 326 ? -14.321 4.389 23.652 1.00 96.81 326 LEU A C 1
ATOM 2462 O O . LEU A 1 326 ? -13.420 4.269 22.825 1.00 96.81 326 LEU A O 1
ATOM 2466 N N . THR A 1 327 ? -15.069 5.493 23.720 1.00 94.50 327 THR A N 1
ATOM 2467 C CA . THR A 1 327 ? -14.915 6.618 22.784 1.00 94.50 327 THR A CA 1
ATOM 2468 C C . THR A 1 327 ? -13.570 7.310 22.952 1.00 94.50 327 THR A C 1
ATOM 2470 O O . THR A 1 327 ? -12.986 7.752 21.965 1.00 94.50 327 THR A O 1
ATOM 2473 N N . THR A 1 328 ? -13.031 7.365 24.174 1.00 94.81 328 THR A N 1
ATOM 2474 C CA . THR A 1 328 ? -11.673 7.874 24.427 1.00 94.81 328 THR A CA 1
ATOM 2475 C C . THR A 1 328 ? -10.623 6.984 23.764 1.00 94.81 328 THR A C 1
ATOM 2477 O O . THR A 1 328 ? -9.703 7.484 23.118 1.00 94.81 328 THR A O 1
ATOM 2480 N N . TYR A 1 329 ? -10.777 5.661 23.866 1.00 96.25 329 TYR A N 1
ATOM 2481 C CA . TYR A 1 329 ? -9.872 4.713 23.220 1.00 96.25 329 TYR A CA 1
ATOM 2482 C C . TYR A 1 329 ? -9.948 4.805 21.686 1.00 96.25 329 TYR A C 1
ATOM 2484 O O . TYR A 1 329 ? -8.919 4.917 21.018 1.00 96.25 329 TYR A O 1
ATOM 2492 N N . ILE A 1 330 ? -11.157 4.843 21.116 1.00 94.56 330 ILE A N 1
ATOM 2493 C CA . ILE A 1 330 ? -11.369 5.045 19.673 1.00 94.56 330 ILE A CA 1
ATOM 2494 C C . ILE A 1 330 ? -10.792 6.392 19.225 1.00 94.56 330 ILE A C 1
ATOM 2496 O O . ILE A 1 330 ? -10.150 6.471 18.180 1.00 94.56 330 ILE A O 1
ATOM 2500 N N . SER A 1 331 ? -10.892 7.426 20.065 1.00 91.38 331 SER A N 1
ATOM 2501 C CA . SER A 1 331 ? -10.327 8.741 19.766 1.00 91.38 331 SER A CA 1
ATOM 2502 C C . SER A 1 331 ? -8.805 8.751 19.643 1.00 91.38 331 SER A C 1
ATOM 2504 O O . SER A 1 331 ? -8.256 9.594 18.939 1.00 91.38 331 SER A O 1
ATOM 2506 N N . PHE A 1 332 ? -8.107 7.822 20.294 1.00 92.00 332 PHE A N 1
ATOM 2507 C CA . PHE A 1 332 ? -6.680 7.630 20.058 1.00 92.00 332 PHE A CA 1
ATOM 2508 C C . PHE A 1 332 ? -6.416 6.980 18.688 1.00 92.00 332 PHE A C 1
ATOM 2510 O O . PHE A 1 332 ? -5.477 7.368 17.993 1.00 92.00 332 PHE A O 1
ATOM 2517 N N . MET A 1 333 ? -7.236 6.006 18.285 1.00 93.00 333 MET A N 1
ATOM 2518 C CA . MET A 1 333 ? -7.088 5.318 16.998 1.00 93.00 333 MET A CA 1
ATOM 2519 C C . MET A 1 333 ? -7.397 6.237 15.813 1.00 93.00 333 MET A C 1
ATOM 2521 O O . MET A 1 333 ? -6.588 6.341 14.893 1.00 93.00 333 MET A O 1
ATOM 2525 N N . GLN A 1 334 ? -8.504 6.981 15.881 1.00 89.81 334 GLN A N 1
ATOM 2526 C CA . GLN A 1 334 ? -8.961 7.864 14.803 1.00 89.81 334 GLN A CA 1
ATOM 2527 C C . GLN A 1 334 ? -7.930 8.939 14.415 1.00 89.81 334 GLN A C 1
ATOM 2529 O O . GLN A 1 334 ? -7.900 9.405 13.283 1.00 89.81 334 GLN A O 1
ATOM 2534 N N . GLN A 1 335 ? -7.079 9.372 15.352 1.00 89.69 335 GLN A N 1
ATOM 2535 C CA . GLN A 1 335 ? -6.113 10.453 15.124 1.00 89.69 335 GLN A CA 1
ATOM 2536 C C . GLN A 1 335 ? -4.898 10.018 14.294 1.00 89.69 335 GLN A C 1
ATOM 2538 O O . GLN A 1 335 ? -4.077 10.859 13.924 1.00 89.69 335 GLN A O 1
ATOM 2543 N N . GLN A 1 336 ? -4.755 8.719 14.017 1.00 92.00 336 GLN A N 1
ATOM 2544 C CA . GLN A 1 336 ? -3.586 8.184 13.327 1.00 92.00 336 GLN A CA 1
ATOM 2545 C C . GLN A 1 336 ? -3.619 8.511 11.830 1.00 92.00 336 GLN A C 1
ATOM 2547 O O . GLN A 1 336 ? -2.643 9.057 11.312 1.00 92.00 336 GLN A O 1
ATOM 2552 N N . MET A 1 337 ? -4.724 8.206 11.140 1.00 91.69 337 MET A N 1
ATOM 2553 C CA . MET A 1 337 ? -4.842 8.364 9.686 1.00 91.69 337 MET A CA 1
ATOM 2554 C C . MET A 1 337 ? -6.284 8.281 9.173 1.00 91.69 337 MET A C 1
ATOM 2556 O O . MET A 1 337 ? -7.205 7.905 9.895 1.00 91.69 337 MET A O 1
ATOM 2560 N N . LEU A 1 338 ? -6.459 8.641 7.902 1.00 91.81 338 LEU A N 1
ATOM 2561 C CA . LEU A 1 338 ? -7.652 8.347 7.122 1.00 91.81 338 LEU A CA 1
ATOM 2562 C C . LEU A 1 338 ? -7.562 6.914 6.599 1.00 91.81 338 LEU A C 1
ATOM 2564 O O . LEU A 1 338 ? -6.541 6.512 6.038 1.00 91.81 338 LEU A O 1
ATOM 2568 N N . ILE A 1 339 ? -8.651 6.171 6.750 1.00 92.56 339 ILE A N 1
ATOM 2569 C CA . ILE A 1 339 ? -8.763 4.782 6.297 1.00 92.56 339 ILE A CA 1
ATOM 2570 C C . ILE A 1 339 ? -9.924 4.634 5.315 1.00 92.56 339 ILE A C 1
ATOM 2572 O O . ILE A 1 339 ? -10.823 5.481 5.254 1.00 92.56 339 ILE A O 1
ATOM 2576 N N . THR A 1 340 ? -9.904 3.568 4.519 1.00 91.69 340 THR A N 1
ATOM 2577 C CA . THR A 1 340 ? -11.031 3.240 3.637 1.00 91.69 340 THR A CA 1
ATOM 2578 C C . THR A 1 340 ? -12.202 2.653 4.422 1.00 91.69 340 THR A C 1
ATOM 2580 O O . THR A 1 340 ? -12.056 2.218 5.566 1.00 91.69 340 THR A O 1
ATOM 2583 N N . ASN A 1 341 ? -13.379 2.599 3.803 1.00 88.19 341 ASN A N 1
ATOM 2584 C CA . ASN A 1 341 ? -14.529 1.895 4.371 1.00 88.19 341 ASN A CA 1
ATOM 2585 C C . ASN A 1 341 ? -14.262 0.408 4.657 1.00 88.19 341 ASN A C 1
ATOM 2587 O O . ASN A 1 341 ? -14.728 -0.097 5.677 1.00 88.19 341 ASN A O 1
ATOM 2591 N N . VAL A 1 342 ? -13.481 -0.282 3.821 1.00 88.88 342 VAL A N 1
ATOM 2592 C CA . VAL A 1 342 ? -13.112 -1.683 4.080 1.00 88.88 342 VAL A CA 1
ATOM 2593 C C . VAL A 1 342 ? -12.083 -1.782 5.203 1.00 88.88 342 VAL A C 1
ATOM 2595 O O . VAL A 1 342 ? -12.241 -2.604 6.099 1.00 88.88 342 VAL A O 1
ATOM 2598 N N . GLN A 1 343 ? -11.070 -0.914 5.229 1.00 92.56 343 GLN A N 1
ATOM 2599 C CA . GLN A 1 343 ? -10.104 -0.903 6.333 1.00 92.56 343 GLN A CA 1
ATOM 2600 C C . GLN A 1 343 ? -10.775 -0.618 7.675 1.00 92.56 343 GLN A C 1
ATOM 2602 O O . GLN A 1 343 ? -10.404 -1.212 8.684 1.00 92.56 343 GLN A O 1
ATOM 2607 N N . ALA A 1 344 ? -11.784 0.258 7.699 1.00 92.69 344 ALA A N 1
ATOM 2608 C CA . ALA A 1 344 ? -12.586 0.488 8.894 1.00 92.69 344 ALA A CA 1
ATOM 2609 C C . ALA A 1 344 ? -13.301 -0.789 9.344 1.00 92.69 344 ALA A C 1
ATOM 2611 O O . ALA A 1 344 ? -13.258 -1.111 10.529 1.00 92.69 344 ALA A O 1
ATOM 2612 N N . LEU A 1 345 ? -13.892 -1.546 8.414 1.00 90.75 345 LEU A N 1
ATOM 2613 C CA . LEU A 1 345 ? -14.526 -2.830 8.712 1.00 90.75 345 LEU A CA 1
ATOM 2614 C C . LEU A 1 345 ? -13.529 -3.843 9.300 1.00 90.75 345 LEU A C 1
ATOM 2616 O O . LEU A 1 345 ? -13.829 -4.498 10.298 1.00 90.75 345 LEU A O 1
ATOM 2620 N N . GLU A 1 346 ? -12.318 -3.927 8.755 1.00 91.19 346 GLU A N 1
ATOM 2621 C CA . GLU A 1 346 ? -11.259 -4.758 9.339 1.00 91.19 346 GLU A CA 1
ATOM 2622 C C . GLU A 1 346 ? -10.865 -4.273 10.743 1.00 91.19 346 GLU A C 1
ATOM 2624 O O . GLU A 1 346 ? -10.767 -5.063 11.683 1.00 91.19 346 GLU A O 1
ATOM 2629 N N . CYS A 1 347 ? -10.710 -2.962 10.936 1.00 93.94 347 CYS A N 1
ATOM 2630 C CA . CYS A 1 347 ? -10.321 -2.395 12.225 1.00 93.94 347 CYS A CA 1
ATOM 2631 C C . CYS A 1 347 ? -11.346 -2.632 13.333 1.00 93.94 347 CYS A C 1
ATOM 2633 O O . CYS A 1 347 ? -10.960 -3.009 14.442 1.00 93.94 347 CYS A O 1
ATOM 2635 N N . VAL A 1 348 ? -12.640 -2.449 13.058 1.00 93.81 348 VAL A N 1
ATOM 2636 C CA . VAL A 1 348 ? -13.687 -2.705 14.062 1.00 93.81 348 VAL A CA 1
ATOM 2637 C C . VAL A 1 348 ? -13.772 -4.188 14.416 1.00 93.81 348 VAL A C 1
ATOM 2639 O O . VAL A 1 348 ? -14.008 -4.544 15.568 1.00 93.81 348 VAL A O 1
ATOM 2642 N N . THR A 1 349 ? -13.495 -5.064 13.453 1.00 92.00 349 THR A N 1
ATOM 2643 C CA . THR A 1 349 ? -13.502 -6.516 13.652 1.00 92.00 349 THR A CA 1
ATOM 2644 C C . THR A 1 349 ? -12.367 -6.955 14.558 1.00 92.00 349 THR A C 1
ATOM 2646 O O . THR A 1 349 ? -12.602 -7.630 15.562 1.00 92.00 349 THR A O 1
ATOM 2649 N N . VAL A 1 350 ? -11.142 -6.522 14.247 1.00 92.75 350 VAL A N 1
ATOM 2650 C CA . VAL A 1 350 ? -9.952 -6.814 15.053 1.00 92.75 350 VAL A CA 1
ATOM 2651 C C . VAL A 1 350 ? -10.108 -6.249 16.464 1.00 92.75 350 VAL A C 1
ATOM 2653 O O . VAL A 1 350 ? -9.842 -6.947 17.444 1.00 92.75 350 VAL A O 1
ATOM 2656 N N . PHE A 1 351 ? -10.592 -5.011 16.588 1.00 95.25 351 PHE A N 1
ATOM 2657 C CA . PHE A 1 351 ? -10.782 -4.380 17.890 1.00 95.25 351 PHE A CA 1
ATOM 2658 C C . PHE A 1 351 ? -11.839 -5.090 18.735 1.00 95.25 351 PHE A C 1
ATOM 2660 O O . PHE A 1 351 ? -11.600 -5.395 19.904 1.00 95.25 351 PHE A O 1
ATOM 2667 N N . GLY A 1 352 ? -12.998 -5.391 18.149 1.00 94.69 352 GLY A N 1
ATOM 2668 C CA . GLY A 1 352 ? -14.074 -6.090 18.840 1.00 94.69 352 GLY A CA 1
ATOM 2669 C C . GLY A 1 352 ? -13.639 -7.489 19.269 1.00 94.69 352 GLY A C 1
ATOM 2670 O O . GLY A 1 352 ? -13.882 -7.886 20.406 1.00 94.69 352 GLY A O 1
ATOM 2671 N N . ALA A 1 353 ? -12.920 -8.215 18.407 1.00 93.06 353 ALA A N 1
ATOM 2672 C CA . ALA A 1 353 ? -12.386 -9.532 18.732 1.00 93.06 353 ALA A CA 1
ATOM 2673 C C . ALA A 1 353 ? -11.399 -9.460 19.904 1.00 93.06 353 ALA A C 1
ATOM 2675 O O . ALA A 1 353 ? -11.510 -10.261 20.832 1.00 93.06 353 ALA A O 1
ATOM 2676 N N . LYS A 1 354 ? -10.503 -8.463 19.919 1.00 93.62 354 LYS A N 1
ATOM 2677 C CA . LYS A 1 354 ? -9.579 -8.213 21.036 1.00 93.62 354 LYS A CA 1
ATOM 2678 C C . LYS A 1 354 ? -10.326 -7.987 22.355 1.00 93.62 354 LYS A C 1
ATOM 2680 O O . LYS A 1 354 ? -10.025 -8.643 23.346 1.00 93.62 354 LYS A O 1
ATOM 2685 N N . LEU A 1 355 ? -11.350 -7.130 22.363 1.00 94.88 355 LEU A N 1
ATOM 2686 C CA . LEU A 1 355 ? -12.163 -6.886 23.562 1.00 94.88 355 LEU A CA 1
ATOM 2687 C C . LEU A 1 355 ? -12.876 -8.158 24.047 1.00 94.88 355 LEU A C 1
ATOM 2689 O O . LEU A 1 355 ? -12.940 -8.410 25.251 1.00 94.88 355 LEU A O 1
ATOM 2693 N N . LYS A 1 356 ? -13.376 -8.993 23.126 1.00 92.62 356 LYS A N 1
ATOM 2694 C CA . LYS A 1 356 ? -13.999 -10.281 23.469 1.00 92.62 356 LYS A CA 1
ATOM 2695 C C . LYS A 1 356 ? -13.003 -11.277 24.058 1.00 92.62 356 LYS A C 1
ATOM 2697 O O . LYS A 1 356 ? -13.346 -11.970 25.012 1.00 92.62 356 LYS A O 1
ATOM 2702 N N . GLN A 1 357 ? -11.782 -11.340 23.525 1.00 92.19 357 GLN A N 1
ATOM 2703 C CA . GLN A 1 357 ? -10.706 -12.170 24.085 1.00 92.19 357 GLN A CA 1
ATOM 2704 C C . GLN A 1 357 ? -10.358 -11.759 25.522 1.00 92.19 357 GLN A C 1
ATOM 2706 O O . GLN A 1 357 ? -10.018 -12.607 26.341 1.00 92.19 357 GLN A O 1
ATOM 2711 N N . GLU A 1 358 ? -10.511 -10.477 25.846 1.00 92.56 358 GLU A N 1
ATOM 2712 C CA . GLU A 1 358 ? -10.272 -9.920 27.181 1.00 92.56 358 GLU A CA 1
ATOM 2713 C C . GLU A 1 358 ? -11.508 -9.976 28.103 1.00 92.56 358 GLU A C 1
ATOM 2715 O O . GLU A 1 358 ? -11.503 -9.409 29.196 1.00 92.56 358 GLU A O 1
ATOM 2720 N N . GLY A 1 359 ? -12.561 -10.697 27.699 1.00 91.44 359 GLY A N 1
ATOM 2721 C CA . GLY A 1 359 ? -13.713 -11.022 28.546 1.00 91.44 359 GLY A CA 1
ATOM 2722 C C . GLY A 1 359 ? -14.943 -10.130 28.364 1.00 91.44 359 GLY A C 1
ATOM 2723 O O . GLY A 1 359 ? -15.938 -10.333 29.060 1.00 91.44 359 GLY A O 1
ATOM 2724 N N . ILE A 1 360 ? -14.933 -9.179 27.423 1.00 93.62 360 ILE A N 1
ATOM 2725 C CA . ILE A 1 360 ? -16.131 -8.393 27.100 1.00 93.62 360 ILE A CA 1
ATOM 2726 C C . ILE A 1 360 ? -17.130 -9.254 26.324 1.00 93.62 360 ILE A C 1
ATOM 2728 O O . ILE A 1 360 ? -16.880 -9.682 25.200 1.00 93.62 360 ILE A O 1
ATOM 2732 N N . ILE A 1 361 ? -18.300 -9.477 26.918 1.00 89.69 361 ILE A N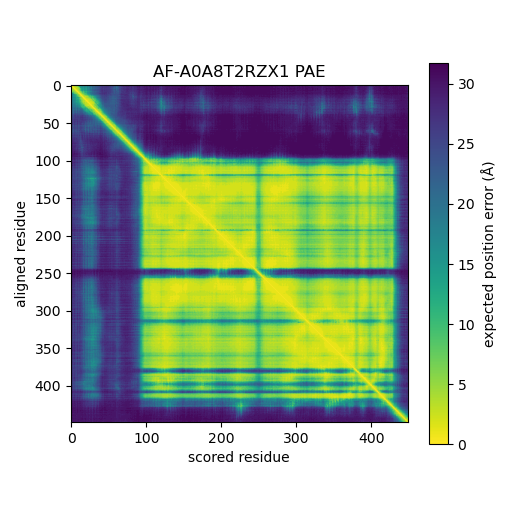 1
ATOM 2733 C CA . ILE A 1 361 ? -19.359 -10.320 26.339 1.00 89.69 361 ILE A CA 1
ATOM 2734 C C . ILE A 1 361 ? -20.491 -9.527 25.674 1.00 89.69 361 ILE A C 1
ATOM 2736 O O . ILE A 1 361 ? -21.236 -10.086 24.871 1.00 89.69 361 ILE A O 1
ATOM 2740 N N . VAL A 1 362 ? -20.630 -8.239 25.995 1.00 92.38 362 VAL A N 1
ATOM 2741 C CA . VAL A 1 362 ? -21.698 -7.368 25.484 1.00 92.38 362 VAL A CA 1
ATOM 2742 C C . VAL A 1 362 ? -21.272 -6.631 24.213 1.00 92.38 362 VAL A C 1
ATOM 2744 O O . VAL A 1 362 ? -20.099 -6.316 24.034 1.00 92.38 362 VAL A O 1
ATOM 2747 N N . ASP A 1 363 ? -22.235 -6.323 23.342 1.00 94.31 363 ASP A N 1
ATOM 2748 C CA . ASP A 1 363 ? -22.010 -5.522 22.135 1.00 94.31 363 ASP A CA 1
ATOM 2749 C C . ASP A 1 363 ? -21.837 -4.038 22.492 1.00 94.31 363 ASP A C 1
ATOM 2751 O O . ASP A 1 363 ? -22.802 -3.274 22.615 1.00 94.31 363 ASP A O 1
ATOM 2755 N N . LEU A 1 364 ? -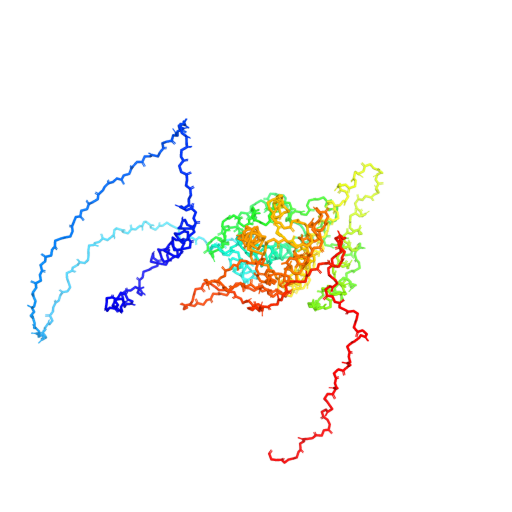20.580 -3.633 22.676 1.00 95.12 364 LEU A N 1
ATOM 2756 C CA . LEU A 1 364 ? -20.243 -2.262 23.043 1.00 95.12 364 LEU A CA 1
ATOM 2757 C C . LEU A 1 364 ? -20.517 -1.260 21.922 1.00 95.12 364 LEU A C 1
ATOM 2759 O O . LEU A 1 364 ? -20.881 -0.118 22.211 1.00 95.12 364 LEU A O 1
ATOM 2763 N N . TYR A 1 365 ? -20.385 -1.668 20.659 1.00 95.62 365 TYR A N 1
ATOM 2764 C CA . TYR A 1 365 ? -20.618 -0.775 19.526 1.00 95.62 365 TYR A CA 1
ATOM 2765 C C . TYR A 1 365 ? -22.087 -0.371 19.453 1.00 95.62 365 TYR A C 1
ATOM 2767 O O . TYR A 1 365 ? -22.397 0.815 19.340 1.00 95.62 365 TYR A O 1
ATOM 2775 N N . ASN A 1 366 ? -23.005 -1.317 19.650 1.00 94.69 366 ASN A N 1
ATOM 2776 C CA . ASN A 1 366 ? -24.430 -1.021 19.689 1.00 94.69 366 ASN A CA 1
ATOM 2777 C C . ASN A 1 366 ? -24.848 -0.236 20.947 1.00 94.69 366 ASN A C 1
ATOM 2779 O O . ASN A 1 366 ? -25.692 0.665 20.856 1.00 94.69 366 ASN A O 1
ATOM 2783 N N . ILE A 1 367 ? -24.270 -0.541 22.118 1.00 93.75 367 ILE A N 1
ATOM 2784 C CA . ILE A 1 367 ? -24.560 0.184 23.370 1.00 93.75 367 ILE A CA 1
ATOM 2785 C C . ILE A 1 367 ? -24.140 1.654 23.248 1.00 93.75 367 ILE A C 1
ATOM 2787 O O . ILE A 1 367 ? -24.918 2.549 23.607 1.00 93.75 367 ILE A O 1
ATOM 2791 N N . CYS A 1 368 ? -22.942 1.897 22.716 1.00 95.25 368 CYS A N 1
ATOM 2792 C CA . CYS A 1 368 ? -22.321 3.217 22.649 1.00 95.25 368 CYS A CA 1
ATOM 2793 C C . CYS A 1 368 ? -22.547 3.963 21.333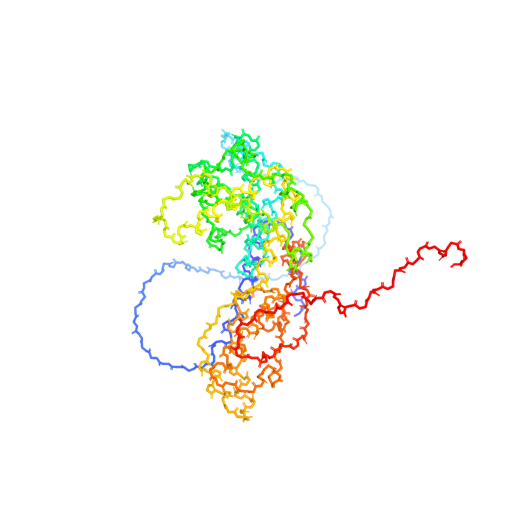 1.00 95.25 368 CYS A C 1
ATOM 2795 O O . CYS A 1 368 ? -22.142 5.116 21.239 1.00 95.25 368 CYS A O 1
ATOM 2797 N N . LYS A 1 369 ? -23.244 3.349 20.366 1.00 94.25 369 LYS A N 1
ATOM 2798 C CA . LYS A 1 369 ? -23.542 3.927 19.044 1.00 94.25 369 LYS A CA 1
ATOM 2799 C C . LYS A 1 369 ? -22.275 4.316 18.287 1.00 94.25 369 LYS A C 1
ATOM 2801 O O . LYS A 1 369 ? -22.147 5.442 17.826 1.00 94.25 369 LYS A O 1
ATOM 2806 N N . ILE A 1 370 ? -21.357 3.358 18.208 1.00 93.44 370 ILE A N 1
ATOM 2807 C CA . ILE A 1 370 ? -20.116 3.489 17.451 1.00 93.44 370 ILE A CA 1
ATOM 2808 C C . ILE A 1 370 ? -20.392 3.183 15.980 1.00 93.44 370 ILE A C 1
ATOM 2810 O O . ILE A 1 370 ? -20.940 2.126 15.657 1.00 93.44 370 ILE A O 1
ATOM 2814 N N . ASP A 1 371 ? -19.964 4.084 15.108 1.00 91.88 371 ASP A N 1
ATOM 2815 C CA . ASP A 1 371 ? -20.043 3.955 13.659 1.00 91.88 371 ASP A CA 1
ATOM 2816 C C . ASP A 1 371 ? -18.656 3.651 13.064 1.00 91.88 371 ASP A C 1
ATOM 2818 O O . ASP A 1 371 ? -17.616 3.952 13.652 1.00 91.88 371 ASP A O 1
ATOM 2822 N N . LEU A 1 372 ? -18.611 3.089 11.851 1.00 91.25 372 LEU A N 1
ATOM 2823 C CA . LEU A 1 372 ? -17.347 2.793 11.155 1.00 91.25 372 LEU A CA 1
ATOM 2824 C C . LEU A 1 372 ? -16.450 4.031 11.009 1.00 91.25 372 LEU A C 1
ATOM 2826 O O . LEU A 1 372 ? -15.227 3.943 11.122 1.00 91.25 372 LEU A O 1
ATOM 2830 N N . LYS A 1 373 ? -17.057 5.199 10.778 1.00 89.62 373 LYS A N 1
ATOM 2831 C CA . LYS A 1 373 ? -16.330 6.459 10.602 1.00 89.62 373 LYS A CA 1
ATOM 2832 C C . LYS A 1 373 ? -15.594 6.920 11.859 1.00 89.62 373 LYS A C 1
ATOM 2834 O O . LYS A 1 373 ? -14.672 7.720 11.735 1.00 89.62 373 LYS A O 1
ATOM 2839 N N . ASP A 1 374 ? -15.962 6.420 13.039 1.00 91.25 374 ASP A N 1
ATOM 2840 C CA . ASP A 1 374 ? -15.314 6.793 14.301 1.00 91.25 374 ASP A CA 1
ATOM 2841 C C . ASP A 1 374 ? -13.879 6.256 14.385 1.00 91.25 374 ASP A C 1
ATOM 2843 O O . ASP A 1 374 ? -13.074 6.761 15.159 1.00 91.25 374 ASP A O 1
ATOM 2847 N N . PHE A 1 375 ? -13.523 5.270 13.554 1.00 92.50 375 PHE A N 1
ATOM 2848 C CA . PHE A 1 375 ? -12.164 4.731 13.455 1.00 92.50 375 PHE A CA 1
ATOM 2849 C C . PHE A 1 375 ? -11.274 5.509 12.476 1.00 92.50 375 PHE A C 1
ATOM 2851 O O . PHE A 1 375 ? -10.079 5.240 12.398 1.00 92.50 375 PHE A O 1
ATOM 2858 N N . SER A 1 376 ? -11.827 6.476 11.741 1.00 91.75 376 SER A N 1
ATOM 2859 C CA . SER A 1 376 ? -11.094 7.299 10.777 1.00 91.75 376 SER A CA 1
ATOM 2860 C C . SER A 1 376 ? -10.958 8.736 11.267 1.00 91.75 376 SER A C 1
ATOM 2862 O O . SER A 1 376 ? -11.761 9.221 12.068 1.00 91.75 376 SER A O 1
ATOM 2864 N N . LEU A 1 377 ? -9.949 9.443 10.758 1.00 88.88 377 LEU A N 1
ATOM 2865 C CA . LEU A 1 377 ? -9.708 10.839 11.104 1.00 88.88 377 LEU A CA 1
ATOM 2866 C C . LEU A 1 377 ? -10.958 11.705 10.868 1.00 88.88 377 LEU A C 1
ATOM 2868 O O . LEU A 1 377 ? -11.556 11.711 9.790 1.00 88.88 377 LEU A O 1
ATOM 2872 N N . GLN A 1 378 ? -11.327 12.474 11.892 1.00 81.06 378 GLN A N 1
ATOM 2873 C CA . GLN A 1 378 ? -12.465 13.388 11.852 1.00 81.06 378 GLN A CA 1
ATOM 2874 C C . GLN A 1 378 ? -12.076 14.666 11.109 1.00 81.06 378 GLN A C 1
ATOM 2876 O O . GLN A 1 378 ? -11.135 15.361 11.502 1.00 81.06 378 GLN A O 1
ATOM 2881 N N . VAL A 1 379 ? -12.813 15.006 10.051 1.00 66.12 379 VAL A N 1
ATOM 2882 C CA . VAL A 1 379 ? -12.542 16.182 9.219 1.00 66.12 379 VAL A CA 1
ATOM 2883 C C . VAL A 1 379 ? -13.744 17.118 9.341 1.00 66.12 379 VAL A C 1
ATOM 2885 O O . VAL A 1 379 ? -14.877 16.707 9.148 1.00 66.12 379 VAL A O 1
ATOM 2888 N N . TYR A 1 380 ? -13.518 18.384 9.698 1.00 58.31 380 TYR A N 1
ATOM 2889 C CA . TYR A 1 380 ? -14.581 19.378 9.939 1.00 58.31 380 TYR A CA 1
ATOM 2890 C C . TYR A 1 380 ? -15.517 19.074 11.128 1.00 58.31 380 TYR A C 1
ATOM 2892 O O . TYR A 1 380 ? -16.715 18.868 10.971 1.00 58.31 380 TYR A O 1
ATOM 2900 N N . GLY A 1 381 ? -14.986 19.154 12.353 1.00 53.00 381 GLY A N 1
ATOM 2901 C CA . GLY A 1 381 ? -15.806 19.425 13.545 1.00 53.00 381 GLY A CA 1
ATOM 2902 C C . GLY A 1 381 ? -16.878 18.381 13.881 1.00 53.00 381 GLY A C 1
ATOM 2903 O O . GLY A 1 381 ? -17.972 18.782 14.272 1.00 53.00 381 GLY A O 1
ATOM 2904 N N . ASN A 1 382 ? -16.523 17.089 13.773 1.00 55.06 382 ASN A N 1
ATOM 2905 C CA . ASN A 1 382 ? -17.279 15.877 14.165 1.00 55.06 382 ASN A CA 1
ATOM 2906 C C . ASN A 1 382 ? -17.938 15.084 13.017 1.00 55.06 382 ASN A C 1
ATOM 2908 O O . ASN A 1 382 ? -18.828 14.272 13.269 1.00 55.06 382 ASN A O 1
ATOM 2912 N N . GLN A 1 383 ? -17.526 15.293 11.763 1.00 65.12 383 GLN A N 1
ATOM 2913 C CA . GLN A 1 383 ? -17.906 14.411 10.655 1.00 65.12 383 GLN A CA 1
ATOM 2914 C C . GLN A 1 383 ? -16.707 13.543 10.248 1.00 65.12 383 GLN A C 1
ATOM 2916 O O . GLN A 1 383 ? -15.730 14.014 9.668 1.00 65.12 383 GLN A O 1
ATOM 2921 N N . GLY A 1 384 ? -16.751 12.266 10.624 1.00 71.38 384 GLY A N 1
ATOM 2922 C CA . GLY A 1 384 ? -15.749 11.284 10.217 1.00 71.38 384 GLY A CA 1
ATOM 2923 C C . GLY A 1 384 ? -15.792 11.076 8.708 1.00 71.38 384 GLY A C 1
ATOM 2924 O O . GLY A 1 384 ? -16.870 11.069 8.118 1.00 71.38 384 GLY A O 1
ATOM 2925 N N . CYS A 1 385 ? -14.627 10.900 8.089 1.00 84.31 385 CYS A N 1
ATOM 2926 C CA . CYS A 1 385 ? -14.516 10.640 6.658 1.00 84.31 385 CYS A CA 1
ATOM 2927 C C . CYS A 1 385 ? -13.873 9.277 6.421 1.00 84.31 385 CYS A C 1
ATOM 2929 O O . CYS A 1 385 ? -12.763 9.023 6.891 1.00 84.31 385 CYS A O 1
ATOM 2931 N N . LEU A 1 386 ? -14.540 8.425 5.647 1.00 89.44 386 LEU A N 1
ATOM 2932 C CA . LEU A 1 386 ? -13.949 7.200 5.117 1.00 89.44 386 LEU A CA 1
ATOM 2933 C C . LEU A 1 386 ? -13.574 7.409 3.657 1.00 89.44 386 LEU A C 1
ATOM 2935 O O . LEU A 1 386 ? -14.361 7.938 2.869 1.00 89.44 386 LEU A O 1
ATOM 2939 N N . LEU A 1 387 ? -12.368 6.991 3.292 1.00 89.75 387 LEU A N 1
ATOM 2940 C CA . LEU A 1 387 ? -11.923 7.004 1.905 1.00 89.75 387 LEU A CA 1
ATOM 2941 C C . LEU A 1 387 ? -12.575 5.862 1.121 1.00 89.75 387 LEU A C 1
ATOM 2943 O O . LEU A 1 387 ? -13.054 4.874 1.683 1.00 89.75 387 LEU A O 1
ATOM 2947 N N . ARG A 1 388 ? -12.579 6.004 -0.203 1.00 87.06 388 ARG A N 1
ATOM 2948 C CA . ARG A 1 388 ? -13.049 4.949 -1.104 1.00 87.06 388 ARG A CA 1
ATOM 2949 C C . ARG A 1 388 ? -12.107 3.758 -1.054 1.00 87.06 388 ARG A C 1
ATOM 2951 O O . ARG A 1 388 ? -10.897 3.935 -0.991 1.00 87.06 388 ARG A O 1
ATOM 2958 N N . SER A 1 389 ? -12.665 2.559 -1.193 1.00 84.62 389 SER A N 1
ATOM 2959 C CA . SER A 1 389 ? -11.880 1.328 -1.377 1.00 84.62 389 SER A CA 1
ATOM 2960 C C . SER A 1 389 ? -11.211 1.214 -2.751 1.00 84.62 389 SER A C 1
ATOM 2962 O O . SER A 1 389 ? -10.439 0.292 -2.991 1.00 84.62 389 SER A O 1
ATOM 2964 N N . ILE A 1 390 ? -11.492 2.143 -3.665 1.00 85.75 390 ILE A N 1
ATOM 2965 C CA . ILE A 1 390 ? -10.819 2.244 -4.961 1.00 85.75 390 ILE A CA 1
ATOM 2966 C C . ILE A 1 390 ? -9.773 3.365 -4.938 1.00 85.75 390 ILE A C 1
ATOM 2968 O O . ILE A 1 390 ? -9.949 4.336 -4.188 1.00 85.75 390 ILE A O 1
ATOM 2972 N N . PRO A 1 391 ? -8.738 3.289 -5.803 1.00 85.94 391 PRO A N 1
ATOM 2973 C CA . PRO A 1 391 ? -7.703 4.310 -5.875 1.00 85.94 391 PRO A CA 1
ATOM 2974 C C . PRO A 1 391 ? -8.288 5.720 -5.925 1.00 85.94 391 PRO A C 1
ATOM 2976 O O . PRO A 1 391 ? -9.131 6.036 -6.767 1.00 85.94 391 PRO A O 1
ATOM 2979 N N . SER A 1 392 ? -7.835 6.560 -5.002 1.00 85.19 392 SER A N 1
ATOM 2980 C CA . SER A 1 392 ? -8.256 7.953 -4.880 1.00 85.19 392 SER A CA 1
ATOM 2981 C C . SER A 1 392 ? -7.049 8.875 -4.964 1.00 85.19 392 SER A C 1
ATOM 2983 O O . SER A 1 392 ? -5.942 8.471 -4.620 1.00 85.19 392 SER A O 1
ATOM 2985 N N . ASP A 1 393 ? -7.283 10.094 -5.441 1.00 87.62 393 ASP A N 1
ATOM 2986 C CA . ASP A 1 393 ? -6.273 11.144 -5.568 1.00 87.62 393 ASP A CA 1
ATOM 2987 C C . ASP A 1 393 ? -6.537 12.247 -4.538 1.00 87.62 393 ASP A C 1
ATOM 2989 O O . ASP A 1 393 ? -7.693 12.510 -4.169 1.00 87.62 393 ASP A O 1
ATOM 2993 N N . ILE A 1 394 ? -5.475 12.939 -4.134 1.00 88.25 394 ILE A N 1
ATOM 2994 C CA . ILE A 1 394 ? -5.596 14.261 -3.525 1.00 88.25 394 ILE A CA 1
ATOM 2995 C C . ILE A 1 394 ? -5.978 15.269 -4.612 1.00 88.25 394 ILE A C 1
ATOM 2997 O O . ILE A 1 394 ? -5.387 15.336 -5.689 1.00 88.25 394 ILE A O 1
ATOM 3001 N N . ILE A 1 395 ? -6.996 16.073 -4.324 1.00 85.06 395 ILE A N 1
ATOM 3002 C CA . ILE A 1 395 ? -7.570 17.050 -5.242 1.00 85.06 395 ILE A CA 1
ATOM 3003 C C . ILE A 1 395 ? -7.132 18.441 -4.802 1.00 85.06 395 ILE A C 1
ATOM 3005 O O . ILE A 1 395 ? -7.416 18.875 -3.686 1.00 85.06 395 ILE A O 1
ATOM 3009 N N . TYR A 1 396 ? -6.496 19.167 -5.714 1.00 79.06 396 TYR A N 1
ATOM 3010 C CA . TYR A 1 396 ? -6.221 20.585 -5.537 1.00 79.06 396 TYR A CA 1
ATOM 3011 C C . TYR A 1 396 ? -7.251 21.407 -6.278 1.00 79.06 396 TYR A C 1
ATOM 3013 O O . TYR A 1 396 ? -7.410 21.273 -7.492 1.00 79.06 396 TYR A O 1
ATOM 3021 N N . ASP A 1 397 ? -7.894 22.313 -5.558 1.00 72.25 397 ASP A N 1
ATOM 3022 C CA . ASP A 1 397 ? -8.710 23.340 -6.170 1.00 72.25 397 ASP A CA 1
ATOM 3023 C C . ASP A 1 397 ? -8.287 24.735 -5.676 1.00 72.25 397 ASP A C 1
ATOM 3025 O O . ASP A 1 397 ? -7.800 24.927 -4.559 1.00 72.25 397 ASP A O 1
ATOM 3029 N N . ASN A 1 398 ? -8.436 25.735 -6.545 1.00 66.00 398 ASN A N 1
ATOM 3030 C CA . ASN A 1 398 ? -7.956 27.097 -6.293 1.00 66.00 398 ASN A CA 1
ATOM 3031 C C . ASN A 1 398 ? -8.771 27.866 -5.233 1.00 66.00 398 ASN A C 1
ATOM 3033 O O . ASN A 1 398 ? -8.404 28.993 -4.897 1.00 66.00 398 ASN A O 1
ATOM 3037 N N . VAL A 1 399 ? -9.883 27.307 -4.749 1.00 70.88 399 VAL A N 1
ATOM 3038 C CA . VAL A 1 399 ? -10.844 27.956 -3.845 1.00 70.88 399 VAL A CA 1
ATOM 3039 C C . VAL A 1 399 ? -10.782 27.352 -2.435 1.00 70.88 399 VAL A C 1
ATOM 3041 O O . VAL A 1 399 ? -10.705 28.096 -1.460 1.00 70.88 399 VAL A O 1
ATOM 3044 N N . SER A 1 400 ? -10.777 26.026 -2.326 1.00 68.00 400 SER A N 1
ATOM 3045 C CA . SER A 1 400 ? -10.778 25.214 -1.104 1.00 68.00 400 SER A CA 1
ATOM 3046 C C . SER A 1 400 ? -9.378 24.731 -0.710 1.00 68.00 400 SER A C 1
ATOM 3048 O O . SER A 1 400 ? -9.172 24.338 0.436 1.00 68.00 400 SER A O 1
ATOM 3050 N N . GLY A 1 401 ? -8.404 24.793 -1.625 1.00 79.88 401 GLY A N 1
ATOM 3051 C CA . GLY A 1 401 ? -7.040 24.329 -1.392 1.00 79.88 401 GLY A CA 1
ATOM 3052 C C . GLY A 1 401 ? -6.896 22.822 -1.608 1.00 79.88 401 GLY A C 1
ATOM 3053 O O . GLY A 1 401 ? -7.269 22.304 -2.658 1.00 79.88 401 GLY A O 1
ATOM 3054 N N . ILE A 1 402 ? -6.299 22.132 -0.634 1.00 78.62 402 ILE A N 1
ATOM 3055 C CA . ILE A 1 402 ? -6.055 20.685 -0.685 1.00 78.62 402 ILE A CA 1
ATOM 3056 C C . ILE A 1 402 ? -7.288 19.953 -0.152 1.00 78.62 402 ILE A C 1
ATOM 3058 O O . ILE A 1 402 ? -7.734 20.222 0.962 1.00 78.62 402 ILE A O 1
ATOM 3062 N N . SER A 1 403 ? -7.825 19.021 -0.932 1.00 78.38 403 SER A N 1
ATOM 3063 C CA . SER A 1 403 ? -9.030 18.260 -0.607 1.00 78.38 403 SER A CA 1
ATOM 3064 C C . SER A 1 403 ? -8.906 16.801 -1.051 1.00 78.38 403 SER A C 1
ATOM 3066 O O . SER A 1 403 ? -7.978 16.416 -1.754 1.00 78.38 403 SER A O 1
ATOM 3068 N N . PHE A 1 404 ? -9.838 15.963 -0.619 1.00 81.94 404 PHE A N 1
ATOM 3069 C CA . PHE A 1 404 ? -9.978 14.576 -1.054 1.00 81.94 404 PHE A CA 1
ATOM 3070 C C . PHE A 1 404 ? -11.450 14.190 -0.960 1.00 81.94 404 PHE A C 1
ATOM 3072 O O . PHE A 1 404 ? -12.252 14.877 -0.322 1.00 81.94 404 PHE A O 1
ATOM 3079 N N . ARG A 1 405 ? -11.825 13.098 -1.625 1.00 83.31 405 ARG A N 1
ATOM 3080 C CA . ARG A 1 405 ? -13.217 12.650 -1.669 1.00 83.31 405 ARG A CA 1
ATOM 3081 C C . ARG A 1 405 ? -13.463 11.528 -0.667 1.00 83.31 405 ARG A C 1
ATOM 3083 O O . ARG A 1 405 ? -12.899 10.447 -0.811 1.00 83.31 405 ARG A O 1
ATOM 3090 N N . CYS A 1 406 ? -14.350 11.786 0.287 1.00 81.62 406 CYS A N 1
ATOM 3091 C CA . CYS A 1 406 ? -14.919 10.758 1.153 1.00 81.62 406 CYS A CA 1
ATOM 3092 C C . CYS A 1 406 ? -15.887 9.880 0.345 1.00 81.62 406 CYS A C 1
ATOM 3094 O O . CYS A 1 406 ? -16.631 10.391 -0.496 1.00 81.62 406 CYS A O 1
ATOM 3096 N N . ASP A 1 407 ? -15.848 8.571 0.580 1.00 75.19 407 ASP A N 1
ATOM 3097 C CA . ASP A 1 407 ? -16.822 7.610 0.049 1.00 75.19 407 ASP A CA 1
ATOM 3098 C C . ASP A 1 407 ? -18.141 7.715 0.802 1.00 75.19 407 ASP A C 1
ATOM 3100 O O . ASP A 1 407 ? -19.207 7.871 0.216 1.00 75.19 407 ASP A O 1
ATOM 3104 N N . LEU A 1 408 ? -18.021 7.694 2.128 1.00 63.34 408 LEU A N 1
ATOM 3105 C CA . LEU A 1 408 ? -19.118 7.684 3.072 1.00 63.34 408 LEU A CA 1
ATOM 3106 C C . LEU A 1 408 ? -18.899 8.837 4.053 1.00 63.34 408 LEU A C 1
ATOM 3108 O O . LEU A 1 408 ? -17.811 8.976 4.621 1.00 63.34 408 LEU A O 1
ATOM 3112 N N . ASN A 1 409 ? -19.943 9.634 4.275 1.00 60.25 409 ASN A N 1
ATOM 3113 C CA . ASN A 1 409 ? -20.060 10.488 5.467 1.00 60.25 409 ASN A CA 1
ATOM 3114 C C . ASN A 1 409 ? -20.844 9.736 6.572 1.00 60.25 409 ASN A C 1
ATOM 3116 O O . ASN A 1 409 ? -21.340 10.318 7.543 1.00 60.25 409 ASN A O 1
ATOM 3120 N N . ASP A 1 410 ? -21.026 8.432 6.356 1.00 59.94 410 ASP A N 1
ATOM 3121 C CA . ASP A 1 410 ? -22.224 7.703 6.729 1.00 59.94 410 ASP A CA 1
ATOM 3122 C C . ASP A 1 410 ? -22.132 7.182 8.160 1.00 59.94 410 ASP A C 1
ATOM 3124 O O . ASP A 1 410 ? -21.112 6.659 8.610 1.00 59.94 410 ASP A O 1
ATOM 3128 N N . ASN A 1 411 ? -23.242 7.312 8.875 1.00 75.56 411 ASN A N 1
ATOM 3129 C CA . ASN A 1 411 ? -23.477 6.727 10.189 1.00 75.56 411 ASN A CA 1
ATOM 3130 C C . ASN A 1 411 ? -23.773 5.221 10.067 1.00 75.56 411 ASN A C 1
ATOM 3132 O O . ASN A 1 411 ? -24.854 4.766 10.437 1.00 75.56 411 ASN A O 1
ATOM 3136 N N . ILE A 1 412 ? -22.860 4.466 9.443 1.00 87.25 412 ILE A N 1
ATOM 3137 C CA . ILE A 1 412 ? -22.966 3.005 9.367 1.00 87.25 412 ILE A CA 1
ATOM 3138 C C . ILE A 1 412 ? -22.519 2.439 10.716 1.00 87.25 412 ILE A C 1
ATOM 3140 O O . ILE A 1 412 ? -21.339 2.598 11.048 1.00 87.25 412 ILE A O 1
ATOM 3144 N N . PRO A 1 413 ? -23.402 1.741 11.454 1.00 90.44 413 PRO A N 1
ATOM 3145 C CA . PRO A 1 413 ? -23.044 1.152 12.735 1.00 90.44 413 PRO A CA 1
ATOM 3146 C C . PRO A 1 413 ? -21.895 0.158 12.583 1.00 90.44 413 PRO A C 1
ATOM 3148 O O . PRO A 1 413 ? -21.915 -0.693 11.690 1.00 90.44 413 PRO A O 1
ATOM 3151 N N . ALA A 1 414 ? -20.905 0.244 13.468 1.00 92.31 414 ALA A N 1
ATOM 3152 C CA . ALA A 1 414 ? -19.809 -0.710 13.499 1.00 92.31 414 ALA A CA 1
ATOM 3153 C C . ALA A 1 414 ? -20.337 -2.108 13.887 1.00 92.31 414 ALA A C 1
ATOM 3155 O O . ALA A 1 414 ? -20.972 -2.250 14.938 1.00 92.31 414 ALA A O 1
ATOM 3156 N N . PRO A 1 415 ? -20.097 -3.156 13.078 1.00 91.62 415 PRO A N 1
ATOM 3157 C CA . PRO A 1 415 ? -20.518 -4.506 13.419 1.00 91.62 415 PRO A CA 1
ATOM 3158 C C . PRO A 1 415 ? -19.711 -5.056 14.597 1.00 91.62 415 PRO A C 1
ATOM 3160 O O . PRO A 1 415 ? -18.481 -5.011 14.609 1.00 91.62 415 PRO A O 1
ATOM 3163 N N . TRP A 1 416 ? -20.407 -5.633 15.576 1.00 92.19 416 TRP A N 1
ATOM 3164 C CA . TRP A 1 416 ? -19.769 -6.387 16.648 1.00 92.19 416 TRP A CA 1
ATOM 3165 C C . TRP A 1 416 ? -19.439 -7.807 16.170 1.00 92.19 416 TRP A C 1
ATOM 3167 O O . TRP A 1 416 ? -20.328 -8.511 15.676 1.00 92.19 416 TRP A O 1
ATOM 3177 N N . PRO A 1 417 ? -18.186 -8.273 16.300 1.00 88.94 417 PRO A N 1
ATOM 3178 C CA . PRO A 1 417 ? -17.803 -9.571 15.770 1.00 88.94 417 PRO A CA 1
ATOM 3179 C C . PRO A 1 417 ? -18.520 -10.698 16.517 1.00 88.94 417 PRO A C 1
ATOM 3181 O O . PRO A 1 417 ? -18.592 -10.729 17.749 1.00 88.94 417 PRO A O 1
ATOM 3184 N N . SER A 1 418 ? -19.044 -11.670 15.766 1.00 79.56 418 SER A N 1
ATOM 3185 C CA . SER A 1 418 ? -19.775 -12.815 16.332 1.00 79.56 418 SER A CA 1
ATOM 3186 C C . SER A 1 418 ? -18.859 -13.756 17.118 1.00 79.56 418 SER A C 1
ATOM 3188 O O . SER A 1 418 ? -19.260 -14.298 18.146 1.00 79.56 418 SER A O 1
ATOM 3190 N N . SER A 1 419 ? -17.593 -13.874 16.718 1.00 71.81 419 SER A N 1
ATOM 3191 C CA . SER A 1 419 ? -16.582 -14.686 17.400 1.00 71.81 419 SER A CA 1
ATOM 3192 C C . SER A 1 419 ? -15.445 -13.819 17.950 1.00 71.81 419 SER A C 1
ATOM 3194 O O . SER A 1 419 ? -15.343 -12.641 17.626 1.00 71.81 419 SER A O 1
ATOM 3196 N N . ALA A 1 420 ? -14.616 -14.397 18.816 1.00 69.56 420 ALA A N 1
ATOM 3197 C CA . ALA A 1 420 ? -13.344 -13.802 19.232 1.00 69.56 420 ALA A CA 1
ATOM 3198 C C . ALA A 1 420 ? -12.200 -14.128 18.244 1.00 69.56 420 ALA A C 1
ATOM 3200 O O . ALA A 1 420 ? -11.043 -13.808 18.516 1.00 69.56 420 ALA A O 1
ATOM 3201 N N . SER A 1 421 ? -12.509 -14.806 17.130 1.00 62.22 421 SER A N 1
ATOM 3202 C CA . SER A 1 421 ? -11.537 -15.162 16.099 1.00 62.22 421 SER A CA 1
ATOM 3203 C C . SER A 1 421 ? -11.276 -13.971 15.185 1.00 62.22 421 SER A C 1
ATOM 3205 O O . SER A 1 421 ? -12.201 -13.258 14.794 1.00 62.22 421 SER A O 1
ATOM 3207 N N . LEU A 1 422 ? -10.006 -13.775 14.844 1.00 61.22 422 LEU A N 1
ATOM 3208 C CA . LEU A 1 422 ? -9.545 -12.756 13.908 1.00 61.22 422 LEU A CA 1
ATOM 3209 C C . LEU A 1 422 ? -9.699 -13.298 12.483 1.00 61.22 422 LEU A C 1
ATOM 3211 O O . LEU A 1 422 ? -8.731 -13.719 11.858 1.00 61.22 422 LEU A O 1
ATOM 3215 N N . THR A 1 423 ? -10.933 -13.363 11.994 1.00 57.41 423 THR A N 1
ATOM 3216 C CA . THR A 1 423 ? -11.208 -13.657 10.583 1.00 57.41 423 THR A CA 1
ATOM 3217 C C . THR A 1 423 ? -11.436 -12.348 9.846 1.00 57.41 423 THR A C 1
ATOM 3219 O O . THR A 1 423 ? -12.263 -11.555 10.299 1.00 57.41 423 THR A O 1
ATOM 3222 N N . SER A 1 424 ? -10.736 -12.136 8.730 1.00 56.97 424 SER A N 1
ATOM 3223 C CA . SER A 1 424 ? -10.992 -10.991 7.856 1.00 56.97 424 SER A CA 1
ATOM 3224 C C . SER A 1 424 ? -12.423 -11.034 7.328 1.00 56.97 424 SER A C 1
ATOM 3226 O O . SER A 1 424 ? -13.013 -12.108 7.143 1.00 56.97 424 SER A O 1
ATOM 3228 N N . PHE A 1 425 ? -13.002 -9.861 7.100 1.00 56.75 425 PHE A N 1
ATOM 3229 C CA . PHE A 1 425 ? -14.287 -9.776 6.437 1.00 56.75 425 PHE A CA 1
ATOM 3230 C C . PHE A 1 425 ? -14.106 -10.163 4.965 1.00 56.75 425 PHE A C 1
ATOM 3232 O O . PHE A 1 425 ? -13.242 -9.612 4.278 1.00 56.75 425 PHE A O 1
ATOM 3239 N N . PRO A 1 426 ? -14.913 -11.098 4.430 1.00 56.59 426 PRO A N 1
ATOM 3240 C CA . PRO A 1 426 ? -14.902 -11.349 3.003 1.00 56.59 426 PRO A CA 1
ATOM 3241 C C . PRO A 1 426 ? -15.376 -10.074 2.303 1.00 56.59 426 PRO A C 1
ATOM 3243 O O . PRO A 1 426 ? -16.550 -9.712 2.360 1.00 56.59 426 PRO A O 1
ATOM 3246 N N . LEU A 1 427 ? -14.434 -9.404 1.639 1.00 57.66 427 LEU A N 1
ATOM 3247 C CA . LEU A 1 427 ? -14.639 -8.216 0.807 1.00 57.66 427 LEU A CA 1
ATOM 3248 C C . LEU A 1 427 ? -15.783 -8.397 -0.199 1.00 57.66 427 LEU A C 1
ATOM 3250 O O . LEU A 1 427 ? -16.441 -7.435 -0.593 1.00 57.66 427 LEU A O 1
ATOM 3254 N N . CYS A 1 428 ? -16.009 -9.641 -0.621 1.00 63.59 428 CYS A N 1
ATOM 3255 C CA . CYS A 1 428 ? -16.938 -9.981 -1.677 1.00 63.59 428 CYS A CA 1
ATOM 3256 C C . CYS A 1 428 ? -17.770 -11.182 -1.243 1.00 63.59 428 CYS A C 1
ATOM 3258 O O . CYS A 1 428 ? -17.250 -12.269 -0.994 1.00 63.59 428 CYS A O 1
ATOM 3260 N N . ALA A 1 429 ? -19.083 -10.981 -1.150 1.00 54.16 429 ALA A N 1
ATOM 3261 C CA . ALA A 1 429 ? -20.014 -12.092 -1.055 1.00 54.16 429 ALA A CA 1
ATOM 3262 C C . ALA A 1 429 ? -19.931 -12.916 -2.350 1.00 54.16 429 ALA A C 1
ATOM 3264 O O . ALA A 1 429 ? -19.793 -12.349 -3.439 1.00 54.16 429 ALA A O 1
ATOM 3265 N N . ASN A 1 430 ? -20.040 -14.244 -2.246 1.00 42.56 430 ASN A N 1
ATOM 3266 C CA . ASN A 1 430 ? -20.184 -15.104 -3.417 1.00 42.56 430 ASN A CA 1
ATOM 3267 C C . ASN A 1 430 ? -21.320 -14.559 -4.295 1.00 42.56 430 ASN A C 1
ATOM 3269 O O . ASN A 1 430 ? -22.455 -14.407 -3.844 1.00 42.56 430 ASN A O 1
ATOM 3273 N N . ARG A 1 431 ? -21.005 -14.255 -5.559 1.00 32.97 431 ARG A N 1
ATOM 3274 C CA . ARG A 1 431 ? -21.909 -13.615 -6.534 1.00 32.97 431 ARG A CA 1
ATOM 3275 C C . ARG A 1 431 ? -23.201 -14.404 -6.797 1.00 32.97 431 ARG A C 1
ATOM 3277 O O . ARG A 1 431 ? -24.102 -13.891 -7.449 1.00 32.97 431 ARG A O 1
ATOM 3284 N N . GLU A 1 432 ? -23.297 -15.631 -6.293 1.00 35.22 432 GLU A N 1
ATOM 3285 C CA . GLU A 1 432 ? -24.434 -16.535 -6.463 1.00 35.22 432 GLU A CA 1
ATOM 3286 C C . GLU A 1 432 ? -25.706 -16.108 -5.709 1.00 35.22 432 GLU A C 1
ATOM 3288 O O . GLU A 1 432 ? -26.774 -16.646 -5.985 1.00 35.22 432 GLU A O 1
ATOM 3293 N N . SER A 1 433 ? -25.639 -15.131 -4.795 1.00 33.47 433 SER A N 1
ATOM 3294 C CA . SER A 1 433 ? -26.808 -14.684 -4.015 1.00 33.47 433 SER A CA 1
ATOM 3295 C C . SER A 1 433 ? -27.407 -13.338 -4.441 1.00 33.47 433 SER A C 1
ATOM 3297 O O . SER A 1 433 ? -28.329 -12.852 -3.786 1.00 33.47 433 SER A O 1
ATOM 3299 N N . LEU A 1 434 ? -26.907 -12.706 -5.507 1.00 30.20 434 LEU A N 1
ATOM 3300 C CA . LEU A 1 434 ? -27.481 -11.465 -6.037 1.00 30.20 434 LEU A CA 1
ATOM 3301 C C . LEU A 1 434 ? -28.427 -11.801 -7.203 1.00 30.20 434 LEU A C 1
ATOM 3303 O O . LEU A 1 434 ? -27.964 -12.354 -8.202 1.00 30.20 434 LEU A O 1
ATOM 3307 N N . PRO A 1 435 ? -29.734 -11.475 -7.122 1.00 29.91 435 PRO A N 1
ATOM 3308 C CA . PRO A 1 435 ? -30.635 -11.615 -8.259 1.00 29.91 435 PRO A CA 1
ATOM 3309 C C . PRO A 1 435 ? -30.073 -10.811 -9.431 1.00 29.91 435 PRO A C 1
ATOM 3311 O O . PRO A 1 435 ? -29.728 -9.639 -9.266 1.00 29.91 435 PRO A O 1
ATOM 3314 N N . ALA A 1 436 ? -29.954 -11.437 -10.602 1.00 32.22 436 ALA A N 1
ATOM 3315 C CA . ALA A 1 436 ? -29.509 -10.751 -11.806 1.00 32.22 436 ALA A CA 1
ATOM 3316 C C . ALA A 1 436 ? -30.375 -9.501 -12.034 1.00 32.22 436 ALA A C 1
ATOM 3318 O O . ALA A 1 436 ? -31.604 -9.589 -12.091 1.00 32.22 436 ALA A O 1
ATOM 3319 N N . LEU A 1 437 ? -29.731 -8.335 -12.145 1.00 30.25 437 LEU A N 1
ATOM 3320 C CA . LEU A 1 437 ? -30.401 -7.118 -12.594 1.00 30.25 437 LEU A CA 1
ATOM 3321 C C . LEU A 1 437 ? -31.025 -7.393 -13.972 1.00 30.25 437 LEU A C 1
ATOM 3323 O O . LEU A 1 437 ? -30.356 -7.993 -14.820 1.00 30.25 437 LEU A O 1
ATOM 3327 N N . PRO A 1 438 ? -32.283 -6.986 -14.213 1.00 30.53 438 PRO A N 1
ATOM 3328 C CA . PRO A 1 438 ? -32.922 -7.203 -15.499 1.00 30.53 438 PRO A CA 1
ATOM 3329 C C . PRO A 1 438 ? -32.114 -6.490 -16.583 1.00 30.53 438 PRO A C 1
ATOM 3331 O O . PRO A 1 438 ? -31.857 -5.288 -16.503 1.00 30.53 438 PRO A O 1
ATOM 3334 N N . VAL A 1 439 ? -31.691 -7.257 -17.588 1.00 35.31 439 VAL A N 1
ATOM 3335 C CA . VAL A 1 439 ? -31.062 -6.722 -18.793 1.00 35.31 439 VAL A CA 1
ATOM 3336 C C . VAL A 1 439 ? -32.072 -5.785 -19.446 1.00 35.31 439 VAL A C 1
ATOM 3338 O O . VAL A 1 439 ? -33.190 -6.195 -19.761 1.00 35.31 439 VAL A O 1
ATOM 3341 N N . LEU A 1 440 ? -31.692 -4.517 -19.612 1.00 29.58 440 LEU A N 1
ATOM 3342 C CA . LEU A 1 440 ? -32.477 -3.563 -20.378 1.00 29.58 440 LEU A CA 1
ATOM 3343 C C . LEU A 1 440 ? -32.430 -4.012 -21.842 1.00 29.58 440 LEU A C 1
ATOM 3345 O O . LEU A 1 440 ? -31.412 -3.874 -22.518 1.00 29.58 440 LEU A O 1
ATOM 3349 N N . ASP A 1 441 ? -33.523 -4.607 -22.298 1.00 30.75 441 ASP A N 1
ATOM 3350 C CA . ASP A 1 441 ? -33.725 -5.007 -23.682 1.00 30.75 441 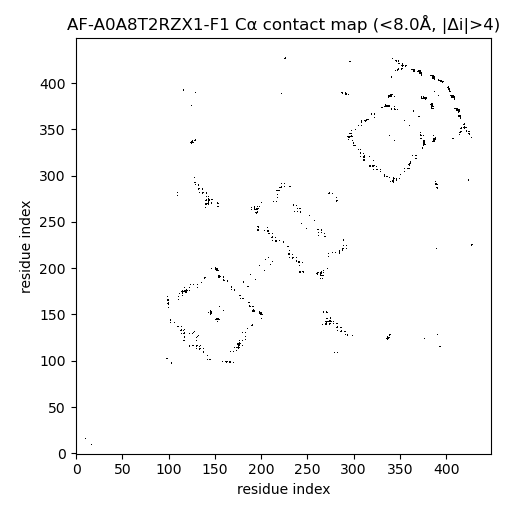ASP A CA 1
ATOM 3351 C C . ASP A 1 441 ? -33.838 -3.728 -24.530 1.00 30.75 441 ASP A C 1
ATOM 3353 O O . ASP A 1 441 ? -34.875 -3.066 -24.561 1.00 30.75 441 ASP A O 1
ATOM 3357 N N . THR A 1 442 ? -32.752 -3.320 -25.191 1.00 33.78 442 THR A N 1
ATOM 3358 C CA . THR A 1 442 ? -32.701 -2.134 -26.069 1.00 33.78 442 THR A CA 1
ATOM 3359 C C . THR A 1 442 ? -33.428 -2.340 -27.404 1.00 33.78 442 THR A C 1
ATOM 3361 O O . THR A 1 442 ? -33.184 -1.630 -28.377 1.00 33.78 442 THR A O 1
ATOM 3364 N N . SER A 1 443 ? -34.379 -3.274 -27.458 1.00 35.12 443 SER A N 1
ATOM 3365 C CA . SER A 1 443 ? -35.150 -3.617 -28.649 1.00 35.12 443 SER A CA 1
ATOM 3366 C C . SER A 1 443 ? -36.619 -3.179 -28.588 1.00 35.12 443 SER A C 1
ATOM 3368 O O . SER A 1 443 ? -37.482 -3.873 -29.109 1.00 35.12 443 SER A O 1
ATOM 3370 N N . LYS A 1 444 ? -36.951 -2.028 -27.982 1.00 34.88 444 LYS A N 1
ATOM 3371 C CA . LYS A 1 444 ? -38.265 -1.363 -28.154 1.00 34.88 444 LYS A CA 1
ATOM 3372 C C . LYS A 1 444 ? -38.242 0.066 -27.611 1.00 34.88 444 LYS A C 1
ATOM 3374 O O . LYS A 1 444 ? -38.104 0.256 -26.410 1.00 34.88 444 LYS A O 1
ATOM 3379 N N . GLY A 1 445 ? -38.439 1.057 -28.482 1.00 30.73 445 GLY A N 1
ATOM 3380 C CA . GLY A 1 445 ? -38.717 2.429 -28.040 1.00 30.73 445 GLY A CA 1
ATOM 3381 C C . GLY A 1 445 ? -38.138 3.562 -28.882 1.00 30.73 445 GLY A C 1
ATOM 3382 O O . GLY A 1 445 ? -37.829 4.605 -28.321 1.00 30.73 445 GLY A O 1
ATOM 3383 N N . LEU A 1 446 ? -37.998 3.402 -30.200 1.00 33.16 446 LEU A N 1
ATOM 3384 C CA . LEU A 1 446 ? -38.014 4.556 -31.101 1.00 33.16 446 LEU A CA 1
ATOM 3385 C C . LEU A 1 446 ? -39.408 4.626 -31.724 1.00 33.16 446 LEU A C 1
ATOM 3387 O O . LEU A 1 446 ? -39.603 4.151 -32.831 1.00 33.16 446 LEU A O 1
ATOM 3391 N N . ASP A 1 447 ? -40.378 5.126 -30.957 1.00 32.09 447 ASP A N 1
ATOM 3392 C CA . ASP A 1 447 ? -41.582 5.757 -31.496 1.00 32.09 447 ASP A CA 1
ATOM 3393 C C . ASP A 1 447 ? -42.363 6.486 -30.388 1.00 32.09 447 ASP A C 1
ATOM 3395 O O . ASP A 1 447 ? -42.958 5.869 -29.508 1.00 32.09 447 ASP A O 1
ATOM 3399 N N . ARG A 1 448 ? -42.414 7.813 -30.558 1.00 30.52 448 ARG A N 1
ATOM 3400 C CA . ARG A 1 448 ? -43.381 8.799 -30.042 1.00 30.52 448 ARG A CA 1
ATOM 3401 C C . ARG A 1 448 ? -43.264 9.346 -28.605 1.00 30.52 448 ARG A C 1
ATOM 3403 O O . ARG A 1 448 ? -43.554 8.662 -27.630 1.00 30.52 448 ARG A O 1
ATOM 3410 N N . PHE A 1 449 ? -43.105 10.678 -28.635 1.00 34.44 449 PHE A N 1
ATOM 3411 C CA . PHE A 1 449 ? -43.295 11.756 -27.652 1.00 34.44 449 PHE A CA 1
ATOM 3412 C C . PHE A 1 449 ? -42.140 12.078 -26.710 1.00 34.44 449 PHE A C 1
ATOM 3414 O O . PHE A 1 449 ? -41.876 11.302 -25.770 1.00 34.44 449 PHE A O 1
#

Organism: Ceratopteris richardii (NCBI:txid49495)

InterPro domains:
  IPR040336 Uncharacterized GPI-anchored protein At1g61900-lke [PTHR33831] (17-443)
  IPR043891 SPARK domain [PF19160] (97-244)
  IPR059003 At1g61900-like, C-terminal [PF26584] (296-369)

Foldseek 3Di:
DVVPVPVPPPPPDDPVVVVVVVVVVVCVVVVVVVVVVPPDDDDDDDDDDDDDDDDDDDDDDDDDDDDDDDDDDDDDDDDDDDDDDDDDPDDPDPDPCDQLNFDCVQCVVLLLQLLQQQAPPACQFCVQQGNLLSVLLSLLLVLLRVCVPVQWSADDLVSLQVNVVSSLVSSVVSRGDNCSCVSNVHDSCLRRLPQQQDGGNVSLVVQAPVVLQCVQQLDDDLVCCLQPNRNVVSLLVSLLSRLVVNDPPPVPDDPVNSVSSSVSSSSSSLNNSSNVNGSPSSSQRSSSNSLSVSLQAQPFDADDCVLLCVQQADDDGDLVSNLVSVLVRLQVQQQRHAAALSSLLLVLALVLLVSVVVHRPDDNLVSNLPASLSNHHADPDRQRFHDHSHHWGFDADPPPGTDTDGPDSDSHGHDRHPHSDSDRDNPDDDPVPDDDDDDPPPPDDPDDD

Secondary structure (DSSP, 8-state):
--SSSSGGGSTTS-TTHHHHHHHHHHHHHHHHHHTTT--S-----------PPP-----PPPP--------------PPPPPPPPPPP----------GGGS-HHHHHHHHHHHHHHTBTTTHHHHIIIIIHHHHHHHHHHHHHHHHHHHSBSS--HHHHHHHHHHHHHHHHHTTB-TTHHHHTT--THHHHTTT-S--BHHHHHHHS-HHHHHHHHSS--HHHHHHS-SHHHHHHHHHHHHHHHT----TT--HHHHHHHHHHHHHHHHHHHHHHH-HHHHHHHHHHHHHHHHTTS--PPP---HHHHHHH-SSS--HHHHHHHHHHHHHHHHTS---BHHHHHHHHHHHHHHHHHTT--S-HHHHHT-BGGGGS-B-SSS-B-EEPSS----EEETTTEEE--EEE---PBPPPPSSSS-PPP-SS--GGGSPPPPP---SS--S--

Sequence (449 aa):
MKKFHLCLRVYRVCPYCKVIQSIFLILMFQGRFWQGVAENGHDVSQTEAPLLPYWASNSKMQVNDSRGSSQSPESSLSPASPFIPALPNGSIPQQREGLCNLNVSAIERIVRRTAGDCTAPLAKYVGNVICCPQFTSMLWIMGGMYSLRSDHLAFHDNEAVECLADIMNFMVENGGNATTTELCNAQPSNLTHGMCPVLNVKAFEEVVNTSKLLSACSTVDPLQECCNAVCQPAITDAAIRLASHGSGLEPTLDMTSQEQVIKDCEGVVFTWLARELGAEAANKAFRILSNCKVNQVCPLTFKDTSSVVKACNGPSPDKSTCCTALTTYISFMQQQMLITNVQALECVTVFGAKLKQEGIIVDLYNICKIDLKDFSLQVYGNQGCLLRSIPSDIIYDNVSGISFRCDLNDNIPAPWPSSASLTSFPLCANRESLPALPVLDTSKGLDRF

pLDDT: mean 73.33, std 27.17, range [20.91, 98.44]

Radius of gyration: 28.95 Å; Cα contacts (8 Å, |Δi|>4): 554; chains: 1; bounding box: 70×93×72 Å

Mean predicted aligned error: 15.34 Å

Solvent-accessible surface area (backbone atoms only — not comparable to full-atom values): 26382 Å² total; per-residue (Å²): 133,83,74,69,74,67,68,74,77,73,77,83,82,56,82,74,55,59,58,53,54,53,51,52,51,49,49,54,61,51,56,63,56,55,73,76,70,75,84,79,84,88,91,86,84,89,85,90,85,84,87,84,88,84,86,88,80,88,86,85,89,85,88,86,87,83,90,84,84,91,85,85,88,86,89,82,82,85,78,84,77,84,84,75,84,81,76,76,95,71,74,79,78,71,76,80,75,33,63,67,76,35,68,47,86,78,44,45,69,57,50,52,47,32,7,46,31,21,16,62,88,51,22,75,34,31,27,82,65,31,15,32,35,41,44,55,32,47,53,29,33,50,29,6,61,49,20,78,76,69,50,28,32,36,43,56,74,71,56,18,50,56,25,52,51,43,50,48,52,53,22,38,77,58,49,14,35,87,56,47,43,71,75,54,73,56,55,45,53,75,44,36,21,68,68,30,61,58,45,40,50,72,62,41,61,73,72,35,67,56,70,62,42,46,71,36,44,73,71,64,52,64,66,50,46,55,62,61,55,50,33,66,58,42,42,51,55,42,9,49,51,39,42,49,71,64,34,86,75,66,96,75,71,52,70,70,57,53,54,49,24,30,55,20,17,36,44,32,49,46,5,49,48,13,48,75,56,31,56,66,55,27,42,55,31,42,27,36,56,42,28,42,57,52,44,74,42,49,88,69,75,82,75,88,56,62,64,36,45,73,40,38,48,58,98,76,40,54,64,68,59,19,35,52,38,43,53,54,54,37,54,60,37,8,72,60,32,51,36,26,56,51,18,29,54,36,37,42,34,50,51,40,11,52,45,35,70,72,61,40,82,65,61,57,35,72,75,57,68,39,31,40,26,55,56,14,29,65,53,80,95,83,41,28,32,18,32,47,71,55,72,60,65,53,40,77,45,100,85,81,42,81,45,70,70,59,64,39,82,54,87,46,68,37,68,69,49,93,51,58,63,88,69,77,72,75,89,52,74,73,74,88,77,59,82,78,76,81,79,80,73,89,84,75,82,94,76,88,134